Protein AF-A0A815ACE6-F1 (afdb_monomer)

Foldseek 3Di:
DDDDPPPDPPVVNVVVVVVVVCVVVCVVVVVVLVVVLVVVVCVVVVPDDPPPPPDPPDDCPVLNLLVLLLVLLQCVLVVVVVCNSVSCSVSVPPDPDRPDPVRSCVVVVPDCPDPLVVQLVVVCVVDPRDRSVNSNVVSVVVVPDPDDDDPDDDDDPDDDPDDPVVVVVVVVVVVVVVVVVVVVVVVVVVVVVVVVVVVVVVVVVVVVVVVVVVVVVVVVVVVVVVVVVVVVVVVVVVVVVVVVVVVVVVVVVVVVVVVVVVVVVVVVVVVVVVVVVVVVVVVVVVVVVVVVVVVVVVVVVVVVVVVVVVVVVVVVVVVVPDDDDDDDVVVVVVVVVVVVVVVVVVVVVVVVVVVVVVVVVVVVVVVVVVVPDPDPDPPPDDPPDDPVPPVVVCVVPPPDPPPPPPPPDDPVVVVVVVVVVVVVVVVVVVVVVVVVVVVVVVVVVVVVPDDDDDDDDDDDDDDDDDD

Mean predicted aligned error: 24.63 Å

Secondary structure (DSSP, 8-state):
----------HHHHHHHHHHHHHHTTHHHHHHHHHHHHHHHHHHHHS-SS------S----HHHHHHHHHHHHHHHHTT-HHHHHHHHHHTT--SS-PPPHHHHHHHTT--TTSHHHHHHHHHHHHSTT--HHHHHHHHHHHHS--S--------------S-HHHHHHHHHHHHHHHHHHHHHHHHHHHHHHHHHHHHHHHHHHHHHHHHHHHHHHHHHHHHHHHHHHHHHHHHHHHHHHHHHHHHHHHHHHHHHHHHHHHHHHHHHHHHHHHHHHHHHHHHHHHHHHHHHHHHHHHHHHHHHHHHHHHHHHHHHHHHTT-----SSHHHHHHHHHHHHHHHHHHHHHHHHHHHHHHHHHHHHHHHHHHS--------------S-TTSSTTTTTS-SSSTTSTT---SHHHHHHHHHHHHHHHHHHHHHHHHHHHHHHHHHHHHHHS-S----------------

Sequence (467 aa):
MTTMDQNGLNGRDLRIKLFDLMKSKGIVDNVKTHLRGRLINELRGGVDNQIRFSSSTTQPTLLIRALNALIIDYFQGQRYDYTTSVFIPEANINDYRTMSDEEILRLLNISTESSFYKKIKSNNETNGHTSLLMTMLTCISSWLPGSSQNNSAQTSNDLWAGSVAGSTLETDRLKRLEDDIRKREVTLSNTEIHVDQQVQMKLNKLRFEIEQQFTERDKNFQLMEMRNQEEARRLSEERLLAEQAKTEVASLRKHYSEADSTIHRLQSDIKILQNENEILREKTKQIVDYQAIREENAVLKSQMNNITSRSQRSHQHHHNSSSSSPREQSTNSQGIIRELKTVLDNQQVGQKVVNDELIDLKTQIALLQSSNQPEPYFNGRFPSNHGGDYLSHVIKSTSDVQLNQSRYSTSSNYNQFIEDAKLRMLELDREADRVEESYRDYQHRIMTKTPYTSNIQPTDLSQQRVP

InterPro domains:
  IPR006594 LIS1 homology motif [PF16045] (67-93)
  IPR006594 LIS1 homology motif [PS50896] (63-95)
  IPR055289 Centriole and centriolar satellite OFD1 [PTHR39063] (12-157)

Radius of gyration: 64.93 Å; Cα contacts (8 Å, |Δi|>4): 63; chains: 1; bounding box: 149×92×182 Å

Organism: NCBI:txid392033

pLDDT: mean 71.51, std 20.57, range [28.72, 98.06]

Structure (mmCIF, N/CA/C/O backbone):
data_AF-A0A815ACE6-F1
#
_entry.id   AF-A0A815ACE6-F1
#
loop_
_atom_site.group_PDB
_atom_site.id
_atom_site.type_symbol
_atom_site.label_atom_id
_atom_site.label_alt_id
_atom_site.label_comp_id
_atom_site.label_asym_id
_atom_site.label_entity_id
_atom_site.label_seq_id
_atom_site.pdbx_PDB_ins_code
_atom_site.Cartn_x
_atom_site.Cartn_y
_atom_site.Cartn_z
_atom_site.occupancy
_atom_site.B_iso_or_equiv
_atom_site.auth_seq_id
_atom_site.auth_comp_id
_atom_site.auth_asym_id
_atom_site.auth_atom_id
_atom_site.pdbx_PDB_model_num
ATOM 1 N N . MET A 1 1 ? -8.402 -60.994 21.628 1.00 39.66 1 MET A N 1
ATOM 2 C CA . MET A 1 1 ? -7.127 -60.943 20.875 1.00 39.66 1 MET A CA 1
ATOM 3 C C . MET A 1 1 ? -7.447 -61.505 19.497 1.00 39.66 1 MET A C 1
ATOM 5 O O . MET A 1 1 ? -7.935 -62.619 19.458 1.00 39.66 1 MET A O 1
ATOM 9 N N . THR A 1 2 ? -7.380 -60.796 18.372 1.00 38.31 2 THR A N 1
ATOM 10 C CA . THR A 1 2 ? -6.586 -59.611 18.019 1.00 38.31 2 THR A CA 1
ATOM 11 C C . THR A 1 2 ? -7.295 -58.859 16.875 1.00 38.31 2 THR A C 1
ATOM 13 O O . THR A 1 2 ? -8.174 -59.397 16.212 1.00 38.31 2 THR A O 1
ATOM 16 N N . THR A 1 3 ? -6.946 -57.587 16.764 1.00 39.44 3 THR A N 1
ATOM 17 C CA . THR A 1 3 ? -7.527 -56.420 16.086 1.00 39.44 3 THR A CA 1
ATOM 18 C C . THR A 1 3 ? -7.915 -56.527 14.606 1.00 39.44 3 THR A C 1
ATOM 20 O O . THR A 1 3 ? -7.217 -57.129 13.799 1.00 39.44 3 THR A O 1
ATOM 23 N N . MET A 1 4 ? -9.003 -55.821 14.277 1.00 38.03 4 MET A N 1
ATOM 24 C CA . MET A 1 4 ? -9.466 -55.432 12.943 1.00 38.03 4 MET A CA 1
ATOM 25 C C . MET A 1 4 ? -8.408 -54.621 12.174 1.00 38.03 4 MET A C 1
ATOM 27 O O . MET A 1 4 ? -7.995 -53.562 12.645 1.00 38.03 4 MET A O 1
ATOM 31 N N . ASP A 1 5 ? -8.056 -55.057 10.964 1.00 41.62 5 ASP A N 1
ATOM 32 C CA . ASP A 1 5 ? -7.344 -54.238 9.976 1.00 41.62 5 ASP A CA 1
ATOM 33 C C . ASP A 1 5 ? -8.336 -53.309 9.257 1.00 41.62 5 ASP A C 1
ATOM 35 O O . ASP A 1 5 ? -8.928 -53.646 8.231 1.00 41.62 5 ASP A O 1
ATOM 39 N N . GLN A 1 6 ? -8.522 -52.109 9.808 1.00 47.03 6 GLN A N 1
ATOM 40 C CA . GLN A 1 6 ? -9.062 -50.954 9.090 1.00 47.03 6 GLN A CA 1
ATOM 41 C C . GLN A 1 6 ? -7.900 -50.101 8.560 1.00 47.03 6 GLN A C 1
ATOM 43 O O . GLN A 1 6 ? -7.587 -49.047 9.108 1.00 47.03 6 GLN A O 1
ATOM 48 N N . ASN A 1 7 ? -7.272 -50.524 7.462 1.00 45.75 7 ASN A N 1
ATOM 49 C CA . ASN A 1 7 ? -6.374 -49.651 6.701 1.00 45.75 7 ASN A CA 1
ATOM 50 C C . ASN A 1 7 ? -7.185 -48.833 5.690 1.00 45.75 7 ASN A C 1
ATOM 52 O O . ASN A 1 7 ? -7.280 -49.162 4.507 1.00 45.75 7 ASN A O 1
ATOM 56 N N . GLY A 1 8 ? -7.784 -47.744 6.174 1.00 44.78 8 GLY A N 1
ATOM 57 C CA . GLY A 1 8 ? -8.274 -46.673 5.314 1.00 44.78 8 GLY A CA 1
ATOM 58 C C . GLY A 1 8 ? -7.098 -46.060 4.554 1.00 44.78 8 GLY A C 1
ATOM 59 O O . GLY A 1 8 ? -6.208 -45.473 5.165 1.00 44.78 8 GLY A O 1
ATOM 60 N N . LEU A 1 9 ? -7.082 -46.223 3.227 1.00 57.16 9 LEU A N 1
ATOM 61 C CA . LEU A 1 9 ? -6.121 -45.589 2.321 1.00 57.16 9 LEU A CA 1
ATOM 62 C C . LEU A 1 9 ? -6.023 -44.096 2.649 1.00 57.16 9 LEU A C 1
ATOM 64 O O . LEU A 1 9 ? -6.970 -43.334 2.449 1.00 57.16 9 LEU A O 1
ATOM 68 N N . ASN A 1 10 ? -4.876 -43.698 3.190 1.00 68.44 10 ASN A N 1
ATOM 69 C CA . ASN A 1 10 ? -4.646 -42.351 3.675 1.00 68.44 10 ASN A CA 1
ATOM 70 C C . ASN A 1 10 ? -4.784 -41.372 2.499 1.00 68.44 10 ASN A C 1
ATOM 72 O O . ASN A 1 10 ? -4.298 -41.637 1.399 1.00 68.44 10 ASN A O 1
ATOM 76 N N . GLY A 1 11 ? -5.412 -40.211 2.700 1.00 73.94 11 GLY A N 1
ATOM 77 C CA . GLY A 1 11 ? -5.681 -39.243 1.623 1.00 73.94 11 GLY A CA 1
ATOM 78 C C . GLY A 1 11 ? -4.425 -38.706 0.914 1.00 73.94 11 GLY A C 1
ATOM 79 O O . GLY A 1 11 ? -4.531 -37.990 -0.081 1.00 73.94 11 GLY A O 1
ATOM 80 N N . ARG A 1 12 ? -3.225 -39.021 1.416 1.00 75.69 12 ARG A N 1
ATOM 81 C CA . ARG A 1 12 ? -1.943 -38.803 0.731 1.00 75.69 12 ARG A CA 1
ATOM 82 C C . ARG A 1 12 ? -1.689 -39.837 -0.367 1.00 75.69 12 ARG A C 1
ATOM 84 O O . ARG A 1 12 ? -1.309 -39.447 -1.464 1.00 75.69 12 ARG A O 1
ATOM 91 N N . ASP A 1 13 ? -1.993 -41.106 -0.127 1.00 79.44 13 ASP A N 1
ATOM 92 C CA . ASP A 1 13 ? -1.775 -42.188 -1.095 1.00 79.44 13 ASP A CA 1
ATOM 93 C C . ASP A 1 13 ? -2.724 -42.066 -2.286 1.00 79.44 13 ASP A C 1
ATOM 95 O O . ASP A 1 13 ? -2.347 -42.324 -3.428 1.00 79.44 13 ASP A O 1
ATOM 99 N N . LEU A 1 14 ? -3.950 -41.594 -2.039 1.00 78.69 14 LEU A N 1
ATOM 100 C CA . LEU A 1 14 ? -4.911 -41.297 -3.099 1.00 78.69 14 LEU A CA 1
ATOM 101 C C . LEU A 1 14 ? -4.466 -40.090 -3.937 1.00 78.69 14 LEU A C 1
ATOM 103 O O . LEU A 1 14 ? -4.598 -40.118 -5.156 1.00 78.69 14 LEU A O 1
ATOM 107 N N . ARG A 1 15 ? -3.870 -39.066 -3.309 1.00 81.75 15 ARG A N 1
ATOM 108 C CA . ARG A 1 15 ? -3.288 -37.911 -4.012 1.00 81.75 15 ARG A CA 1
ATOM 109 C C . ARG A 1 15 ? -2.080 -38.293 -4.860 1.00 81.75 15 ARG A C 1
ATOM 111 O O . ARG A 1 15 ? -1.990 -37.832 -5.992 1.00 81.75 15 ARG A O 1
ATOM 118 N N . ILE A 1 16 ? -1.197 -39.148 -4.347 1.00 84.44 16 ILE A N 1
ATOM 119 C CA . ILE A 1 16 ? -0.041 -39.658 -5.097 1.00 84.44 16 ILE A CA 1
ATOM 120 C C . ILE A 1 16 ? -0.527 -40.482 -6.294 1.00 84.44 16 ILE A C 1
ATOM 122 O O . ILE A 1 16 ? -0.156 -40.186 -7.425 1.00 84.44 16 ILE A O 1
ATOM 126 N N . LYS A 1 17 ? -1.464 -41.417 -6.084 1.00 83.19 17 LYS A N 1
ATOM 127 C CA . LYS A 1 17 ? -2.055 -42.198 -7.181 1.00 83.19 17 LYS A CA 1
ATOM 128 C C . LYS A 1 17 ? -2.773 -41.323 -8.205 1.00 83.19 17 LYS A C 1
ATOM 130 O O . LYS A 1 17 ? -2.625 -41.561 -9.395 1.00 83.19 17 LYS A O 1
ATOM 135 N N . LEU A 1 18 ? -3.526 -40.310 -7.775 1.00 82.56 18 LEU A N 1
ATOM 136 C CA . LEU A 1 18 ? -4.202 -39.374 -8.677 1.00 82.56 18 LEU A CA 1
ATOM 137 C C . LEU A 1 18 ? -3.195 -38.550 -9.484 1.00 82.56 18 LEU A C 1
ATOM 139 O O . LEU A 1 18 ? -3.384 -38.371 -10.683 1.00 82.56 18 LEU A O 1
ATOM 143 N N . PHE A 1 19 ? -2.115 -38.092 -8.852 1.00 82.88 19 PHE A N 1
ATOM 144 C CA . PHE A 1 19 ? -1.039 -37.376 -9.526 1.00 82.88 19 PHE A CA 1
ATOM 145 C C . PHE A 1 19 ? -0.341 -38.258 -10.566 1.00 82.88 19 PHE A C 1
ATOM 147 O O . PHE A 1 19 ? -0.172 -37.826 -11.704 1.00 82.88 19 PHE A O 1
ATOM 154 N N . ASP A 1 20 ? -0.028 -39.511 -10.234 1.00 82.50 20 ASP A N 1
ATOM 155 C CA . ASP A 1 20 ? 0.565 -40.466 -11.175 1.00 82.50 20 ASP A CA 1
ATOM 156 C C . ASP A 1 20 ? -0.392 -40.803 -12.331 1.00 82.50 20 ASP A C 1
ATOM 158 O O . ASP A 1 20 ? 0.029 -40.962 -13.481 1.00 82.50 20 ASP A O 1
ATOM 162 N N . LEU A 1 21 ? -1.702 -40.831 -12.071 1.00 85.00 21 LEU A N 1
ATOM 163 C CA . LEU A 1 21 ? -2.737 -41.044 -13.086 1.00 85.00 21 LEU A CA 1
ATOM 164 C C . LEU A 1 21 ? -2.920 -39.815 -13.992 1.00 85.00 21 LEU A C 1
ATOM 166 O O . LEU A 1 21 ? -3.094 -39.946 -15.201 1.00 85.00 21 LEU A O 1
ATOM 170 N N . MET A 1 22 ? -2.823 -38.606 -13.437 1.00 80.44 22 MET A N 1
ATOM 171 C CA . MET A 1 22 ? -2.830 -37.358 -14.207 1.00 80.44 22 MET A CA 1
ATOM 172 C C . MET A 1 22 ? -1.542 -37.169 -15.014 1.00 80.44 22 MET A C 1
ATOM 174 O O . MET A 1 22 ? -1.583 -36.631 -16.122 1.00 80.44 22 MET A O 1
ATOM 178 N N . LYS A 1 23 ? -0.405 -37.625 -14.483 1.00 82.62 23 LYS A N 1
ATOM 179 C CA . LYS A 1 23 ? 0.895 -37.603 -15.156 1.00 82.62 23 LYS A CA 1
ATOM 180 C C . LYS A 1 23 ? 0.947 -38.617 -16.297 1.00 82.62 23 LYS A C 1
ATOM 182 O O . LYS A 1 23 ? 1.294 -38.246 -17.409 1.00 82.62 23 LYS A O 1
ATOM 187 N N . SER A 1 24 ? 0.522 -39.860 -16.065 1.00 81.94 24 SER A N 1
ATOM 188 C CA . SER A 1 24 ? 0.448 -40.892 -17.116 1.00 81.94 24 SER A CA 1
ATOM 189 C C . SER A 1 24 ? -0.549 -40.551 -18.228 1.00 81.94 24 SER A C 1
ATOM 191 O O . SER A 1 24 ? -0.316 -40.908 -19.378 1.00 81.94 24 SER A O 1
ATOM 193 N N . LYS A 1 25 ? -1.620 -39.802 -17.927 1.00 80.69 25 LYS A N 1
ATOM 194 C CA . LYS A 1 25 ? -2.547 -39.259 -18.938 1.00 80.69 25 LYS A CA 1
ATOM 195 C C . LYS A 1 25 ? -2.047 -37.987 -19.644 1.00 80.69 25 LYS A C 1
ATOM 197 O O . LYS A 1 25 ? -2.798 -37.409 -20.425 1.00 80.69 25 LYS A O 1
ATOM 202 N N . GLY A 1 26 ? -0.829 -37.513 -19.362 1.00 79.44 26 GLY A N 1
ATOM 203 C CA . GLY A 1 26 ? -0.234 -36.329 -20.001 1.00 79.44 26 GLY A CA 1
ATOM 204 C C . GLY A 1 26 ? -0.882 -34.991 -19.620 1.00 79.44 26 GLY A C 1
ATOM 205 O O . GLY A 1 26 ? -0.517 -33.945 -20.152 1.00 79.44 26 GLY A O 1
ATOM 206 N N . ILE A 1 27 ? -1.826 -34.985 -18.672 1.00 83.75 27 ILE A N 1
ATOM 207 C CA . ILE A 1 27 ? -2.538 -33.773 -18.234 1.00 83.75 27 ILE A CA 1
ATOM 208 C C . ILE A 1 27 ? -1.563 -32.823 -17.536 1.00 83.75 27 ILE A C 1
ATOM 210 O O . ILE A 1 27 ? -1.604 -31.615 -17.760 1.00 83.75 27 ILE A O 1
ATOM 214 N N . VAL A 1 28 ? -0.651 -33.369 -16.726 1.00 84.12 28 VAL A N 1
ATOM 215 C CA . VAL A 1 28 ? 0.383 -32.586 -16.034 1.00 84.12 28 VAL A CA 1
ATOM 216 C C . VAL A 1 28 ? 1.326 -31.915 -17.030 1.00 84.12 28 VAL A C 1
ATOM 218 O O . VAL A 1 28 ? 1.666 -30.750 -16.842 1.00 84.12 28 VAL A O 1
ATOM 221 N N . ASP A 1 29 ? 1.702 -32.596 -18.111 1.00 78.69 29 ASP A N 1
ATOM 222 C CA . ASP A 1 29 ? 2.591 -32.029 -19.127 1.00 78.69 29 ASP A CA 1
ATOM 223 C C . ASP A 1 29 ? 1.887 -30.966 -19.978 1.00 78.69 29 ASP A C 1
ATOM 225 O O . ASP A 1 29 ? 2.481 -29.927 -20.272 1.00 78.69 29 ASP A O 1
ATOM 229 N N . ASN A 1 30 ? 0.596 -31.143 -20.275 1.00 78.06 30 ASN A N 1
ATOM 230 C CA . ASN A 1 30 ? -0.225 -30.121 -20.927 1.00 78.06 30 ASN A CA 1
ATOM 231 C C . ASN A 1 30 ? -0.373 -28.870 -20.053 1.00 78.06 30 ASN A C 1
ATOM 233 O O . ASN A 1 30 ? -0.144 -27.758 -20.526 1.00 78.06 30 ASN A O 1
ATOM 237 N N . VAL A 1 31 ? -0.679 -29.035 -18.761 1.00 79.06 31 VAL A N 1
ATOM 238 C CA . VAL A 1 31 ? -0.756 -27.922 -17.799 1.00 79.06 31 VAL A CA 1
ATOM 239 C C . VAL A 1 31 ? 0.601 -27.242 -17.649 1.00 79.06 31 VAL A C 1
ATOM 241 O O . VAL A 1 31 ? 0.679 -26.019 -17.664 1.00 79.06 31 VAL A O 1
ATOM 244 N N . LYS A 1 32 ? 1.690 -28.009 -17.572 1.00 78.50 32 LYS A N 1
ATOM 245 C CA . LYS A 1 32 ? 3.052 -27.475 -17.491 1.00 78.50 32 LYS A CA 1
ATOM 246 C C . LYS A 1 32 ? 3.428 -26.691 -18.744 1.00 78.50 32 LYS A C 1
ATOM 248 O O . LYS A 1 32 ? 4.037 -25.634 -18.629 1.00 78.50 32 LYS A O 1
ATOM 253 N N . THR A 1 33 ? 3.055 -27.175 -19.923 1.00 80.75 33 THR A N 1
ATOM 254 C CA . THR A 1 33 ? 3.291 -26.489 -21.200 1.00 80.75 33 THR A CA 1
ATOM 255 C C . THR A 1 33 ? 2.470 -25.206 -21.285 1.00 80.75 33 THR A C 1
ATOM 257 O O . THR A 1 33 ? 3.002 -24.163 -21.650 1.00 80.75 33 THR A O 1
ATOM 260 N N . HIS A 1 34 ? 1.213 -25.244 -20.843 1.00 78.25 34 HIS A N 1
ATOM 261 C CA . HIS A 1 34 ? 0.332 -24.080 -20.814 1.00 78.25 34 HIS A CA 1
ATOM 262 C C . HIS A 1 34 ? 0.806 -23.017 -19.810 1.00 78.25 34 HIS A C 1
ATOM 264 O O . HIS A 1 34 ? 0.848 -21.835 -20.136 1.00 78.25 34 HIS A O 1
ATOM 270 N N . LEU A 1 35 ? 1.234 -23.431 -18.612 1.00 79.00 35 LEU A N 1
ATOM 271 C CA . LEU A 1 35 ? 1.827 -22.546 -17.606 1.00 79.00 35 LEU A CA 1
ATOM 272 C C . LEU A 1 35 ? 3.168 -21.982 -18.070 1.00 79.00 35 LEU A C 1
ATOM 274 O O . LEU A 1 35 ? 3.423 -20.808 -17.849 1.00 79.00 35 LEU A O 1
ATOM 278 N N . ARG A 1 36 ? 4.002 -22.775 -18.750 1.00 78.94 36 ARG A N 1
ATOM 279 C CA . ARG A 1 36 ? 5.240 -22.284 -19.372 1.00 78.94 36 ARG A CA 1
ATOM 280 C C . ARG A 1 36 ? 4.946 -21.249 -20.449 1.00 78.94 36 ARG A C 1
ATOM 282 O O . ARG A 1 36 ? 5.556 -20.192 -20.422 1.00 78.94 36 ARG A O 1
ATOM 289 N N . GLY A 1 37 ? 3.994 -21.508 -21.345 1.00 74.06 37 GLY A N 1
ATOM 290 C CA . GLY A 1 37 ? 3.579 -20.544 -22.367 1.00 74.06 37 GLY A CA 1
ATOM 291 C C . GLY A 1 37 ? 3.027 -19.256 -21.754 1.00 74.06 37 GLY A C 1
ATOM 292 O O . GLY A 1 37 ? 3.387 -18.161 -22.173 1.00 74.06 37 GLY A O 1
ATOM 293 N N . ARG A 1 38 ? 2.218 -19.375 -20.697 1.00 78.25 38 ARG A N 1
ATOM 294 C CA . ARG A 1 38 ? 1.664 -18.226 -19.974 1.00 78.25 38 ARG A CA 1
ATOM 295 C C . ARG A 1 38 ? 2.733 -17.444 -19.213 1.00 78.25 38 ARG A C 1
ATOM 297 O O . ARG A 1 38 ? 2.727 -16.226 -19.288 1.00 78.25 38 ARG A O 1
ATOM 304 N N . LEU A 1 39 ? 3.679 -18.128 -18.573 1.00 76.56 39 LEU A N 1
ATOM 305 C CA . LEU A 1 39 ? 4.820 -17.518 -17.893 1.00 76.56 39 LEU A CA 1
ATOM 306 C C . LEU A 1 39 ? 5.760 -16.835 -18.888 1.00 76.56 39 LEU A C 1
ATOM 308 O O . LEU A 1 39 ? 6.227 -15.745 -18.616 1.00 76.56 39 LEU A O 1
ATOM 312 N N . ILE A 1 40 ? 6.020 -17.430 -20.053 1.00 72.69 40 ILE A N 1
ATOM 313 C CA . ILE A 1 40 ? 6.815 -16.792 -21.110 1.00 72.69 40 ILE A CA 1
ATOM 314 C C . ILE A 1 40 ? 6.097 -15.543 -21.625 1.00 72.69 40 ILE A C 1
ATOM 316 O O . ILE A 1 40 ? 6.740 -14.515 -21.797 1.00 72.69 40 ILE A O 1
ATOM 320 N N . ASN A 1 41 ? 4.777 -15.589 -21.814 1.00 66.00 41 ASN A N 1
ATOM 321 C CA . ASN A 1 41 ? 3.991 -14.420 -22.210 1.00 66.00 41 ASN A CA 1
ATOM 322 C C . ASN A 1 41 ? 3.941 -13.346 -21.116 1.00 66.00 41 ASN A C 1
ATOM 324 O O . ASN A 1 41 ? 4.020 -12.164 -21.429 1.00 66.00 41 ASN A O 1
ATOM 328 N N . GLU A 1 42 ? 3.857 -13.734 -19.845 1.00 73.38 42 GLU A N 1
ATOM 329 C CA . GLU A 1 42 ? 3.929 -12.814 -18.706 1.00 73.38 42 GLU A CA 1
ATOM 330 C C . GLU A 1 42 ? 5.341 -12.282 -18.470 1.00 73.38 42 GLU A C 1
ATOM 332 O O . GLU A 1 42 ? 5.479 -11.151 -18.043 1.00 73.38 42 GLU A O 1
ATOM 337 N N . LEU A 1 43 ? 6.401 -13.024 -18.781 1.00 62.00 43 LEU A N 1
ATOM 338 C CA . LEU A 1 43 ? 7.776 -12.523 -18.712 1.00 62.00 43 LEU A CA 1
ATOM 339 C C . LEU A 1 43 ? 8.086 -11.605 -19.900 1.00 62.00 43 LEU A C 1
ATOM 341 O O . LEU A 1 43 ? 8.724 -10.573 -19.721 1.00 62.00 43 LEU A O 1
ATOM 345 N N . ARG A 1 44 ? 7.577 -11.929 -21.096 1.00 56.09 44 ARG A N 1
ATOM 346 C CA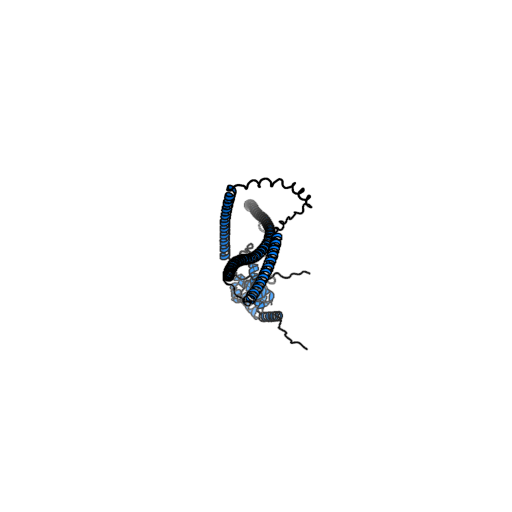 . ARG A 1 44 ? 7.657 -11.072 -22.291 1.00 56.09 44 ARG A CA 1
ATOM 347 C C . ARG A 1 44 ? 6.767 -9.829 -22.191 1.00 56.09 44 ARG A C 1
ATOM 349 O O . ARG A 1 44 ? 7.097 -8.816 -22.787 1.00 56.09 44 ARG A O 1
ATOM 356 N N . GLY A 1 45 ? 5.652 -9.900 -21.461 1.00 50.28 45 GLY A N 1
ATOM 357 C CA . GLY A 1 45 ? 4.727 -8.783 -21.229 1.00 50.28 45 GLY A CA 1
ATOM 358 C C . GLY A 1 45 ? 4.899 -8.066 -19.883 1.00 50.28 45 GLY A C 1
ATOM 359 O O . GLY A 1 45 ? 4.330 -6.997 -19.687 1.00 50.28 45 GLY A O 1
ATOM 360 N N . GLY A 1 46 ? 5.659 -8.641 -18.950 1.00 44.59 46 GLY A N 1
ATOM 361 C CA . GLY A 1 46 ? 5.837 -8.162 -17.571 1.00 44.59 46 GLY A CA 1
ATOM 362 C C . GLY A 1 46 ? 7.185 -7.499 -17.314 1.00 44.59 46 GLY A C 1
ATOM 363 O O . GLY A 1 46 ? 7.382 -6.904 -16.258 1.00 44.59 46 GLY A O 1
ATOM 364 N N . VAL A 1 47 ? 8.084 -7.529 -18.298 1.00 48.69 47 VAL A N 1
ATOM 365 C CA . VAL A 1 47 ? 9.264 -6.665 -18.358 1.00 48.69 47 VAL A CA 1
ATOM 366 C C . VAL A 1 47 ? 9.239 -5.916 -19.684 1.00 48.69 47 VAL A C 1
ATOM 368 O O . VAL A 1 47 ? 10.129 -6.102 -20.498 1.00 48.69 47 VAL A O 1
ATOM 371 N N . ASP A 1 48 ? 8.211 -5.095 -19.938 1.00 38.44 48 ASP A N 1
ATOM 372 C CA . ASP A 1 48 ? 8.410 -3.958 -20.840 1.00 38.44 48 ASP A CA 1
ATOM 373 C C . ASP A 1 48 ? 7.308 -2.896 -20.844 1.00 38.44 48 ASP A C 1
ATOM 375 O O . ASP A 1 48 ? 6.211 -3.071 -21.371 1.00 38.44 48 ASP A O 1
ATOM 379 N N . ASN A 1 49 ? 7.671 -1.706 -20.366 1.00 42.88 49 ASN A N 1
ATOM 380 C CA . ASN A 1 49 ? 7.202 -0.478 -21.001 1.00 42.88 49 ASN A CA 1
ATOM 381 C C . ASN A 1 49 ? 8.334 0.556 -21.147 1.00 42.88 49 ASN A C 1
ATOM 383 O O . ASN A 1 49 ? 8.063 1.754 -21.193 1.00 42.88 49 ASN A O 1
ATOM 387 N N . GLN A 1 50 ? 9.600 0.116 -21.233 1.00 42.75 50 GLN A N 1
ATOM 388 C CA . GLN A 1 50 ? 10.728 1.023 -21.512 1.00 42.75 50 GLN A CA 1
ATOM 389 C C . GLN A 1 50 ? 11.747 0.523 -22.543 1.00 42.75 50 GLN A C 1
ATOM 391 O O . GLN A 1 50 ? 12.563 1.317 -22.998 1.00 42.75 50 GLN A O 1
ATOM 396 N N . ILE A 1 51 ? 11.641 -0.702 -23.044 1.00 39.81 51 ILE A N 1
ATOM 397 C CA . ILE A 1 51 ? 12.360 -1.170 -24.228 1.00 39.81 51 ILE A CA 1
ATOM 398 C C . ILE A 1 51 ? 11.323 -1.559 -25.277 1.00 39.81 51 ILE A C 1
ATOM 400 O O . ILE A 1 51 ? 11.161 -2.695 -25.706 1.00 39.81 51 ILE A O 1
ATOM 404 N N . ARG A 1 52 ? 10.632 -0.532 -25.777 1.00 30.91 52 ARG A N 1
ATOM 405 C CA . ARG A 1 52 ? 10.042 -0.606 -27.111 1.00 30.91 52 ARG A CA 1
ATOM 406 C C . ARG A 1 52 ? 11.181 -0.781 -28.120 1.00 30.91 52 ARG A C 1
ATOM 408 O O . ARG A 1 52 ? 11.609 0.185 -28.743 1.00 30.91 52 ARG A O 1
ATOM 415 N N . PHE A 1 53 ? 11.625 -2.017 -28.341 1.00 32.38 53 PHE A N 1
ATOM 416 C CA . PHE A 1 53 ? 11.983 -2.404 -29.694 1.00 32.38 53 PHE A CA 1
ATOM 417 C C . PHE A 1 53 ? 10.694 -2.280 -30.488 1.00 32.38 53 PHE A C 1
ATOM 419 O O . PHE A 1 53 ? 9.749 -3.049 -30.322 1.00 32.38 53 PHE A O 1
ATOM 426 N N . SER A 1 54 ? 10.635 -1.233 -31.298 1.00 37.06 54 SER A N 1
ATOM 427 C CA . SER A 1 54 ? 9.649 -1.063 -32.346 1.00 37.06 54 SER A CA 1
ATOM 428 C C . SER A 1 54 ? 9.654 -2.306 -33.238 1.00 37.06 54 SER A C 1
ATOM 430 O O . SER A 1 54 ? 10.372 -2.367 -34.232 1.00 37.06 54 SER A O 1
ATOM 432 N N . SER A 1 55 ? 8.861 -3.310 -32.894 1.00 33.06 55 SER A N 1
ATOM 433 C CA . SER A 1 55 ? 8.324 -4.225 -33.882 1.00 33.06 55 SER A CA 1
ATOM 434 C C . SER A 1 55 ? 6.873 -3.822 -34.046 1.00 33.06 55 SER A C 1
ATOM 436 O O . SER A 1 55 ? 6.013 -4.011 -33.190 1.00 33.06 55 SER A O 1
ATOM 438 N N . SER A 1 56 ? 6.652 -3.104 -35.135 1.00 33.47 56 SER A N 1
ATOM 439 C CA . SER A 1 56 ? 5.347 -2.904 -35.725 1.00 33.47 56 SER A CA 1
ATOM 440 C C . SER A 1 56 ? 4.515 -4.185 -35.641 1.00 33.47 56 SER A C 1
ATOM 442 O O . SER A 1 56 ? 5.028 -5.290 -35.815 1.00 33.47 56 SER A O 1
ATOM 444 N N . THR A 1 57 ? 3.210 -4.019 -35.439 1.00 41.81 57 THR A N 1
ATOM 445 C CA . THR A 1 57 ? 2.156 -5.005 -35.707 1.00 41.81 57 THR A CA 1
ATOM 446 C C . THR A 1 57 ? 2.138 -5.370 -37.195 1.00 41.81 57 THR A C 1
ATOM 448 O O . THR A 1 57 ? 1.192 -5.105 -37.928 1.00 41.81 57 THR A O 1
ATOM 451 N N . THR A 1 58 ? 3.224 -5.958 -37.665 1.00 40.38 58 THR A N 1
ATOM 452 C CA . THR A 1 58 ? 3.361 -6.516 -38.995 1.00 40.38 58 THR A CA 1
ATOM 453 C C . THR A 1 58 ? 3.527 -7.991 -38.740 1.00 40.38 58 THR A C 1
ATOM 455 O O . THR A 1 58 ? 4.389 -8.385 -37.956 1.00 40.38 58 THR A O 1
ATOM 458 N N . GLN A 1 59 ? 2.679 -8.802 -39.367 1.00 44.00 59 GLN A N 1
ATOM 459 C CA . GLN A 1 59 ? 2.946 -10.225 -39.561 1.00 44.00 59 GLN A CA 1
ATOM 460 C C . GLN A 1 59 ? 4.461 -10.426 -39.720 1.00 44.00 59 GLN A C 1
ATOM 462 O O . GLN A 1 59 ? 5.054 -9.627 -40.461 1.00 44.00 59 GLN A O 1
ATOM 467 N N . PRO A 1 60 ? 5.099 -11.408 -39.045 1.00 53.19 60 PRO A N 1
ATOM 468 C CA . PRO A 1 60 ? 6.504 -11.689 -39.308 1.00 53.19 60 PRO A CA 1
ATOM 469 C C . PRO A 1 60 ? 6.641 -11.738 -40.822 1.00 53.19 60 PRO A C 1
ATOM 471 O O . PRO A 1 60 ? 5.842 -12.420 -41.477 1.00 53.19 60 PRO A O 1
ATOM 474 N N . THR A 1 61 ? 7.537 -10.912 -41.379 1.00 66.44 61 THR A N 1
ATOM 475 C CA . THR A 1 61 ? 7.697 -10.830 -42.832 1.00 66.44 61 THR A CA 1
ATOM 476 C C . THR A 1 61 ? 7.760 -12.264 -43.344 1.00 66.44 61 THR A C 1
ATOM 478 O O . THR A 1 61 ? 8.341 -13.125 -42.682 1.00 66.44 61 THR A O 1
ATOM 481 N N . LEU A 1 62 ? 7.087 -12.572 -44.455 1.00 71.44 62 LEU A N 1
ATOM 482 C CA . LEU A 1 62 ? 6.982 -13.955 -44.949 1.00 71.44 62 LEU A CA 1
ATOM 483 C C . LEU A 1 62 ? 8.361 -14.653 -44.978 1.00 71.44 62 LEU A C 1
ATOM 485 O O . LEU A 1 62 ? 8.465 -15.842 -44.697 1.00 71.44 62 LEU A O 1
ATOM 489 N N . LEU A 1 63 ? 9.421 -13.865 -45.184 1.00 74.94 63 LEU A N 1
ATOM 490 C CA . LEU A 1 63 ? 10.826 -14.234 -45.057 1.00 74.94 63 LEU A CA 1
ATOM 491 C C . LEU A 1 63 ? 11.264 -14.663 -43.643 1.00 74.94 63 LEU A C 1
ATOM 493 O O . LEU A 1 63 ? 11.895 -15.704 -43.519 1.00 74.94 63 LEU A O 1
ATOM 497 N N . ILE A 1 64 ? 10.927 -13.929 -42.576 1.00 77.88 64 ILE A N 1
ATOM 498 C CA . ILE A 1 64 ? 11.195 -14.345 -41.183 1.00 77.88 64 ILE A CA 1
ATOM 499 C C . ILE A 1 64 ? 10.471 -15.658 -40.870 1.00 77.88 64 ILE A C 1
ATOM 501 O O . ILE A 1 64 ? 11.043 -16.550 -40.248 1.00 77.88 64 ILE A O 1
ATOM 505 N N . ARG A 1 65 ? 9.229 -15.820 -41.341 1.00 76.19 65 ARG A N 1
ATOM 506 C CA . ARG A 1 65 ? 8.489 -17.077 -41.162 1.00 76.19 65 ARG A CA 1
ATOM 507 C C . ARG A 1 65 ? 9.144 -18.233 -41.932 1.00 76.19 65 ARG A C 1
ATOM 509 O O . ARG A 1 65 ? 9.195 -19.343 -41.411 1.00 76.19 65 ARG A O 1
ATOM 516 N N . ALA A 1 66 ? 9.659 -17.976 -43.135 1.00 77.19 66 ALA A N 1
ATOM 517 C CA . ALA A 1 66 ? 10.375 -18.964 -43.944 1.00 77.19 66 ALA A CA 1
ATOM 518 C C . ALA A 1 66 ? 11.718 -19.348 -43.308 1.00 77.19 66 ALA A C 1
ATOM 520 O O . ALA A 1 66 ? 12.057 -20.525 -43.245 1.00 77.19 66 ALA A O 1
ATOM 521 N N . LEU A 1 67 ? 12.441 -18.371 -42.761 1.00 82.19 67 LEU A N 1
ATOM 522 C CA . LEU A 1 67 ? 13.695 -18.580 -42.043 1.00 82.19 67 LEU A CA 1
ATOM 523 C C . LEU A 1 67 ? 13.482 -19.399 -40.767 1.00 82.19 67 LEU A C 1
ATOM 525 O O . LEU A 1 67 ? 14.204 -20.361 -40.529 1.00 82.19 67 LEU A O 1
ATOM 529 N N . ASN A 1 68 ? 12.456 -19.082 -39.978 1.00 83.56 68 ASN A N 1
ATOM 530 C CA . ASN A 1 68 ? 12.144 -19.865 -38.785 1.00 83.56 68 ASN A CA 1
ATOM 531 C C . ASN A 1 68 ? 11.716 -21.299 -39.140 1.00 83.56 68 ASN A C 1
ATOM 533 O O . ASN A 1 68 ? 12.096 -22.228 -38.435 1.00 83.56 68 ASN A O 1
ATOM 537 N N . ALA A 1 69 ? 10.989 -21.504 -40.246 1.00 81.94 69 ALA A N 1
ATOM 538 C CA . ALA A 1 69 ? 10.651 -22.842 -40.738 1.00 81.94 69 ALA A CA 1
ATOM 539 C C . ALA A 1 69 ? 11.898 -23.635 -41.168 1.00 81.94 69 ALA A C 1
ATOM 541 O O . ALA A 1 69 ? 12.029 -24.802 -40.810 1.00 81.94 69 ALA A O 1
ATOM 542 N N . LEU A 1 70 ? 12.842 -22.983 -41.853 1.00 83.19 70 LEU A N 1
ATOM 543 C CA . LEU A 1 70 ? 14.119 -23.568 -42.266 1.00 83.19 70 LEU A CA 1
ATOM 544 C C . LEU A 1 70 ? 14.982 -23.991 -41.062 1.00 83.19 70 LEU A C 1
ATOM 546 O O . LEU A 1 70 ? 15.609 -25.048 -41.074 1.00 83.19 70 LEU A O 1
ATOM 550 N N . ILE A 1 71 ? 14.997 -23.175 -40.005 1.00 84.19 71 ILE A N 1
ATOM 551 C CA . ILE A 1 71 ? 15.707 -23.475 -38.753 1.00 84.19 71 ILE A CA 1
ATOM 552 C C . ILE A 1 71 ? 15.045 -24.643 -38.012 1.00 84.19 71 ILE A C 1
ATOM 554 O O . ILE A 1 71 ? 15.748 -25.505 -37.488 1.00 84.19 71 ILE A O 1
ATOM 558 N N . ILE A 1 72 ? 13.711 -24.702 -37.989 1.00 80.88 72 ILE A N 1
ATOM 559 C CA . ILE A 1 72 ? 12.973 -25.814 -37.374 1.00 80.88 72 ILE A CA 1
ATOM 560 C C . ILE A 1 72 ? 13.253 -27.125 -38.117 1.00 80.88 72 ILE A C 1
ATOM 562 O O . ILE A 1 72 ? 13.553 -28.122 -37.463 1.00 80.88 72 ILE A O 1
ATOM 566 N N . ASP A 1 73 ? 13.227 -27.121 -39.453 1.00 81.31 73 ASP A N 1
ATOM 567 C CA . ASP A 1 73 ? 13.586 -28.287 -40.274 1.00 81.31 73 ASP A CA 1
ATOM 568 C C . ASP A 1 73 ? 15.030 -28.746 -40.004 1.00 81.31 73 ASP A C 1
ATOM 570 O O . ASP A 1 73 ? 15.306 -29.930 -39.803 1.00 81.31 73 ASP A O 1
ATOM 574 N N . TYR A 1 74 ? 15.962 -27.798 -39.865 1.00 85.19 74 TYR A N 1
ATOM 575 C CA . TYR A 1 74 ? 17.335 -28.100 -39.465 1.00 85.19 74 TYR A CA 1
ATOM 576 C C . TYR A 1 74 ? 17.429 -28.729 -38.066 1.00 85.19 74 TYR A C 1
ATOM 578 O O . TYR A 1 74 ? 18.098 -29.752 -37.905 1.00 85.19 74 TYR A O 1
ATOM 586 N N . PHE A 1 75 ? 16.751 -28.172 -37.060 1.00 85.25 75 PHE A N 1
ATOM 587 C CA . PHE A 1 75 ? 16.764 -28.720 -35.700 1.00 85.25 75 PHE A CA 1
ATOM 588 C C . PHE A 1 75 ? 16.131 -30.111 -35.621 1.00 85.25 75 PHE A C 1
ATOM 590 O O . PHE A 1 75 ? 16.639 -30.968 -34.894 1.00 85.25 75 PHE A O 1
ATOM 597 N N . GLN A 1 76 ? 15.077 -30.364 -36.398 1.00 80.12 76 GLN A N 1
ATOM 598 C CA . GLN A 1 76 ? 14.448 -31.680 -36.500 1.00 80.12 76 GLN A CA 1
ATOM 599 C C . GLN A 1 76 ? 15.357 -32.689 -37.217 1.00 80.12 76 GLN A C 1
ATOM 601 O O . GLN A 1 76 ? 15.526 -33.809 -36.729 1.00 80.12 76 GLN A O 1
ATOM 606 N N . GLY A 1 77 ? 16.010 -32.285 -38.312 1.00 76.88 77 GLY A N 1
ATOM 607 C CA . GLY A 1 77 ? 16.980 -33.110 -39.039 1.00 76.88 77 GLY A CA 1
ATOM 608 C C . GLY A 1 77 ? 18.211 -33.482 -38.204 1.00 76.88 77 GLY A C 1
ATOM 609 O O . GLY A 1 77 ? 18.694 -34.609 -38.290 1.00 76.88 77 GLY A O 1
ATOM 610 N N . GLN A 1 78 ? 18.682 -32.576 -37.338 1.00 81.19 78 GLN A N 1
ATOM 611 C CA . GLN A 1 78 ? 19.812 -32.809 -36.424 1.00 81.19 78 GLN A CA 1
ATOM 612 C C . GLN A 1 78 ? 19.412 -33.397 -35.053 1.00 81.19 78 GLN A C 1
ATOM 614 O O . GLN A 1 78 ? 20.278 -33.585 -34.201 1.00 81.19 78 GLN A O 1
ATOM 619 N N . ARG A 1 79 ? 18.125 -33.716 -34.826 1.00 81.31 79 ARG A N 1
ATOM 620 C CA . ARG A 1 79 ? 17.588 -34.293 -33.569 1.00 81.31 79 ARG A CA 1
ATOM 621 C C . ARG A 1 79 ? 17.801 -33.426 -32.319 1.00 81.31 79 ARG A C 1
ATOM 623 O O . ARG A 1 79 ? 18.021 -33.931 -31.219 1.00 81.31 79 ARG A O 1
ATOM 630 N N . TYR A 1 80 ? 17.696 -32.106 -32.453 1.00 86.25 80 TYR A N 1
ATOM 631 C CA . TYR A 1 80 ? 17.708 -31.187 -31.311 1.00 86.25 80 TYR A CA 1
ATOM 632 C C . TYR A 1 80 ? 16.317 -31.055 -30.687 1.00 86.25 80 TYR A C 1
ATOM 634 O O . TYR A 1 80 ? 15.702 -29.988 -30.715 1.00 86.25 80 TYR A O 1
ATOM 642 N N . ASP A 1 81 ? 15.814 -32.142 -30.103 1.00 80.25 81 ASP A N 1
ATOM 643 C CA . ASP A 1 81 ? 14.432 -32.228 -29.609 1.00 80.25 81 ASP A CA 1
ATOM 644 C C . ASP A 1 81 ? 14.137 -31.204 -28.496 1.00 80.25 81 ASP A C 1
ATOM 646 O O . ASP A 1 81 ? 13.089 -30.555 -28.496 1.00 80.25 81 ASP A O 1
ATOM 650 N N . TYR A 1 82 ? 15.093 -30.988 -27.582 1.00 83.25 82 TYR A N 1
ATOM 651 C CA . TYR A 1 82 ? 14.966 -29.995 -26.508 1.00 83.25 82 TYR A CA 1
ATOM 652 C C . TYR A 1 82 ? 14.925 -28.561 -27.053 1.00 83.25 82 TYR A C 1
ATOM 654 O O . TYR A 1 82 ? 14.008 -27.804 -26.741 1.00 83.25 82 TYR A O 1
ATOM 662 N N . THR A 1 83 ? 15.886 -28.199 -27.906 1.00 86.00 83 THR A N 1
ATOM 663 C CA . THR A 1 83 ? 15.970 -26.861 -28.509 1.00 86.00 83 THR A CA 1
ATOM 664 C C . THR A 1 83 ? 14.747 -26.574 -29.372 1.00 86.00 83 THR A C 1
ATOM 666 O O . THR A 1 83 ? 14.202 -25.481 -29.312 1.00 86.00 83 THR A O 1
ATOM 669 N N . THR A 1 84 ? 14.250 -27.572 -30.104 1.00 80.31 84 THR A N 1
ATOM 670 C CA . THR A 1 84 ? 13.024 -27.466 -30.906 1.00 80.31 84 THR A CA 1
ATOM 671 C C . THR A 1 84 ? 11.801 -27.196 -30.025 1.00 80.31 84 THR A C 1
ATOM 673 O O . THR A 1 84 ? 10.994 -26.322 -30.336 1.00 80.31 84 THR A O 1
ATOM 676 N N . SER A 1 85 ? 11.690 -27.890 -28.888 1.00 77.81 85 SER A N 1
ATOM 677 C CA . SER A 1 85 ? 10.603 -27.713 -27.915 1.00 77.81 85 SER A CA 1
ATOM 678 C C . SER A 1 85 ? 10.577 -26.315 -27.275 1.00 77.81 85 SER A C 1
ATOM 680 O O . SER A 1 85 ? 9.502 -25.815 -26.947 1.00 77.81 85 SER A O 1
ATOM 682 N N . VAL A 1 86 ? 11.739 -25.670 -27.128 1.00 80.94 86 VAL A N 1
ATOM 683 C CA . VAL A 1 86 ? 11.876 -24.301 -26.595 1.00 80.94 86 VAL A CA 1
ATOM 684 C C . VAL A 1 86 ? 11.709 -23.242 -27.692 1.00 80.94 86 VAL A C 1
ATOM 686 O O . VAL A 1 86 ? 11.035 -22.236 -27.487 1.00 80.94 86 VAL A O 1
ATOM 689 N N . PHE A 1 87 ? 12.258 -23.482 -28.881 1.00 82.75 87 PHE A N 1
ATOM 690 C CA . PHE A 1 87 ? 12.291 -22.512 -29.975 1.00 82.75 87 PHE A CA 1
ATOM 691 C C . PHE A 1 87 ? 10.913 -22.255 -30.603 1.00 82.75 87 PHE A C 1
ATOM 693 O O . PHE A 1 87 ? 10.579 -21.112 -30.904 1.00 82.75 87 PHE A O 1
ATOM 700 N N . ILE A 1 88 ? 10.085 -23.292 -30.774 1.00 76.69 88 ILE A N 1
ATOM 701 C CA . ILE A 1 88 ? 8.734 -23.175 -31.355 1.00 76.69 88 ILE A CA 1
ATOM 702 C C . ILE A 1 88 ? 7.853 -22.159 -30.594 1.00 76.69 88 ILE A C 1
ATOM 704 O O . ILE A 1 88 ? 7.337 -21.231 -31.230 1.00 76.69 88 ILE A O 1
ATOM 708 N N . PRO A 1 89 ? 7.694 -22.263 -29.256 1.00 71.75 89 PRO A N 1
ATOM 709 C CA . PRO A 1 89 ? 6.926 -21.277 -28.500 1.00 71.75 89 PRO A CA 1
ATOM 710 C C . PRO A 1 89 ? 7.628 -19.912 -28.424 1.00 71.75 89 PRO A C 1
ATOM 712 O O . PRO A 1 89 ? 6.949 -18.888 -28.437 1.00 71.75 89 PRO A O 1
ATOM 715 N N . GLU A 1 90 ? 8.965 -19.854 -28.400 1.00 76.81 90 GLU A N 1
ATOM 716 C CA . GLU A 1 90 ? 9.705 -18.582 -28.404 1.00 76.81 90 GLU A CA 1
ATOM 717 C C . GLU A 1 90 ? 9.552 -17.782 -29.706 1.00 76.81 90 GLU A C 1
ATOM 719 O O . GLU A 1 90 ? 9.532 -16.545 -29.669 1.00 76.81 90 GLU A O 1
ATOM 724 N N . ALA A 1 91 ? 9.426 -18.479 -30.837 1.00 70.25 91 ALA A N 1
ATOM 725 C CA . ALA A 1 91 ? 9.201 -17.910 -32.161 1.00 70.25 91 ALA A CA 1
ATOM 726 C C . ALA A 1 91 ? 7.716 -17.603 -32.447 1.00 70.25 91 ALA A C 1
ATOM 728 O O . ALA A 1 91 ? 7.397 -17.111 -33.531 1.00 70.25 91 ALA A O 1
ATOM 729 N N . ASN A 1 92 ? 6.815 -17.870 -31.487 1.00 66.00 92 ASN A N 1
ATOM 730 C CA . ASN A 1 92 ? 5.362 -17.700 -31.606 1.00 66.00 92 ASN A CA 1
ATOM 731 C C . ASN A 1 92 ? 4.758 -18.476 -32.798 1.00 66.00 92 ASN A C 1
ATOM 733 O O . ASN A 1 92 ? 3.846 -18.006 -33.483 1.00 66.00 92 ASN A O 1
ATOM 737 N N . ILE A 1 93 ? 5.308 -19.661 -33.085 1.00 67.12 93 ILE A N 1
ATOM 738 C CA . ILE A 1 93 ? 4.853 -20.537 -34.167 1.00 67.12 93 ILE A CA 1
ATOM 739 C C . ILE A 1 93 ? 3.900 -21.558 -33.546 1.00 67.12 93 ILE A C 1
ATOM 741 O O . ILE A 1 93 ? 4.320 -22.532 -32.935 1.00 67.12 93 ILE A O 1
ATOM 745 N N . ASN A 1 94 ? 2.598 -21.298 -33.666 1.00 61.22 94 ASN A N 1
ATOM 746 C CA . ASN A 1 94 ? 1.551 -22.068 -32.981 1.00 61.22 94 ASN A CA 1
ATOM 747 C C . ASN A 1 94 ? 1.265 -23.448 -33.587 1.00 61.22 94 ASN A C 1
ATOM 749 O O . ASN A 1 94 ? 0.483 -24.199 -33.015 1.00 61.22 94 ASN A O 1
ATOM 753 N N . ASP A 1 95 ? 1.871 -23.788 -34.722 1.00 57.47 95 ASP A N 1
ATOM 754 C CA . ASP A 1 95 ? 1.591 -25.037 -35.417 1.00 57.47 95 ASP A CA 1
ATOM 755 C C . ASP A 1 95 ? 2.876 -25.657 -35.953 1.00 57.47 95 ASP A C 1
ATOM 757 O O . ASP A 1 95 ? 3.683 -24.990 -36.601 1.00 57.47 95 ASP A O 1
ATOM 761 N N . TYR A 1 96 ? 2.992 -26.974 -35.792 1.00 54.53 96 TYR A N 1
ATOM 762 C CA . TYR A 1 96 ? 3.990 -27.848 -36.423 1.00 54.53 96 TYR A CA 1
ATOM 763 C C . TYR A 1 96 ? 3.944 -27.830 -37.965 1.00 54.53 96 TYR A C 1
ATOM 765 O O . TYR A 1 96 ? 4.613 -28.623 -38.623 1.00 54.53 96 TYR A O 1
ATOM 773 N N . ARG A 1 97 ? 3.141 -26.943 -38.563 1.00 58.53 97 ARG A N 1
ATOM 774 C CA . ARG A 1 97 ? 3.007 -26.761 -40.002 1.00 58.53 97 ARG A CA 1
ATOM 775 C C . ARG A 1 97 ? 4.061 -25.772 -40.489 1.00 58.53 97 ARG A C 1
ATOM 777 O O . ARG A 1 97 ? 3.791 -24.591 -40.724 1.00 58.53 97 ARG A O 1
ATOM 784 N N . THR A 1 98 ? 5.281 -26.281 -40.599 1.00 59.38 98 THR A N 1
ATOM 785 C CA . THR A 1 98 ? 6.361 -25.668 -41.370 1.00 59.38 98 THR A CA 1
ATOM 786 C C . THR A 1 98 ? 5.859 -25.393 -42.796 1.00 59.38 98 THR A C 1
ATOM 788 O O . THR A 1 98 ? 5.100 -26.185 -43.358 1.00 59.38 98 THR A O 1
ATOM 791 N N . MET A 1 99 ? 6.200 -24.229 -43.365 1.00 61.66 99 MET A N 1
ATOM 792 C CA . MET A 1 99 ? 6.012 -23.999 -44.806 1.00 61.66 99 MET A CA 1
ATOM 793 C C . MET A 1 99 ? 6.663 -25.152 -45.572 1.00 61.66 99 MET A C 1
ATOM 795 O O . MET A 1 99 ? 7.725 -25.618 -45.164 1.00 61.66 99 MET A O 1
ATOM 799 N N . SER A 1 100 ? 6.039 -25.607 -46.658 1.00 69.69 100 SER A N 1
ATOM 800 C CA . SER A 1 100 ? 6.635 -26.655 -47.492 1.00 69.69 100 SER A CA 1
ATOM 801 C C . SER A 1 100 ? 7.960 -26.163 -48.079 1.00 69.69 100 SER A C 1
ATOM 803 O O . SER A 1 100 ? 8.072 -24.995 -48.456 1.00 69.69 100 SER A O 1
ATOM 805 N N . ASP A 1 101 ? 8.943 -27.052 -48.231 1.00 71.06 101 ASP A N 1
ATOM 806 C CA . ASP A 1 101 ? 10.208 -26.753 -48.914 1.00 71.06 101 ASP A CA 1
ATOM 807 C C . ASP A 1 101 ? 9.985 -26.085 -50.282 1.00 71.06 101 ASP A C 1
ATOM 809 O O . ASP A 1 101 ? 10.715 -25.175 -50.674 1.00 71.06 101 ASP A O 1
ATOM 813 N N . GLU A 1 102 ? 8.919 -26.470 -50.992 1.00 71.00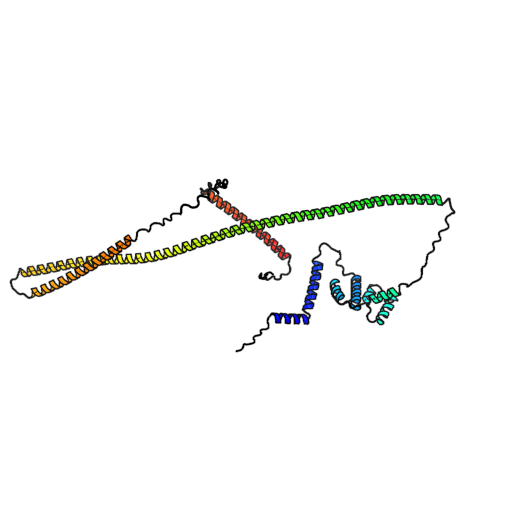 102 GLU A N 1
ATOM 814 C CA . GLU A 1 102 ? 8.536 -25.867 -52.271 1.00 71.00 102 GLU A CA 1
ATOM 815 C C . GLU A 1 102 ? 8.038 -24.422 -52.129 1.00 71.00 102 GLU A C 1
ATOM 817 O O . GLU A 1 102 ? 8.310 -23.583 -52.990 1.00 71.00 102 GLU A O 1
ATOM 822 N N . GLU A 1 103 ? 7.324 -24.111 -51.047 1.00 73.38 103 GLU A N 1
ATOM 823 C CA . GLU A 1 103 ? 6.849 -22.760 -50.732 1.00 73.38 103 GLU A CA 1
ATOM 824 C C . GLU A 1 103 ? 8.019 -21.853 -50.330 1.00 73.38 103 GLU A C 1
ATOM 826 O O . GLU A 1 103 ? 8.083 -20.707 -50.774 1.00 73.38 103 GLU A O 1
ATOM 831 N N . ILE A 1 104 ? 8.981 -22.381 -49.564 1.00 76.94 104 ILE A N 1
ATOM 832 C CA . ILE A 1 104 ? 10.198 -21.664 -49.152 1.00 76.94 104 ILE A CA 1
ATOM 833 C C . ILE A 1 104 ? 11.073 -21.346 -50.371 1.00 76.94 104 ILE A C 1
ATOM 835 O O . ILE A 1 104 ? 11.517 -20.209 -50.533 1.00 76.94 104 ILE A O 1
ATOM 839 N N . LEU A 1 105 ? 11.280 -22.309 -51.275 1.00 75.12 105 LEU A N 1
ATOM 840 C CA . LEU A 1 105 ? 12.073 -22.101 -52.494 1.00 75.12 105 LEU A CA 1
ATOM 841 C C . LEU A 1 105 ? 11.418 -21.091 -53.451 1.00 75.12 105 LEU A C 1
ATOM 843 O O . LEU A 1 105 ? 12.121 -20.267 -54.041 1.00 75.12 105 LEU A O 1
ATOM 847 N N . ARG A 1 106 ? 10.079 -21.085 -53.556 1.00 76.94 106 ARG A N 1
ATOM 848 C CA . ARG A 1 106 ? 9.338 -20.051 -54.303 1.00 76.94 106 ARG A CA 1
ATOM 849 C C . ARG A 1 106 ? 9.472 -18.673 -53.657 1.00 76.94 106 ARG A C 1
ATOM 851 O O . ARG A 1 106 ? 9.637 -17.687 -54.368 1.00 76.94 106 ARG A O 1
ATOM 858 N N . LEU A 1 107 ? 9.433 -18.600 -52.328 1.00 75.31 107 LEU A N 1
ATOM 859 C CA . LEU A 1 107 ? 9.562 -17.349 -51.576 1.00 75.31 107 LEU A CA 1
ATOM 860 C C . LEU A 1 107 ? 10.961 -16.734 -51.710 1.00 75.31 107 LEU A C 1
ATOM 862 O O . LEU A 1 107 ? 11.090 -15.516 -51.805 1.00 75.31 107 LEU A O 1
ATOM 866 N N . LEU A 1 108 ? 11.998 -17.568 -51.801 1.00 73.31 108 LEU A N 1
ATOM 867 C CA . LEU A 1 108 ? 13.373 -17.153 -52.101 1.00 73.31 108 LEU A CA 1
ATOM 868 C C . LEU A 1 108 ? 13.606 -16.832 -53.592 1.00 73.31 108 LEU A C 1
ATOM 870 O O . LEU A 1 108 ? 14.739 -16.573 -53.993 1.00 73.31 108 LEU A O 1
ATOM 874 N N . ASN A 1 109 ? 12.544 -16.828 -54.407 1.00 71.62 109 ASN A N 1
ATOM 875 C CA . ASN A 1 109 ? 12.557 -16.547 -55.843 1.00 71.62 109 ASN A CA 1
ATOM 876 C C . ASN A 1 109 ? 13.483 -17.478 -56.651 1.00 71.62 109 ASN A C 1
ATOM 878 O O . ASN A 1 109 ? 14.052 -17.091 -57.673 1.00 71.62 109 ASN A O 1
ATOM 882 N N . ILE A 1 110 ? 13.648 -18.720 -56.193 1.00 75.31 110 ILE A N 1
ATOM 883 C CA . ILE A 1 110 ? 14.408 -19.739 -56.913 1.00 75.31 110 ILE A CA 1
ATOM 884 C C . ILE A 1 110 ? 13.453 -20.391 -57.912 1.00 75.31 110 ILE A C 1
ATOM 886 O O . ILE A 1 110 ? 12.520 -21.099 -57.532 1.00 75.31 110 ILE A O 1
ATOM 890 N N . SER A 1 111 ? 13.674 -20.148 -59.205 1.00 65.00 111 SER A N 1
ATOM 891 C CA . SER A 1 111 ? 12.845 -20.746 -60.250 1.00 65.00 111 SER A CA 1
ATOM 892 C C . SER A 1 111 ? 13.038 -22.263 -60.308 1.00 65.00 111 SER A C 1
ATOM 894 O O . SER A 1 111 ? 14.149 -22.779 -60.156 1.00 65.00 111 SER A O 1
ATOM 896 N N . THR A 1 112 ? 11.958 -22.984 -60.610 1.00 67.38 112 THR A N 1
ATOM 897 C CA . THR A 1 112 ? 11.965 -24.442 -60.820 1.00 67.38 112 THR A CA 1
ATOM 898 C C . THR A 1 112 ? 12.867 -24.882 -61.980 1.00 67.38 112 THR A C 1
ATOM 900 O O . THR A 1 112 ? 13.200 -26.059 -62.111 1.00 67.38 112 THR A O 1
ATOM 903 N N . GLU A 1 113 ? 13.282 -23.941 -62.829 1.00 60.25 113 GLU A N 1
ATOM 904 C CA . GLU A 1 113 ? 14.158 -24.175 -63.976 1.00 60.25 113 GLU A CA 1
ATOM 905 C C . GLU A 1 113 ? 15.648 -24.001 -63.659 1.00 60.25 113 GLU A C 1
ATOM 907 O O . GLU A 1 113 ? 16.490 -24.487 -64.420 1.00 60.25 113 GLU A O 1
ATOM 912 N N . SER A 1 114 ? 15.983 -23.358 -62.534 1.00 74.50 114 SER A N 1
ATOM 913 C CA . SER A 1 114 ? 17.365 -23.106 -62.133 1.00 74.50 114 SER A CA 1
ATOM 914 C C . SER A 1 114 ? 18.145 -24.412 -61.954 1.00 74.50 114 SER A C 1
ATOM 916 O O . SER A 1 114 ? 17.662 -25.380 -61.356 1.00 74.50 114 SER A O 1
ATOM 918 N N . SER A 1 115 ? 19.396 -24.428 -62.423 1.00 69.75 115 SER A N 1
ATOM 919 C CA . SER A 1 115 ? 20.340 -25.526 -62.171 1.00 69.75 115 SER A CA 1
ATOM 920 C C . SER A 1 115 ? 20.536 -25.774 -60.671 1.00 69.75 115 SER A C 1
ATOM 922 O O . SER A 1 115 ? 20.758 -26.912 -60.263 1.00 69.75 115 SER A O 1
ATOM 924 N N . PHE A 1 116 ? 20.366 -24.736 -59.846 1.00 72.88 116 PHE A N 1
ATOM 925 C CA . PHE A 1 116 ? 20.368 -24.815 -58.387 1.00 72.88 116 PHE A CA 1
ATOM 926 C C . PHE A 1 116 ? 19.158 -25.590 -57.842 1.00 72.88 116 PHE A C 1
ATOM 928 O O . PHE A 1 116 ? 19.332 -26.510 -57.047 1.00 72.88 116 PHE A O 1
ATOM 935 N N . TYR A 1 117 ? 17.944 -25.300 -58.325 1.00 77.38 117 TYR A N 1
ATOM 936 C CA . TYR A 1 117 ? 16.719 -25.998 -57.907 1.00 77.38 117 TYR A CA 1
ATOM 937 C C . TYR A 1 117 ? 16.757 -27.488 -58.266 1.00 77.38 117 TYR A C 1
ATOM 939 O O . TYR A 1 117 ? 16.461 -28.346 -57.434 1.00 77.38 117 TYR A O 1
ATOM 947 N N . LYS A 1 118 ? 17.195 -27.811 -59.491 1.00 76.56 118 LYS A N 1
ATOM 948 C CA . LYS A 1 118 ? 17.345 -29.201 -59.951 1.00 76.56 118 LYS A CA 1
ATOM 949 C C . LYS A 1 118 ? 18.344 -29.979 -59.091 1.00 76.56 118 LYS A C 1
ATOM 951 O O . LYS A 1 118 ? 18.072 -31.126 -58.752 1.00 76.56 118 LYS A O 1
ATOM 956 N N . LYS A 1 119 ? 19.453 -29.340 -58.697 1.00 74.50 119 LYS A N 1
ATOM 957 C CA . LYS A 1 119 ? 20.490 -29.945 -57.848 1.00 74.50 119 LYS A CA 1
ATOM 958 C C . LYS A 1 119 ? 20.020 -30.153 -56.405 1.00 74.50 119 LYS A C 1
ATOM 960 O O . LYS A 1 119 ? 20.327 -31.187 -55.821 1.00 74.50 119 LYS A O 1
ATOM 965 N N . ILE A 1 120 ? 19.231 -29.226 -55.853 1.00 74.31 120 ILE A N 1
ATOM 966 C CA . ILE A 1 120 ? 18.600 -29.383 -54.531 1.00 74.31 120 ILE A CA 1
ATOM 967 C C . ILE A 1 120 ? 17.626 -30.565 -54.539 1.00 74.31 120 ILE A C 1
ATOM 969 O O . ILE A 1 120 ? 17.705 -31.426 -53.666 1.00 74.31 120 ILE A O 1
ATOM 973 N N . LYS A 1 121 ? 16.758 -30.654 -55.555 1.00 72.88 121 LYS A N 1
ATOM 974 C CA . LYS A 1 121 ? 15.779 -31.743 -55.664 1.00 72.88 121 LYS A CA 1
ATOM 975 C C . LYS A 1 121 ? 16.450 -33.111 -55.820 1.00 72.88 121 LYS A C 1
ATOM 977 O O . LYS A 1 121 ? 16.085 -34.039 -55.109 1.00 72.88 121 LYS A O 1
ATOM 982 N N . SER A 1 122 ? 17.474 -33.220 -56.670 1.00 72.19 122 SER A N 1
ATOM 983 C CA . SER A 1 122 ? 18.210 -34.479 -56.846 1.00 72.19 122 SER A CA 1
ATOM 984 C C . SER A 1 122 ? 18.987 -34.900 -55.595 1.00 72.19 122 SER A C 1
ATOM 986 O O . SER A 1 122 ? 19.113 -36.088 -55.329 1.00 72.19 122 SER A O 1
ATOM 988 N N . ASN A 1 123 ? 19.510 -33.945 -54.815 1.00 66.25 123 ASN A N 1
ATOM 989 C CA . ASN A 1 123 ? 20.297 -34.252 -53.617 1.00 66.25 123 ASN A CA 1
ATOM 990 C C . ASN A 1 123 ? 19.421 -34.720 -52.439 1.00 66.25 123 ASN A C 1
ATOM 992 O O . ASN A 1 123 ? 19.874 -35.527 -51.627 1.00 66.25 123 ASN A O 1
ATOM 996 N N . ASN A 1 124 ? 18.167 -34.253 -52.375 1.00 64.44 124 ASN A N 1
ATOM 997 C CA . ASN A 1 124 ? 17.175 -34.721 -51.403 1.00 64.44 124 ASN A CA 1
ATOM 998 C C . ASN A 1 124 ? 16.718 -36.170 -51.675 1.00 64.44 124 ASN A C 1
ATOM 1000 O O . ASN A 1 124 ? 16.353 -36.876 -50.740 1.00 64.44 124 ASN A O 1
ATOM 1004 N N . GLU A 1 125 ? 16.756 -36.635 -52.929 1.00 63.47 125 GLU A N 1
ATOM 1005 C CA . GLU A 1 125 ? 16.415 -38.021 -53.296 1.00 63.47 125 GLU A CA 1
ATOM 1006 C C . GLU A 1 125 ? 17.543 -39.015 -52.959 1.00 63.47 125 GLU A C 1
ATOM 1008 O O . GLU A 1 125 ? 17.275 -40.177 -52.655 1.00 63.47 125 GLU A O 1
ATOM 1013 N N . THR A 1 126 ? 18.806 -38.572 -52.981 1.00 60.75 126 THR A N 1
ATOM 1014 C CA . THR A 1 126 ? 19.978 -39.432 -52.735 1.00 60.75 126 THR A CA 1
ATOM 1015 C C . THR A 1 126 ? 20.396 -39.500 -51.269 1.00 60.75 126 THR A C 1
ATOM 1017 O O . THR A 1 126 ? 20.920 -40.522 -50.832 1.00 60.75 126 THR A O 1
ATOM 1020 N N . ASN A 1 127 ? 20.173 -38.427 -50.503 1.00 60.06 127 ASN A N 1
ATOM 1021 C CA . ASN A 1 127 ? 20.556 -38.339 -49.097 1.00 60.06 127 ASN A CA 1
ATOM 1022 C C . ASN A 1 127 ? 19.296 -38.290 -48.231 1.00 60.06 127 ASN A C 1
ATOM 1024 O O . ASN A 1 127 ? 18.740 -37.225 -47.967 1.00 60.06 127 ASN A O 1
ATOM 1028 N N . GLY A 1 128 ? 18.831 -39.460 -47.790 1.00 58.75 128 GLY A N 1
ATOM 1029 C CA . GLY A 1 128 ? 17.699 -39.556 -46.874 1.00 58.75 128 GLY A CA 1
ATOM 1030 C C . GLY A 1 128 ? 17.950 -38.740 -45.601 1.00 58.75 128 GLY A C 1
ATOM 1031 O O . GLY A 1 128 ? 18.821 -39.088 -44.808 1.00 58.75 128 GLY A O 1
ATOM 1032 N N . HIS A 1 129 ? 17.149 -37.685 -45.415 1.00 55.94 129 HIS A N 1
ATOM 1033 C CA . HIS A 1 129 ? 17.048 -36.826 -44.223 1.00 55.94 129 HIS A CA 1
ATOM 1034 C C . HIS A 1 129 ? 18.061 -35.677 -44.050 1.00 55.94 129 HIS A C 1
ATOM 1036 O O . HIS A 1 129 ? 18.264 -35.220 -42.924 1.00 55.94 129 HIS A O 1
ATOM 1042 N N . THR A 1 130 ? 18.659 -35.135 -45.115 1.00 66.69 130 THR A N 1
ATOM 1043 C CA . THR A 1 130 ? 19.329 -33.825 -44.994 1.00 66.69 130 THR A CA 1
ATOM 1044 C C . THR A 1 130 ? 18.298 -32.699 -45.020 1.00 66.69 130 THR A C 1
ATOM 1046 O O . THR A 1 130 ? 17.535 -32.594 -45.977 1.00 66.69 130 THR A O 1
ATOM 1049 N N . SER A 1 131 ? 18.282 -31.860 -43.981 1.00 78.00 131 SER A N 1
ATOM 1050 C CA . SER A 1 131 ? 17.422 -30.672 -43.919 1.00 78.00 131 SER A CA 1
ATOM 1051 C C . SER A 1 131 ? 17.683 -29.730 -45.094 1.00 78.00 131 SER A C 1
ATOM 1053 O O . SER A 1 131 ? 18.809 -29.640 -45.600 1.00 78.00 131 SER A O 1
ATOM 1055 N N . LEU A 1 132 ? 16.654 -28.990 -45.510 1.00 78.81 132 LEU A N 1
ATOM 1056 C CA . LEU A 1 132 ? 16.696 -28.111 -46.682 1.00 78.81 132 LEU A CA 1
ATOM 1057 C C . LEU A 1 132 ? 17.868 -27.118 -46.607 1.00 78.81 132 LEU A C 1
ATOM 1059 O O . LEU A 1 132 ? 18.556 -26.876 -47.601 1.00 78.81 132 LEU A O 1
ATOM 1063 N N . LEU A 1 133 ? 18.150 -26.600 -45.407 1.00 82.75 133 LEU A N 1
ATOM 1064 C CA . LEU A 1 133 ? 19.267 -25.690 -45.144 1.00 82.75 133 LEU A CA 1
ATOM 1065 C C . LEU A 1 133 ? 20.625 -26.315 -45.474 1.00 82.75 133 LEU A C 1
ATOM 1067 O O . LEU A 1 133 ? 21.459 -25.682 -46.122 1.00 82.75 133 LEU A O 1
ATOM 1071 N N . MET A 1 134 ? 20.844 -27.557 -45.040 1.00 78.38 134 MET A N 1
ATOM 1072 C CA . MET A 1 134 ? 22.094 -28.268 -45.297 1.00 78.38 134 MET A CA 1
ATOM 1073 C C . MET A 1 134 ? 22.259 -28.524 -46.790 1.00 78.38 134 MET A C 1
ATOM 1075 O O . MET A 1 134 ? 23.322 -28.245 -47.338 1.00 78.38 134 MET A O 1
ATOM 1079 N N . THR A 1 135 ? 21.190 -28.937 -47.474 1.00 78.62 135 THR A N 1
ATOM 1080 C CA . THR A 1 135 ? 21.206 -29.119 -48.929 1.00 78.62 135 THR A CA 1
ATOM 1081 C C . THR A 1 135 ? 21.543 -27.816 -49.664 1.00 78.62 135 THR A C 1
ATOM 1083 O O . THR A 1 135 ? 22.362 -27.829 -50.587 1.00 78.62 135 THR A O 1
ATOM 1086 N N . MET A 1 136 ? 20.982 -26.675 -49.243 1.00 78.12 136 MET A N 1
ATOM 1087 C CA . MET A 1 136 ? 21.296 -25.363 -49.825 1.00 78.12 136 MET A CA 1
ATOM 1088 C C . MET A 1 136 ? 22.760 -24.964 -49.605 1.00 78.12 136 MET A C 1
ATOM 1090 O O . MET A 1 136 ? 23.423 -24.541 -50.554 1.00 78.12 136 MET A O 1
ATOM 1094 N N . LEU A 1 137 ? 23.288 -25.134 -48.391 1.00 80.69 137 LEU A N 1
ATOM 1095 C CA . LEU A 1 137 ? 24.681 -24.809 -48.069 1.00 80.69 137 LEU A CA 1
ATOM 1096 C C . LEU A 1 137 ? 25.670 -25.714 -48.808 1.00 80.69 137 LEU A C 1
ATOM 1098 O O . LEU A 1 137 ? 26.664 -25.222 -49.340 1.00 80.69 137 LEU A O 1
ATOM 1102 N N . THR A 1 138 ? 25.383 -27.010 -48.926 1.00 78.88 138 THR A N 1
ATOM 1103 C CA . THR A 1 138 ? 26.191 -27.935 -49.732 1.00 78.88 138 THR A CA 1
ATOM 1104 C C . THR A 1 138 ? 26.155 -27.559 -51.216 1.00 78.88 138 THR A C 1
ATOM 1106 O O . THR A 1 138 ? 27.186 -27.591 -51.891 1.00 78.88 138 THR A O 1
ATOM 1109 N N . CYS A 1 139 ? 25.003 -27.123 -51.735 1.00 75.12 139 CYS A N 1
ATOM 1110 C CA . CYS A 1 139 ? 24.902 -26.642 -53.111 1.00 75.12 139 CYS A CA 1
ATOM 1111 C C . CYS A 1 139 ? 25.719 -25.360 -53.329 1.00 75.12 139 CYS A C 1
ATOM 1113 O O . CYS A 1 139 ? 26.487 -25.307 -54.290 1.00 75.12 139 CYS A O 1
ATOM 1115 N N . ILE A 1 140 ? 25.625 -24.376 -52.429 1.00 78.81 140 ILE A N 1
ATOM 1116 C CA . ILE A 1 140 ? 26.417 -23.134 -52.477 1.00 78.81 140 ILE A CA 1
ATOM 1117 C C . ILE A 1 140 ? 27.916 -23.441 -52.357 1.00 78.81 140 ILE A C 1
ATOM 1119 O O . ILE A 1 140 ? 28.710 -22.927 -53.138 1.00 78.81 140 ILE A O 1
ATOM 1123 N N . SER A 1 141 ? 28.308 -24.350 -51.461 1.00 73.06 141 SER A N 1
ATOM 1124 C CA . SER A 1 141 ? 29.695 -24.809 -51.324 1.00 73.06 141 SER A CA 1
ATOM 1125 C C . SER A 1 141 ? 30.225 -25.477 -52.592 1.00 73.06 141 SER A C 1
ATOM 1127 O O . SER A 1 141 ? 31.410 -25.359 -52.874 1.00 73.06 141 SER A O 1
ATOM 1129 N N . SER A 1 142 ? 29.375 -26.164 -53.360 1.00 71.75 142 SER A N 1
ATOM 1130 C CA . SER A 1 142 ? 29.772 -26.741 -54.652 1.00 71.75 142 SER A CA 1
ATOM 1131 C C . SER A 1 142 ? 29.869 -25.711 -55.786 1.00 71.75 142 SER A C 1
ATOM 1133 O O . SER A 1 142 ? 30.408 -26.025 -56.842 1.00 71.75 142 SER A O 1
ATOM 1135 N N . TRP A 1 143 ? 29.307 -24.514 -55.587 1.00 62.97 143 TRP A N 1
ATOM 1136 C CA . TRP A 1 143 ? 29.344 -23.391 -56.531 1.00 62.97 143 TRP A CA 1
ATOM 1137 C C . TRP A 1 143 ? 30.454 -22.388 -56.219 1.00 62.97 143 TRP A C 1
ATOM 1139 O O . TRP A 1 143 ? 30.924 -21.709 -57.128 1.00 62.97 143 TRP A O 1
ATOM 1149 N N . LEU A 1 144 ? 30.873 -22.284 -54.955 1.00 63.41 144 LEU A N 1
ATOM 1150 C CA . LEU A 1 144 ? 32.044 -21.509 -54.565 1.00 63.41 144 LEU A CA 1
ATOM 1151 C C . LEU A 1 144 ? 33.284 -22.121 -55.234 1.00 63.41 144 LEU A C 1
ATOM 1153 O O . LEU A 1 144 ? 33.592 -23.286 -54.970 1.00 63.41 144 LEU A O 1
ATOM 1157 N N . PRO A 1 145 ? 33.995 -21.374 -56.100 1.00 56.06 145 PRO A N 1
ATOM 1158 C CA . PRO A 1 145 ? 35.174 -21.886 -56.777 1.00 56.06 145 PRO A CA 1
ATOM 1159 C C . PRO A 1 145 ? 36.238 -22.251 -55.743 1.00 56.06 145 PRO A C 1
ATOM 1161 O O . PRO A 1 145 ? 36.884 -21.387 -55.148 1.00 56.06 145 PRO A O 1
ATOM 1164 N N . GLY A 1 146 ? 36.434 -23.547 -55.523 1.00 49.66 146 GLY A N 1
ATOM 1165 C CA . GLY A 1 146 ? 37.646 -24.046 -54.903 1.00 49.66 146 GLY A CA 1
ATOM 1166 C C . GLY A 1 146 ? 38.812 -23.779 -55.847 1.00 49.66 146 GLY A C 1
ATOM 1167 O O . GLY A 1 146 ? 39.070 -24.585 -56.728 1.00 49.66 146 GLY A O 1
ATOM 1168 N N . SER A 1 147 ? 39.518 -22.668 -55.622 1.00 53.22 147 SER A N 1
ATOM 1169 C CA . SER A 1 147 ? 40.799 -22.314 -56.245 1.00 53.22 147 SER A CA 1
ATOM 1170 C C . SER A 1 147 ? 40.774 -21.937 -57.740 1.00 53.22 147 SER A C 1
ATOM 1172 O O . SER A 1 147 ? 40.248 -22.647 -58.588 1.00 53.22 147 SER A O 1
ATOM 1174 N N . SER A 1 148 ? 41.495 -20.851 -58.047 1.00 51.84 148 SER A N 1
ATOM 1175 C CA . SER A 1 148 ? 41.980 -20.431 -59.372 1.00 51.84 148 SER A CA 1
ATOM 1176 C C . SER A 1 148 ? 41.011 -19.676 -60.297 1.00 51.84 148 SER A C 1
ATOM 1178 O O . SER A 1 148 ? 40.289 -20.267 -61.091 1.00 51.84 148 SER A O 1
ATOM 1180 N N . GLN A 1 149 ? 41.083 -18.338 -60.259 1.00 40.75 149 GLN A N 1
ATOM 1181 C CA . GLN A 1 149 ? 41.590 -17.528 -61.382 1.00 40.75 149 GLN A CA 1
ATOM 1182 C C . GLN A 1 149 ? 41.740 -16.059 -60.941 1.00 40.75 149 GLN A C 1
ATOM 1184 O O . GLN A 1 149 ? 40.782 -15.290 -60.894 1.00 40.75 149 GLN A O 1
ATOM 1189 N N . ASN A 1 150 ? 42.974 -15.670 -60.609 1.00 40.31 150 ASN A N 1
ATOM 1190 C CA . ASN A 1 150 ? 43.364 -14.272 -60.449 1.00 40.31 150 ASN A CA 1
ATOM 1191 C C . ASN A 1 150 ? 43.450 -13.628 -61.841 1.00 40.31 150 ASN A C 1
ATOM 1193 O O . ASN A 1 150 ? 44.460 -13.789 -62.520 1.00 40.31 150 ASN A O 1
ATOM 1197 N N . ASN A 1 151 ? 42.433 -12.875 -62.258 1.00 51.66 151 ASN A N 1
ATOM 1198 C CA . ASN A 1 151 ? 42.589 -11.920 -63.356 1.00 51.66 151 ASN A CA 1
ATOM 1199 C C . ASN A 1 151 ? 43.104 -10.599 -62.778 1.00 51.66 151 ASN A C 1
ATOM 1201 O O . ASN A 1 151 ? 42.338 -9.705 -62.427 1.00 51.66 151 ASN A O 1
ATOM 1205 N N . SER A 1 152 ? 44.423 -10.498 -62.641 1.00 41.91 152 SER A N 1
ATOM 1206 C CA . SER A 1 152 ? 45.109 -9.246 -62.334 1.00 41.91 152 SER A CA 1
ATOM 1207 C C . SER A 1 152 ? 44.942 -8.265 -63.498 1.00 41.91 152 SER A C 1
ATOM 1209 O O . SER A 1 152 ? 45.513 -8.468 -64.569 1.00 41.91 152 SER A O 1
ATOM 1211 N N . ALA A 1 153 ? 44.171 -7.197 -63.290 1.00 44.81 153 ALA A N 1
ATOM 1212 C CA . ALA A 1 153 ? 44.165 -6.035 -64.170 1.00 44.81 153 ALA A CA 1
ATOM 1213 C C . ALA A 1 153 ? 45.485 -5.267 -63.991 1.00 44.81 153 ALA A C 1
ATOM 1215 O O . ALA A 1 153 ? 45.821 -4.817 -62.896 1.00 44.81 153 ALA A O 1
ATOM 1216 N N . GLN A 1 154 ? 46.249 -5.164 -65.073 1.00 39.31 154 GLN A N 1
ATOM 1217 C CA . GLN A 1 154 ? 47.541 -4.495 -65.146 1.00 39.31 154 GLN A CA 1
ATOM 1218 C C . GLN A 1 154 ? 47.313 -3.033 -65.566 1.00 39.31 154 GLN A C 1
ATOM 1220 O O . GLN A 1 154 ? 46.956 -2.770 -66.711 1.00 39.31 154 GLN A O 1
ATOM 1225 N N . THR A 1 155 ? 47.508 -2.077 -64.654 1.00 42.56 155 THR A N 1
ATOM 1226 C CA . THR A 1 155 ? 47.548 -0.644 -64.995 1.00 42.56 155 THR A CA 1
ATOM 1227 C C . THR A 1 155 ? 48.994 -0.266 -65.300 1.00 42.56 155 THR A C 1
ATOM 1229 O O . THR A 1 155 ? 49.804 -0.096 -64.393 1.00 42.56 155 THR A O 1
ATOM 1232 N N . SER A 1 156 ? 49.343 -0.167 -66.581 1.00 42.56 156 SER A N 1
ATOM 1233 C CA . SER A 1 156 ? 50.618 0.401 -67.025 1.00 42.56 156 SER A CA 1
ATOM 1234 C C . SER A 1 156 ? 50.602 1.919 -66.828 1.00 42.56 156 SER A C 1
ATOM 1236 O O . SER A 1 156 ? 49.894 2.642 -67.528 1.00 42.56 156 SER A O 1
ATOM 1238 N N . ASN A 1 157 ? 51.374 2.379 -65.848 1.00 49.91 157 ASN A N 1
ATOM 1239 C CA . ASN A 1 157 ? 51.682 3.774 -65.573 1.00 49.91 157 ASN A CA 1
ATOM 1240 C C . ASN A 1 157 ? 53.016 4.102 -66.245 1.00 49.91 157 ASN A C 1
ATOM 1242 O O . ASN A 1 157 ? 54.036 3.760 -65.672 1.00 49.91 157 ASN A O 1
ATOM 1246 N N . ASP A 1 158 ? 52.996 4.676 -67.449 1.00 49.44 158 ASP A N 1
ATOM 1247 C CA . ASP A 1 158 ? 54.130 5.377 -68.075 1.00 49.44 158 ASP A CA 1
ATOM 1248 C C . ASP A 1 158 ? 53.652 5.961 -69.410 1.00 49.44 158 ASP A C 1
ATOM 1250 O O . ASP A 1 158 ? 53.508 5.195 -70.355 1.00 49.44 158 ASP A O 1
ATOM 1254 N N . LEU A 1 159 ? 53.338 7.271 -69.477 1.00 48.22 159 LEU A N 1
ATOM 1255 C CA . LEU A 1 159 ? 53.239 8.096 -70.712 1.00 48.22 159 LEU A CA 1
ATOM 1256 C C . LEU A 1 159 ? 52.684 9.523 -70.440 1.00 48.22 159 LEU A C 1
ATOM 1258 O O . LEU A 1 159 ? 51.690 9.918 -71.034 1.00 48.22 159 LEU A O 1
ATOM 1262 N N . TRP A 1 160 ? 53.295 10.340 -69.566 1.00 50.03 160 TRP A N 1
ATOM 1263 C CA . TRP A 1 160 ? 52.893 11.765 -69.415 1.00 50.03 160 TRP A CA 1
ATOM 1264 C C . TRP A 1 160 ? 54.063 12.739 -69.168 1.00 50.03 160 TRP A C 1
ATOM 1266 O O . TRP A 1 160 ? 53.946 13.688 -68.400 1.00 50.03 160 TRP A O 1
ATOM 1276 N N . ALA A 1 161 ? 55.202 12.550 -69.843 1.00 46.97 161 ALA A N 1
ATOM 1277 C CA . ALA A 1 161 ? 56.364 13.450 -69.745 1.00 46.97 161 ALA A CA 1
ATOM 1278 C C . ALA A 1 161 ? 56.616 14.275 -71.028 1.00 46.97 161 ALA A C 1
ATOM 1280 O O . ALA A 1 161 ? 57.757 14.441 -71.448 1.00 46.97 161 ALA A O 1
ATOM 1281 N N . GLY A 1 162 ? 55.562 14.785 -71.681 1.00 46.00 162 GLY A N 1
ATOM 1282 C CA . GLY A 1 162 ? 55.708 15.438 -72.989 1.00 46.00 162 GLY A CA 1
ATOM 1283 C C . GLY A 1 162 ? 54.629 16.452 -73.377 1.00 46.00 162 GLY A C 1
ATOM 1284 O O . GLY A 1 162 ? 54.124 16.372 -74.487 1.00 46.00 162 GLY A O 1
ATOM 1285 N N . SER A 1 163 ? 54.255 17.398 -72.503 1.00 49.53 163 SER A N 1
ATOM 1286 C CA . SER A 1 163 ? 53.591 18.653 -72.922 1.00 49.53 163 SER A CA 1
ATOM 1287 C C . SER A 1 163 ? 53.637 19.712 -71.809 1.00 49.53 163 SER A C 1
ATOM 1289 O O . SER A 1 163 ? 52.825 19.702 -70.888 1.00 49.53 163 SER A O 1
ATOM 1291 N N . VAL A 1 164 ? 54.609 20.629 -71.868 1.00 54.47 164 VAL A N 1
ATOM 1292 C CA . VAL A 1 164 ? 54.878 21.631 -70.808 1.00 54.47 164 VAL A CA 1
ATOM 1293 C C . VAL A 1 164 ? 53.981 22.883 -70.908 1.00 54.47 164 VAL A C 1
ATOM 1295 O O . VAL A 1 164 ? 53.915 23.672 -69.974 1.00 54.47 164 VAL A O 1
ATOM 1298 N N . ALA A 1 165 ? 53.223 23.060 -71.996 1.00 53.94 165 ALA A N 1
ATOM 1299 C CA . ALA A 1 165 ? 52.286 24.185 -72.134 1.00 53.94 165 ALA A CA 1
ATOM 1300 C C . ALA A 1 165 ? 50.850 23.856 -71.673 1.00 53.94 165 ALA A C 1
ATOM 1302 O O . ALA A 1 165 ? 50.109 24.756 -71.291 1.00 53.94 165 ALA A O 1
ATOM 1303 N N . GLY A 1 166 ? 50.456 22.575 -71.677 1.00 54.84 166 GLY A N 1
ATOM 1304 C CA . GLY A 1 166 ? 49.166 22.117 -71.140 1.00 54.84 166 GLY A CA 1
ATOM 1305 C C . GLY A 1 166 ? 49.208 21.775 -69.646 1.00 54.84 166 GLY A C 1
ATOM 1306 O O . GLY A 1 166 ? 48.177 21.813 -68.979 1.00 54.84 166 GLY A O 1
ATOM 1307 N N . SER A 1 167 ? 50.394 21.481 -69.102 1.00 59.72 167 SER A N 1
ATOM 1308 C CA . SER A 1 167 ? 50.568 21.114 -67.695 1.00 59.72 167 SER A CA 1
ATOM 1309 C C . SER A 1 167 ? 50.394 22.294 -66.739 1.00 59.72 167 SER A C 1
ATOM 1311 O O . SER A 1 167 ? 49.851 22.105 -65.660 1.00 59.72 167 SER A O 1
ATOM 1313 N N . THR A 1 168 ? 50.775 23.518 -67.115 1.00 65.62 168 THR A N 1
ATOM 1314 C CA . THR A 1 168 ? 50.657 24.693 -66.231 1.00 65.62 168 THR A CA 1
ATOM 1315 C C . THR A 1 168 ? 49.199 25.086 -65.976 1.00 65.62 168 THR A C 1
ATOM 1317 O O . THR A 1 168 ? 48.802 25.248 -64.823 1.00 65.62 168 THR A O 1
ATOM 1320 N N . LEU A 1 169 ? 48.365 25.142 -67.020 1.00 75.25 169 LEU A N 1
ATOM 1321 C CA . LEU A 1 169 ? 46.932 25.434 -66.885 1.00 75.25 169 LEU A CA 1
ATOM 1322 C C . LEU A 1 169 ? 46.192 24.343 -66.101 1.00 75.25 169 LEU A C 1
ATOM 1324 O O . LEU A 1 169 ? 45.357 24.656 -65.252 1.00 75.25 169 LEU A O 1
ATOM 1328 N N . GLU A 1 170 ? 46.514 23.072 -66.352 1.00 75.62 170 GLU A N 1
ATOM 1329 C CA . GLU A 1 170 ? 45.905 21.967 -65.611 1.00 75.62 170 GLU A CA 1
ATOM 1330 C C . GLU A 1 170 ? 46.363 21.966 -64.147 1.00 75.62 170 GLU A C 1
ATOM 1332 O O . GLU A 1 170 ? 45.542 21.788 -63.253 1.00 75.62 170 GLU A O 1
ATOM 1337 N N . THR A 1 171 ? 47.630 22.287 -63.859 1.00 77.50 171 THR A N 1
ATOM 1338 C CA . THR A 1 171 ? 48.092 22.444 -62.470 1.00 77.50 171 THR A CA 1
ATOM 1339 C C . THR A 1 171 ? 47.403 23.599 -61.743 1.00 77.50 171 THR A C 1
ATOM 1341 O O . THR A 1 171 ? 47.084 23.462 -60.565 1.00 77.50 171 THR A O 1
ATOM 1344 N N . ASP A 1 172 ? 47.108 24.712 -62.417 1.00 82.94 172 ASP A N 1
ATOM 1345 C CA . ASP A 1 172 ? 46.377 25.832 -61.812 1.00 82.94 172 ASP A CA 1
ATOM 1346 C C . ASP A 1 172 ? 44.887 25.519 -61.619 1.00 82.94 172 ASP A C 1
ATOM 1348 O O . ASP A 1 172 ? 44.279 25.950 -60.636 1.00 82.94 172 ASP A O 1
ATOM 1352 N N . ARG A 1 173 ? 44.292 24.721 -62.514 1.00 88.94 173 ARG A N 1
ATOM 1353 C CA . ARG A 1 173 ? 42.939 24.181 -62.339 1.00 88.94 173 ARG A CA 1
ATOM 1354 C C . ARG A 1 173 ? 42.871 23.227 -61.148 1.00 88.94 173 ARG A C 1
ATOM 1356 O O . ARG A 1 173 ? 41.950 23.341 -60.339 1.00 88.94 173 ARG A O 1
ATOM 1363 N N . LEU A 1 174 ? 43.847 22.332 -61.019 1.00 85.62 174 LEU A N 1
ATOM 1364 C CA . LEU A 1 174 ? 43.957 21.400 -59.899 1.00 85.62 174 LEU A CA 1
ATOM 1365 C C . LEU A 1 174 ? 44.147 22.139 -58.569 1.00 85.62 174 LEU A C 1
ATOM 1367 O O . LEU A 1 174 ? 43.452 21.814 -57.615 1.00 85.62 174 LEU A O 1
ATOM 1371 N N . LYS A 1 175 ? 44.972 23.194 -58.516 1.00 90.44 175 LYS A N 1
ATOM 1372 C CA . LYS A 1 175 ? 45.122 24.034 -57.311 1.00 90.44 175 LYS A CA 1
ATOM 1373 C C . LYS A 1 175 ? 43.824 24.725 -56.900 1.00 90.44 175 LYS A C 1
ATOM 1375 O O . LYS A 1 175 ? 43.485 24.727 -55.727 1.00 90.44 175 LYS A O 1
ATOM 1380 N N . ARG A 1 176 ? 43.063 25.281 -57.851 1.00 88.44 176 ARG A N 1
ATOM 1381 C CA . ARG A 1 176 ? 41.753 25.895 -57.552 1.00 88.44 176 ARG A CA 1
ATOM 1382 C C . ARG A 1 176 ? 40.757 24.874 -57.006 1.00 88.44 176 ARG A C 1
ATOM 1384 O O . ARG A 1 176 ? 40.019 25.184 -56.077 1.00 88.44 176 ARG A O 1
ATOM 1391 N N . LEU A 1 177 ? 40.747 23.667 -57.577 1.00 90.06 177 LEU A N 1
ATOM 1392 C CA . LEU A 1 177 ? 39.931 22.564 -57.071 1.00 90.06 177 LEU A CA 1
ATOM 1393 C C . LEU A 1 177 ? 40.373 22.143 -55.667 1.00 90.06 177 LEU A C 1
ATOM 1395 O O . LEU A 1 177 ? 39.521 21.940 -54.811 1.00 90.06 177 LEU A O 1
ATOM 1399 N N . GLU A 1 178 ? 41.677 22.062 -55.414 1.00 90.81 178 GLU A N 1
ATOM 1400 C CA . GLU A 1 178 ? 42.230 21.747 -54.097 1.00 90.81 178 GLU A CA 1
ATOM 1401 C C . GLU A 1 178 ? 41.877 22.823 -53.056 1.00 90.81 178 GLU A C 1
ATOM 1403 O O . GLU A 1 178 ? 41.427 22.491 -51.962 1.00 90.81 178 GLU A O 1
ATOM 1408 N N . ASP A 1 179 ? 41.979 24.108 -53.403 1.00 93.12 179 ASP A N 1
ATOM 1409 C CA . ASP A 1 179 ? 41.591 25.222 -52.529 1.00 93.12 179 ASP A CA 1
ATOM 1410 C C . ASP A 1 179 ? 40.087 25.218 -52.215 1.00 93.12 179 ASP A C 1
ATOM 1412 O O . ASP A 1 179 ? 39.680 25.497 -51.084 1.00 93.12 179 ASP A O 1
ATOM 1416 N N . ASP A 1 180 ? 39.241 24.891 -53.194 1.00 94.38 180 ASP A N 1
ATOM 1417 C CA . ASP A 1 180 ? 37.797 24.770 -52.985 1.00 94.38 180 ASP A CA 1
ATOM 1418 C C . ASP A 1 180 ? 37.432 23.528 -52.159 1.00 94.38 180 ASP A C 1
ATOM 1420 O O . ASP A 1 180 ? 36.514 23.596 -51.336 1.00 94.38 180 ASP A O 1
ATOM 1424 N N . ILE A 1 181 ? 38.166 22.419 -52.311 1.00 93.44 181 ILE A N 1
ATOM 1425 C CA . ILE A 1 181 ? 38.047 21.240 -51.442 1.00 93.44 181 ILE A CA 1
ATOM 1426 C C . ILE A 1 181 ? 38.440 21.609 -50.010 1.00 93.44 181 ILE A C 1
ATOM 1428 O O . ILE A 1 181 ? 37.640 21.392 -49.106 1.00 93.44 181 ILE A O 1
ATOM 1432 N N . ARG A 1 182 ? 39.582 22.274 -49.794 1.00 95.31 182 ARG A N 1
ATOM 1433 C CA . ARG A 1 182 ? 40.023 22.706 -48.455 1.00 95.31 182 ARG A CA 1
ATOM 1434 C C . ARG A 1 182 ? 39.009 23.625 -47.776 1.00 95.31 182 ARG A C 1
ATOM 1436 O O . ARG A 1 182 ? 38.709 23.457 -46.598 1.00 95.31 182 ARG A O 1
ATOM 1443 N N . LYS A 1 183 ? 38.422 24.585 -48.501 1.00 94.88 183 LYS A N 1
ATOM 1444 C CA . LYS A 1 183 ? 37.355 25.445 -47.949 1.00 94.88 183 LYS A CA 1
ATOM 1445 C C . LYS A 1 183 ? 36.121 24.637 -47.544 1.00 94.88 183 LYS A C 1
ATOM 1447 O O . LYS A 1 183 ? 35.510 24.933 -46.513 1.00 94.88 183 LYS A O 1
ATOM 1452 N N . ARG A 1 184 ? 35.746 23.631 -48.341 1.00 94.19 184 ARG A N 1
ATOM 1453 C CA . ARG A 1 184 ? 34.641 22.714 -48.022 1.00 94.19 184 ARG A CA 1
ATOM 1454 C C . ARG A 1 184 ? 34.961 21.843 -46.816 1.00 94.19 184 ARG A C 1
ATOM 1456 O O . ARG A 1 184 ? 34.112 21.701 -45.953 1.00 94.19 184 ARG A O 1
ATOM 1463 N N . GLU A 1 185 ? 36.177 21.325 -46.708 1.00 93.94 185 GLU A N 1
ATOM 1464 C CA . GLU A 1 185 ? 36.620 20.543 -45.551 1.00 93.94 185 GLU A CA 1
ATOM 1465 C C . GLU A 1 185 ? 36.569 21.368 -44.265 1.00 93.94 185 GLU A C 1
ATOM 1467 O O . GLU A 1 185 ? 36.024 20.914 -43.264 1.00 93.94 185 GLU A O 1
ATOM 1472 N N . VAL A 1 186 ? 37.040 22.617 -44.301 1.00 95.38 186 VAL A N 1
ATOM 1473 C CA . VAL A 1 186 ? 36.974 23.520 -43.142 1.00 95.38 186 VAL A CA 1
ATOM 1474 C C . VAL A 1 186 ? 35.526 23.838 -42.763 1.00 95.38 186 VAL A C 1
ATOM 1476 O O . VAL A 1 186 ? 35.177 23.830 -41.584 1.00 95.38 186 VAL A O 1
ATOM 1479 N N . THR A 1 187 ? 34.656 24.104 -43.741 1.00 94.62 187 THR A N 1
ATOM 1480 C CA . THR A 1 187 ? 33.232 24.357 -43.456 1.00 94.62 187 THR A CA 1
ATOM 1481 C C . THR A 1 187 ? 32.524 23.117 -42.919 1.00 94.62 187 THR A C 1
ATOM 1483 O O . THR A 1 187 ? 31.783 23.240 -41.946 1.00 94.62 187 THR A O 1
ATOM 1486 N N . LEU A 1 188 ? 32.795 21.935 -43.477 1.00 94.44 188 LEU A N 1
ATOM 1487 C CA . LEU A 1 188 ? 32.266 20.665 -42.981 1.00 94.44 188 LEU A CA 1
ATOM 1488 C C . LEU A 1 188 ? 32.742 20.380 -41.555 1.00 94.44 188 LEU A C 1
ATOM 1490 O O . LEU A 1 188 ? 31.906 20.122 -40.694 1.00 94.44 188 LEU A O 1
ATOM 1494 N N . SER A 1 189 ? 34.038 20.535 -41.277 1.00 96.50 189 SER A N 1
ATOM 1495 C CA . SER A 1 189 ? 34.608 20.358 -39.937 1.00 96.50 189 SER A CA 1
ATOM 1496 C C . SER A 1 189 ? 33.967 21.306 -38.916 1.00 96.50 189 SER A C 1
ATOM 1498 O O . SER A 1 189 ? 33.570 20.881 -37.833 1.00 96.50 189 SER A O 1
ATOM 1500 N N . ASN A 1 190 ? 33.745 22.574 -39.277 1.00 96.44 190 ASN A N 1
ATOM 1501 C CA . ASN A 1 190 ? 33.041 23.520 -38.406 1.00 96.44 190 ASN A CA 1
ATOM 1502 C C . ASN A 1 190 ? 31.584 23.100 -38.141 1.00 96.44 190 ASN A C 1
ATOM 1504 O O . ASN A 1 190 ? 31.099 23.231 -37.015 1.00 96.44 190 ASN A O 1
ATOM 1508 N N . THR A 1 191 ? 30.872 22.598 -39.157 1.00 95.31 191 THR A N 1
ATOM 1509 C CA . THR A 1 191 ? 29.495 22.111 -38.973 1.00 95.31 191 THR A CA 1
ATOM 1510 C C . THR A 1 191 ? 29.429 20.827 -38.153 1.00 95.31 191 THR A C 1
ATOM 1512 O O . THR A 1 191 ? 28.516 20.688 -37.344 1.00 95.31 191 THR A O 1
ATOM 1515 N N . GLU A 1 192 ? 30.398 19.928 -38.315 1.00 96.31 192 GLU A N 1
ATOM 1516 C CA . GLU A 1 192 ? 30.523 18.684 -37.555 1.00 96.31 192 GLU A CA 1
ATOM 1517 C C . GLU A 1 192 ? 30.732 18.985 -36.068 1.00 96.31 192 GLU A C 1
ATOM 1519 O O . GLU A 1 192 ? 29.936 18.551 -35.239 1.00 96.31 192 GLU A O 1
ATOM 1524 N N . ILE A 1 193 ? 31.690 19.861 -35.741 1.00 96.94 193 ILE A N 1
ATOM 1525 C CA . ILE A 1 193 ? 31.935 20.319 -34.365 1.00 96.94 193 ILE A CA 1
ATOM 1526 C C . ILE A 1 193 ? 30.671 20.936 -33.752 1.00 96.94 193 ILE A C 1
ATOM 1528 O O . ILE A 1 193 ? 30.348 20.686 -32.592 1.00 96.94 193 ILE A O 1
ATOM 1532 N N . HIS A 1 194 ? 29.935 21.747 -34.513 1.00 97.19 194 HIS A N 1
ATOM 1533 C CA . HIS A 1 194 ? 28.702 22.358 -34.025 1.00 97.19 194 HIS A CA 1
ATOM 1534 C C . HIS A 1 194 ? 27.593 21.322 -33.771 1.00 97.19 194 HIS A C 1
ATOM 1536 O O . HIS A 1 194 ? 26.895 21.408 -32.759 1.00 97.19 194 HIS A O 1
ATOM 1542 N N . VAL A 1 195 ? 27.427 20.330 -34.653 1.00 97.25 195 VAL A N 1
ATOM 1543 C CA . VAL A 1 195 ? 26.470 19.231 -34.443 1.00 97.25 195 VAL A CA 1
ATOM 1544 C C . VAL A 1 195 ? 26.852 18.422 -33.207 1.00 97.25 195 VAL A C 1
ATOM 1546 O O . VAL A 1 195 ? 25.985 18.165 -32.369 1.00 97.25 195 VAL A O 1
ATOM 1549 N N . ASP A 1 196 ? 28.132 18.110 -33.032 1.00 97.06 196 ASP A N 1
ATOM 1550 C CA . ASP A 1 196 ? 28.629 17.403 -31.854 1.00 97.06 196 ASP A CA 1
ATOM 1551 C C . ASP A 1 196 ? 28.355 18.186 -30.571 1.00 97.06 196 ASP A C 1
ATOM 1553 O O . ASP A 1 196 ? 27.818 17.635 -29.608 1.00 97.06 196 ASP A O 1
ATOM 1557 N N . GLN A 1 197 ? 28.621 19.495 -30.561 1.00 97.00 197 GLN A N 1
ATOM 1558 C CA . GLN A 1 197 ? 28.279 20.363 -29.433 1.00 97.00 197 GLN A CA 1
ATOM 1559 C C . GLN A 1 197 ? 26.777 20.329 -29.125 1.00 97.00 197 GLN A C 1
ATOM 1561 O O . GLN A 1 197 ? 26.391 20.198 -27.961 1.00 97.00 197 GLN A O 1
ATOM 1566 N N . GLN A 1 198 ? 25.909 20.383 -30.140 1.00 97.19 198 GLN A N 1
ATOM 1567 C CA . GLN A 1 198 ? 24.461 20.292 -29.934 1.00 97.19 198 GLN A CA 1
ATOM 1568 C C . GLN A 1 198 ? 24.024 18.935 -29.375 1.00 97.19 198 GLN A C 1
ATOM 1570 O O . GLN A 1 198 ? 23.149 18.882 -28.505 1.00 97.19 198 GLN A O 1
ATOM 1575 N N . VAL A 1 199 ? 24.609 17.839 -29.861 1.00 96.38 199 VAL A N 1
ATOM 1576 C CA . VAL A 1 199 ? 24.336 16.490 -29.352 1.00 96.38 199 VAL A CA 1
ATOM 1577 C C . VAL A 1 199 ? 24.768 16.387 -27.892 1.00 96.38 199 VAL A C 1
ATOM 1579 O O . VAL A 1 199 ? 23.980 15.933 -27.064 1.00 96.38 199 VAL A O 1
ATOM 1582 N N . GLN A 1 200 ? 25.953 16.893 -27.548 1.00 97.56 200 GLN A N 1
ATOM 1583 C CA . GLN A 1 200 ? 26.446 16.920 -26.170 1.00 97.56 200 GLN A CA 1
ATOM 1584 C C . GLN A 1 200 ? 25.556 17.763 -25.253 1.00 97.56 200 GLN A C 1
ATOM 1586 O O . GLN A 1 200 ? 25.209 17.331 -24.155 1.00 97.56 200 GLN A O 1
ATOM 1591 N N . MET A 1 201 ? 25.100 18.934 -25.705 1.00 97.38 201 MET A N 1
ATOM 1592 C CA . MET A 1 201 ? 24.153 19.753 -24.941 1.00 97.38 201 MET A CA 1
ATOM 1593 C C . MET A 1 201 ? 22.834 19.015 -24.683 1.00 97.38 201 MET A C 1
ATOM 1595 O O . MET A 1 201 ? 22.326 19.042 -23.560 1.00 97.38 201 MET A O 1
ATOM 1599 N N . LYS A 1 202 ? 22.282 18.329 -25.693 1.00 97.50 202 LYS A N 1
ATOM 1600 C CA . LYS A 1 202 ? 21.055 17.528 -25.541 1.00 97.50 202 LYS A CA 1
ATOM 1601 C C . LYS A 1 202 ? 21.263 16.344 -24.596 1.00 97.50 202 LYS A C 1
ATOM 1603 O O . LYS A 1 202 ? 20.415 16.119 -23.737 1.00 97.50 202 LYS A O 1
ATOM 1608 N N . LEU A 1 203 ? 22.387 15.635 -24.709 1.00 98.00 203 LEU A N 1
ATOM 1609 C CA . LEU A 1 203 ? 22.754 14.537 -23.810 1.00 98.00 203 LEU A CA 1
ATOM 1610 C C . LEU A 1 203 ? 22.860 15.006 -22.359 1.00 98.00 203 LEU A C 1
ATOM 1612 O O . LEU A 1 203 ? 22.252 14.407 -21.476 1.00 98.00 203 LEU A O 1
ATOM 1616 N N . ASN A 1 204 ? 23.565 16.111 -22.115 1.00 97.06 204 ASN A N 1
ATOM 1617 C CA . ASN A 1 204 ? 23.723 16.673 -20.776 1.00 97.06 204 ASN A CA 1
ATOM 1618 C C . ASN A 1 204 ? 22.389 17.137 -20.186 1.00 97.06 204 ASN A C 1
ATOM 1620 O O . ASN A 1 204 ? 22.125 16.895 -19.010 1.00 97.06 204 ASN A O 1
ATOM 1624 N N . LYS A 1 205 ? 21.521 17.747 -21.003 1.00 97.50 205 LYS A N 1
ATOM 1625 C CA . LYS A 1 205 ? 20.175 18.139 -20.574 1.00 97.50 205 LYS A CA 1
ATOM 1626 C C . LYS A 1 205 ? 19.343 16.927 -20.151 1.00 97.50 205 LYS A C 1
ATOM 1628 O O . LYS A 1 205 ? 18.765 16.950 -19.071 1.00 97.50 205 LYS A O 1
ATOM 1633 N N . LEU A 1 206 ? 19.311 15.873 -20.970 1.00 97.31 206 LEU A N 1
ATOM 1634 C CA . LEU A 1 206 ? 18.576 14.646 -20.645 1.00 97.31 206 LEU A CA 1
ATOM 1635 C 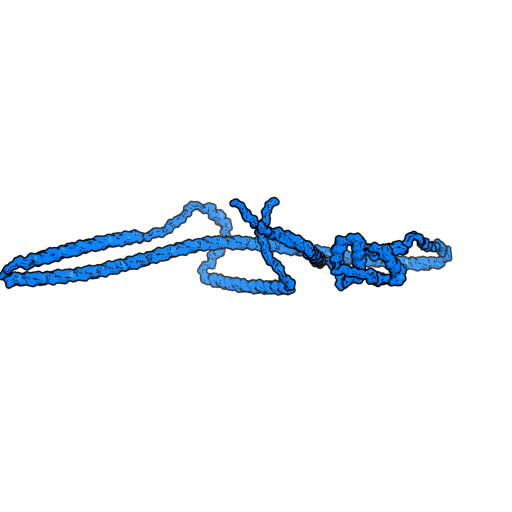C . LEU A 1 206 ? 19.144 13.963 -19.398 1.00 97.31 206 LEU A C 1
ATOM 1637 O O . LEU A 1 206 ? 18.384 13.526 -18.540 1.00 97.31 206 LEU A O 1
ATOM 1641 N N . ARG A 1 207 ? 20.474 13.919 -19.257 1.00 97.56 207 ARG A N 1
ATOM 1642 C CA . ARG A 1 207 ? 21.137 13.389 -18.059 1.00 97.56 207 ARG A CA 1
ATOM 1643 C C . ARG A 1 207 ? 20.711 14.156 -16.804 1.00 97.56 207 ARG A C 1
ATOM 1645 O O . ARG A 1 207 ? 20.371 13.527 -15.808 1.00 97.56 207 ARG A O 1
ATOM 1652 N N . PHE A 1 208 ? 20.710 15.488 -16.861 1.00 97.69 208 PHE A N 1
ATOM 1653 C CA . PHE A 1 208 ? 20.286 16.335 -15.746 1.00 97.69 208 PHE A CA 1
ATOM 1654 C C . PHE A 1 208 ? 18.804 16.144 -15.406 1.00 97.69 208 PHE A C 1
ATOM 1656 O O . PHE A 1 208 ? 18.458 16.032 -14.237 1.00 97.69 208 PHE A O 1
ATOM 1663 N N . GLU A 1 209 ? 17.932 16.056 -16.411 1.00 97.25 209 GLU A N 1
ATOM 1664 C CA . GLU A 1 209 ? 16.497 15.840 -16.206 1.00 97.25 209 GLU A CA 1
ATOM 1665 C C . GLU A 1 209 ? 16.211 14.487 -15.541 1.00 97.25 209 GLU A C 1
ATOM 1667 O O . GLU A 1 209 ? 15.428 14.413 -14.596 1.00 97.25 209 GLU A O 1
ATOM 1672 N N . ILE A 1 210 ? 16.897 13.426 -15.974 1.00 93.81 210 ILE A N 1
ATOM 1673 C CA . ILE A 1 210 ? 16.810 12.104 -15.346 1.00 93.81 210 ILE A CA 1
ATOM 1674 C C . ILE A 1 210 ? 17.290 12.167 -13.890 1.00 93.81 210 ILE A C 1
ATOM 1676 O O . ILE A 1 210 ? 16.605 11.679 -12.992 1.00 93.81 210 ILE A O 1
ATOM 1680 N N . GLU A 1 211 ? 18.445 12.787 -13.638 1.00 97.06 211 GLU A N 1
ATOM 1681 C CA . GLU A 1 211 ? 19.011 12.934 -12.293 1.00 97.06 211 GLU A CA 1
ATOM 1682 C C . GLU A 1 211 ? 18.071 13.728 -11.371 1.00 97.06 211 GLU A C 1
ATOM 1684 O O . GLU A 1 211 ? 17.779 13.292 -10.257 1.00 97.06 211 GLU A O 1
ATOM 1689 N N . GLN A 1 212 ? 17.491 14.824 -11.864 1.00 96.56 212 GLN A N 1
ATOM 1690 C CA . GLN A 1 212 ? 16.490 15.598 -11.139 1.00 96.56 212 GLN A CA 1
ATOM 1691 C C . GLN A 1 212 ? 15.259 14.747 -10.800 1.00 96.56 212 GLN A C 1
ATOM 1693 O O . GLN A 1 212 ? 14.854 14.707 -9.637 1.00 96.56 212 GLN A O 1
ATOM 1698 N N . GLN A 1 213 ? 14.708 14.007 -11.767 1.00 92.38 213 GLN A N 1
ATOM 1699 C CA . GLN A 1 213 ? 13.562 13.126 -11.526 1.00 92.38 213 GLN A CA 1
ATOM 1700 C C . GLN A 1 213 ? 13.864 12.069 -10.459 1.00 92.38 213 GLN A C 1
ATOM 1702 O O . GLN A 1 213 ? 13.014 11.804 -9.610 1.00 92.38 213 GLN A O 1
ATOM 1707 N N . PHE A 1 214 ? 15.066 11.485 -10.446 1.00 95.00 214 PHE A N 1
ATOM 1708 C CA . PHE A 1 214 ? 15.461 10.560 -9.382 1.00 95.00 214 PHE A CA 1
ATOM 1709 C C . PHE A 1 214 ? 15.519 11.247 -8.019 1.00 95.00 214 PHE A C 1
ATOM 1711 O O . PHE A 1 214 ? 14.945 10.727 -7.066 1.00 95.00 214 PHE A O 1
ATOM 1718 N N . THR A 1 215 ? 16.131 12.431 -7.925 1.00 95.25 215 THR A N 1
ATOM 1719 C CA . THR A 1 215 ? 16.199 13.162 -6.648 1.00 95.25 215 THR A CA 1
ATOM 1720 C C . THR A 1 215 ? 14.822 13.573 -6.127 1.00 95.25 215 THR A C 1
ATOM 1722 O O . THR A 1 215 ? 14.578 13.527 -4.924 1.00 95.25 215 THR A O 1
ATOM 1725 N N . GLU A 1 216 ? 13.894 13.951 -7.008 1.00 95.69 216 GLU A N 1
ATOM 1726 C CA . GLU A 1 216 ? 12.521 14.290 -6.630 1.00 95.69 216 GLU A CA 1
ATOM 1727 C C . GLU A 1 216 ? 11.739 13.053 -6.187 1.00 95.69 216 GLU A C 1
ATOM 1729 O O . GLU A 1 216 ? 11.043 13.095 -5.172 1.00 95.69 216 GLU A O 1
ATOM 1734 N N . ARG A 1 217 ? 11.878 11.931 -6.904 1.00 94.75 217 ARG A N 1
ATOM 1735 C CA . ARG A 1 217 ? 11.266 10.655 -6.506 1.00 94.75 217 ARG A CA 1
ATOM 1736 C C . ARG A 1 217 ? 11.792 10.178 -5.158 1.00 94.75 217 ARG A C 1
ATOM 1738 O O . ARG A 1 217 ? 10.989 9.720 -4.354 1.00 94.75 217 ARG A O 1
ATOM 1745 N N . ASP A 1 218 ? 13.087 10.325 -4.903 1.00 94.88 218 ASP A N 1
ATOM 1746 C CA . ASP A 1 218 ? 13.711 9.932 -3.640 1.00 94.88 218 ASP A CA 1
ATOM 1747 C C . ASP A 1 218 ? 13.235 10.814 -2.473 1.00 94.88 218 ASP A C 1
ATOM 1749 O O . ASP A 1 218 ? 12.780 10.304 -1.452 1.00 94.88 218 ASP A O 1
ATOM 1753 N N . LYS A 1 219 ? 13.183 12.142 -2.658 1.00 96.19 219 LYS A N 1
ATOM 1754 C CA . LYS A 1 219 ? 12.590 13.066 -1.671 1.00 96.19 219 LYS A CA 1
ATOM 1755 C C . LYS A 1 219 ? 11.122 12.749 -1.386 1.00 96.19 219 LYS A C 1
ATOM 1757 O O . LYS A 1 219 ? 10.710 12.737 -0.230 1.00 96.19 219 LYS A O 1
ATOM 1762 N N . ASN A 1 220 ? 10.330 12.483 -2.423 1.00 95.06 220 ASN A N 1
ATOM 1763 C CA . ASN A 1 220 ? 8.920 12.123 -2.267 1.00 95.06 220 ASN A CA 1
ATOM 1764 C C . ASN A 1 220 ? 8.753 10.784 -1.543 1.00 95.06 220 ASN A C 1
ATOM 1766 O O . ASN A 1 220 ? 7.857 10.651 -0.712 1.00 95.06 220 ASN A O 1
ATOM 1770 N N . PHE A 1 221 ? 9.616 9.810 -1.834 1.00 94.62 221 PHE A N 1
ATOM 1771 C CA . PHE A 1 221 ? 9.633 8.529 -1.140 1.00 94.62 221 PHE A CA 1
ATOM 1772 C C . PHE A 1 221 ? 9.952 8.711 0.349 1.00 94.62 221 PHE A C 1
ATOM 1774 O O . PHE A 1 221 ? 9.188 8.238 1.184 1.00 94.62 221 PHE A O 1
ATOM 1781 N N . GLN A 1 222 ? 10.989 9.483 0.686 1.00 96.06 222 GLN A N 1
ATOM 1782 C CA . GLN A 1 222 ? 11.353 9.786 2.076 1.00 96.06 222 GLN A CA 1
ATOM 1783 C C . GLN A 1 222 ? 10.240 10.538 2.821 1.00 96.06 222 GLN A C 1
ATOM 1785 O O . GLN A 1 222 ? 9.922 10.209 3.962 1.00 96.06 222 GLN A O 1
ATOM 1790 N N . LEU A 1 223 ? 9.596 11.522 2.183 1.00 96.38 223 LEU A N 1
ATOM 1791 C CA . LEU A 1 223 ? 8.453 12.232 2.770 1.00 96.38 223 LEU A CA 1
ATOM 1792 C C . LEU A 1 223 ? 7.268 11.295 3.026 1.00 96.38 223 LEU A C 1
ATOM 1794 O O . LEU A 1 223 ? 6.633 11.379 4.077 1.00 96.38 223 LEU A O 1
ATOM 1798 N N . MET A 1 224 ? 6.977 10.401 2.080 1.00 91.19 224 MET A N 1
ATOM 1799 C CA . MET A 1 224 ? 5.917 9.405 2.224 1.00 91.19 224 MET A CA 1
ATOM 1800 C C . MET A 1 224 ? 6.231 8.416 3.348 1.00 91.19 224 MET A C 1
ATOM 1802 O O . MET A 1 224 ? 5.350 8.089 4.139 1.00 91.19 224 MET A O 1
ATOM 1806 N N . GLU A 1 225 ? 7.482 7.974 3.451 1.00 95.38 225 GLU A N 1
ATOM 1807 C CA . GLU A 1 225 ? 7.940 7.087 4.515 1.00 95.38 225 GLU A CA 1
ATOM 1808 C C . GLU A 1 225 ? 7.825 7.755 5.891 1.00 95.38 225 GLU A C 1
ATOM 1810 O O . GLU A 1 225 ? 7.218 7.173 6.788 1.00 95.38 225 GLU A O 1
ATOM 1815 N N . MET A 1 226 ? 8.299 8.998 6.046 1.00 93.50 226 MET A N 1
ATOM 1816 C CA . MET A 1 226 ? 8.149 9.756 7.295 1.00 93.50 226 MET A CA 1
ATOM 1817 C C . MET A 1 226 ? 6.679 9.958 7.673 1.00 93.50 226 MET A C 1
ATOM 1819 O O . MET A 1 226 ? 6.309 9.788 8.833 1.00 93.50 226 MET A O 1
ATOM 1823 N N . ARG A 1 227 ? 5.819 10.281 6.700 1.00 95.56 227 ARG A N 1
ATOM 1824 C CA . ARG A 1 227 ? 4.378 10.423 6.938 1.00 95.56 227 ARG A CA 1
ATOM 1825 C C . ARG A 1 227 ? 3.755 9.109 7.404 1.00 95.56 227 ARG A C 1
ATOM 1827 O O . ARG A 1 227 ? 2.980 9.114 8.353 1.00 95.56 227 ARG A O 1
ATOM 1834 N N . ASN A 1 228 ? 4.101 7.996 6.764 1.00 93.50 228 ASN A N 1
ATOM 1835 C CA . ASN A 1 228 ? 3.587 6.679 7.126 1.00 93.50 228 ASN A CA 1
ATOM 1836 C C . ASN A 1 228 ? 4.074 6.241 8.520 1.00 93.50 228 ASN A C 1
ATOM 1838 O O . ASN A 1 228 ? 3.303 5.700 9.306 1.00 93.50 228 ASN A O 1
ATOM 1842 N N . GLN A 1 229 ? 5.336 6.521 8.861 1.00 96.69 229 GLN A N 1
ATOM 1843 C CA . GLN A 1 229 ? 5.879 6.273 10.201 1.00 96.69 229 GLN A CA 1
ATOM 1844 C C . GLN A 1 229 ? 5.151 7.100 11.271 1.00 96.69 229 GLN A C 1
ATOM 1846 O O . GLN A 1 229 ? 4.805 6.571 12.327 1.00 96.69 229 GLN A O 1
ATOM 1851 N N . GLU A 1 230 ? 4.869 8.372 10.993 1.00 94.50 230 GLU A N 1
ATOM 1852 C CA . GLU A 1 230 ? 4.127 9.244 11.905 1.00 94.50 230 GLU A CA 1
ATOM 1853 C C . GLU A 1 230 ? 2.661 8.811 12.057 1.00 94.50 230 GLU A C 1
ATOM 1855 O O . GLU A 1 230 ? 2.145 8.757 13.173 1.00 94.50 230 GLU A O 1
ATOM 1860 N N . GLU A 1 231 ? 1.991 8.430 10.967 1.00 92.44 231 GLU A N 1
ATOM 1861 C CA . GLU A 1 231 ? 0.637 7.862 11.015 1.00 92.44 231 GLU A CA 1
ATOM 1862 C C . GLU A 1 231 ? 0.611 6.550 11.824 1.00 92.44 231 GLU A C 1
ATOM 1864 O O . GLU A 1 231 ? -0.274 6.362 12.662 1.00 92.44 231 GLU A O 1
ATOM 1869 N N . ALA A 1 232 ? 1.617 5.683 11.668 1.00 94.56 232 ALA A N 1
ATOM 1870 C CA . ALA A 1 232 ? 1.757 4.467 12.468 1.00 94.56 232 ALA A CA 1
ATOM 1871 C C . ALA A 1 232 ? 1.997 4.767 13.961 1.00 94.56 232 ALA A C 1
ATOM 1873 O O . ALA A 1 232 ? 1.408 4.103 14.821 1.00 94.56 232 ALA A O 1
ATOM 1874 N N . ARG A 1 233 ? 2.810 5.784 14.283 1.00 96.44 233 ARG A N 1
ATOM 1875 C CA . ARG A 1 233 ? 3.040 6.241 15.664 1.00 96.44 233 ARG A CA 1
ATOM 1876 C C . ARG A 1 233 ? 1.749 6.762 16.290 1.00 96.44 233 ARG A C 1
ATOM 1878 O O . ARG A 1 233 ? 1.379 6.315 17.374 1.00 96.44 233 ARG A O 1
ATOM 1885 N N . ARG A 1 234 ? 1.022 7.632 15.582 1.00 96.19 234 ARG A N 1
ATOM 1886 C CA . ARG A 1 234 ? -0.273 8.164 16.031 1.00 96.19 234 ARG A CA 1
ATOM 1887 C C . ARG A 1 234 ? -1.293 7.055 16.274 1.00 96.19 234 ARG A C 1
ATOM 1889 O O . ARG A 1 234 ? -1.944 7.054 17.313 1.00 96.19 234 ARG A O 1
ATOM 1896 N N . LEU A 1 235 ? -1.388 6.081 15.367 1.00 95.75 235 LEU A N 1
ATOM 1897 C CA . LEU A 1 235 ? -2.288 4.939 15.530 1.00 95.75 235 LEU A CA 1
ATOM 1898 C C . LEU A 1 235 ? -1.906 4.074 16.744 1.00 95.75 235 LEU A C 1
ATOM 1900 O O . LEU A 1 235 ? -2.781 3.561 17.437 1.00 95.75 235 LEU A O 1
ATOM 1904 N N . SER A 1 236 ? -0.610 3.905 17.020 1.00 94.50 236 SER A N 1
ATOM 1905 C CA . SER A 1 236 ? -0.138 3.190 18.212 1.00 94.50 236 SER A CA 1
ATOM 1906 C C . SER A 1 236 ? -0.504 3.922 19.506 1.00 94.50 236 SER A C 1
ATOM 1908 O O . SER A 1 236 ? -0.916 3.284 20.474 1.00 94.50 236 SER A O 1
ATOM 1910 N N . GLU A 1 237 ? -0.365 5.246 19.532 1.00 95.81 237 GLU A N 1
ATOM 1911 C CA . GLU A 1 237 ? -0.738 6.078 20.682 1.00 95.81 237 GLU A CA 1
ATOM 1912 C C . GLU A 1 237 ? -2.251 6.059 20.920 1.00 95.81 237 GLU A C 1
ATOM 1914 O O . GLU A 1 237 ? -2.697 5.834 22.045 1.00 95.81 237 GLU A O 1
ATOM 1919 N N . GLU A 1 238 ? -3.049 6.193 19.860 1.00 93.00 238 GLU A N 1
ATOM 1920 C CA . GLU A 1 238 ? -4.508 6.091 19.931 1.00 93.00 238 GLU A CA 1
ATOM 1921 C C . GLU A 1 238 ? -4.957 4.710 20.431 1.00 93.00 238 GLU A C 1
ATOM 1923 O O . GLU A 1 238 ? -5.841 4.614 21.282 1.00 93.00 238 GLU A O 1
ATOM 1928 N N . ARG A 1 239 ? -4.302 3.631 19.983 1.00 94.00 239 ARG A N 1
ATOM 1929 C CA . ARG A 1 239 ? -4.559 2.272 20.488 1.00 94.00 239 ARG A CA 1
ATOM 1930 C C . ARG A 1 239 ? -4.254 2.130 21.974 1.00 94.00 239 ARG A C 1
ATOM 1932 O O . ARG A 1 239 ? -5.011 1.461 22.673 1.00 94.00 239 ARG A O 1
ATOM 1939 N N . LEU A 1 240 ? -3.173 2.740 22.463 1.00 96.44 240 LEU A N 1
ATOM 1940 C CA . LEU A 1 240 ? -2.837 2.705 23.886 1.00 96.44 240 LEU A CA 1
ATOM 1941 C C . LEU A 1 240 ? -3.906 3.421 24.720 1.00 96.44 240 LEU A C 1
ATOM 1943 O O . LEU A 1 240 ? -4.359 2.875 25.725 1.00 96.44 240 LEU A O 1
ATOM 1947 N N . LEU A 1 241 ? -4.343 4.605 24.282 1.00 96.75 241 LEU A N 1
ATOM 1948 C CA . LEU A 1 241 ? -5.410 5.358 24.944 1.00 96.75 241 LEU A CA 1
ATOM 1949 C C . LEU A 1 241 ? -6.745 4.602 24.912 1.00 96.75 241 LEU A C 1
ATOM 1951 O O . LEU A 1 241 ? -7.447 4.547 25.921 1.00 96.75 241 LEU A O 1
ATOM 1955 N N . ALA A 1 242 ? -7.077 3.969 23.786 1.00 94.81 242 ALA A N 1
ATOM 1956 C CA . ALA A 1 242 ? -8.272 3.142 23.662 1.00 94.81 242 ALA A CA 1
ATOM 1957 C C . ALA A 1 242 ? -8.236 1.933 24.612 1.00 94.81 242 ALA A C 1
ATOM 1959 O O . ALA A 1 242 ? -9.249 1.610 25.234 1.00 94.81 242 ALA A O 1
ATOM 1960 N N . GLU A 1 243 ? -7.079 1.284 24.771 1.00 95.38 243 GLU A N 1
ATOM 1961 C CA . GLU A 1 243 ? -6.939 0.166 25.707 1.00 95.38 243 GLU A CA 1
ATOM 1962 C C . GLU A 1 243 ? -7.040 0.641 27.163 1.00 95.38 243 GLU A C 1
ATOM 1964 O O . GLU A 1 243 ? -7.742 0.018 27.957 1.00 95.38 243 GLU A O 1
ATOM 1969 N N . GLN A 1 244 ? -6.444 1.788 27.509 1.00 96.50 244 GLN A N 1
ATOM 1970 C CA . GLN A 1 244 ? -6.621 2.404 28.829 1.00 96.50 244 GLN A CA 1
ATOM 1971 C C . GLN A 1 244 ? -8.101 2.694 29.121 1.00 96.50 244 GLN A C 1
ATOM 1973 O O . GLN A 1 244 ? -8.627 2.217 30.130 1.00 96.50 244 GLN A O 1
ATOM 1978 N N . ALA A 1 245 ? -8.808 3.366 28.209 1.00 96.12 245 ALA A N 1
ATOM 1979 C CA . ALA A 1 245 ? -10.236 3.648 28.355 1.00 96.12 245 ALA A CA 1
ATOM 1980 C C . ALA A 1 245 ? -11.072 2.362 28.489 1.00 96.12 245 ALA A C 1
ATOM 1982 O O . ALA A 1 245 ? -12.001 2.284 29.293 1.00 96.12 245 ALA A O 1
ATOM 1983 N N . LYS A 1 246 ? -10.721 1.306 27.750 1.00 96.31 246 LYS A N 1
ATOM 1984 C CA . LYS A 1 246 ? -11.382 0.000 27.850 1.00 96.31 246 LYS A CA 1
ATOM 1985 C C . LYS A 1 246 ? -11.169 -0.651 29.217 1.00 96.31 246 LYS A C 1
ATOM 1987 O O . LYS A 1 246 ? -12.116 -1.224 29.760 1.00 96.31 246 LYS A O 1
ATOM 1992 N N . THR A 1 247 ? -9.966 -0.557 29.788 1.00 96.25 247 THR A N 1
ATOM 1993 C CA . THR A 1 247 ? -9.699 -1.071 31.143 1.00 96.25 247 THR A CA 1
ATOM 1994 C C . THR A 1 247 ? -10.464 -0.299 32.218 1.00 96.25 247 THR A C 1
ATOM 1996 O O . THR A 1 247 ? -10.998 -0.916 33.139 1.00 96.25 247 THR A O 1
ATOM 1999 N N . GLU A 1 248 ? -10.607 1.019 32.070 1.00 96.75 248 GLU A N 1
ATOM 2000 C CA . GLU A 1 248 ? -11.405 1.855 32.973 1.00 96.75 248 GLU A CA 1
ATOM 2001 C C . GLU A 1 248 ? -12.903 1.533 32.871 1.00 96.75 248 GLU A C 1
ATOM 2003 O O . GLU A 1 248 ? -13.579 1.325 33.875 1.00 96.75 248 GLU A O 1
ATOM 2008 N N . VAL A 1 249 ? -13.436 1.381 31.656 1.00 96.50 249 VAL A N 1
ATOM 2009 C CA . VAL A 1 249 ? -14.827 0.946 31.464 1.00 96.50 249 VAL A CA 1
ATOM 2010 C C . VAL A 1 249 ? -15.057 -0.444 32.063 1.00 96.50 249 VAL A C 1
ATOM 2012 O O . VAL A 1 249 ? -16.118 -0.698 32.634 1.00 96.50 249 VAL A O 1
ATOM 2015 N N . ALA A 1 250 ? -14.085 -1.354 31.966 1.00 96.69 250 ALA A N 1
ATOM 2016 C CA . ALA A 1 250 ? -14.185 -2.677 32.576 1.00 96.69 250 ALA A CA 1
ATOM 2017 C C . ALA A 1 250 ? -14.220 -2.610 34.114 1.00 96.69 250 ALA A C 1
ATOM 2019 O O . ALA A 1 250 ? -15.027 -3.314 34.729 1.00 96.69 250 ALA A O 1
ATOM 2020 N N . SER A 1 251 ? -13.404 -1.754 34.740 1.00 96.94 251 SER A N 1
ATOM 2021 C CA . SER A 1 251 ? -13.421 -1.573 36.198 1.00 96.94 251 SER A CA 1
ATOM 2022 C C . SER A 1 251 ? -14.722 -0.917 36.674 1.00 96.94 251 SER A C 1
ATOM 2024 O O . SER A 1 251 ? -15.344 -1.410 37.617 1.00 96.94 251 SER A O 1
ATOM 2026 N N . LEU A 1 252 ? -15.211 0.110 35.972 1.00 96.56 252 LEU A N 1
ATOM 2027 C CA . LEU A 1 252 ? -16.494 0.754 36.269 1.00 96.56 252 LEU A CA 1
ATOM 2028 C C . LEU A 1 252 ? -17.676 -0.206 36.101 1.00 96.56 252 LEU A C 1
ATOM 2030 O O . LEU A 1 252 ? -18.566 -0.233 36.947 1.00 96.56 252 LEU A O 1
ATOM 2034 N N . ARG A 1 253 ? -17.675 -1.050 35.061 1.00 96.94 253 ARG A N 1
ATOM 2035 C CA . ARG A 1 253 ? -18.695 -2.100 34.882 1.00 96.94 253 ARG A CA 1
ATOM 2036 C C . ARG A 1 253 ? -18.705 -3.095 36.037 1.00 96.94 253 ARG A C 1
ATOM 2038 O O . ARG A 1 253 ? -19.782 -3.513 36.455 1.00 96.94 253 ARG A O 1
ATOM 2045 N N . LYS A 1 254 ? -17.534 -3.463 36.565 1.00 96.50 254 LYS A N 1
ATOM 2046 C CA . LYS A 1 254 ? -17.436 -4.336 37.740 1.00 96.50 254 LYS A CA 1
ATOM 2047 C C . LYS A 1 254 ? -18.061 -3.670 38.968 1.00 96.50 254 LYS A C 1
ATOM 2049 O O . LYS A 1 254 ? -18.908 -4.282 39.609 1.00 96.50 254 LYS A O 1
ATOM 2054 N N . HIS A 1 255 ? -17.713 -2.414 39.241 1.00 96.56 255 HIS A N 1
ATOM 2055 C CA . HIS A 1 255 ? -18.299 -1.664 40.355 1.00 96.56 255 HIS A CA 1
ATOM 2056 C C . HIS A 1 255 ? -19.810 -1.466 40.213 1.00 96.56 255 HIS A C 1
ATOM 2058 O O . HIS A 1 255 ? -20.537 -1.591 41.194 1.00 96.56 255 HIS A O 1
ATOM 2064 N N . TYR A 1 256 ? -20.299 -1.218 38.997 1.00 94.81 256 TYR A N 1
ATOM 2065 C CA . TYR A 1 256 ? -21.733 -1.134 38.732 1.00 94.81 256 TYR A CA 1
ATOM 2066 C C . TYR A 1 256 ? -22.438 -2.469 39.011 1.00 94.81 256 TYR A C 1
ATOM 2068 O O . TYR A 1 256 ? -23.443 -2.496 39.711 1.00 94.81 256 TYR A O 1
ATOM 2076 N N . SER A 1 257 ? -21.864 -3.592 38.566 1.00 96.94 257 SER A N 1
ATOM 2077 C CA . SER A 1 257 ? -22.402 -4.926 38.860 1.00 96.94 257 SER A CA 1
ATOM 2078 C C . SER A 1 257 ? -22.405 -5.251 40.359 1.00 96.94 257 SER A C 1
ATOM 2080 O O . SER A 1 257 ? -23.326 -5.912 40.840 1.00 96.94 257 SER A O 1
ATOM 2082 N N . GLU A 1 258 ? -21.381 -4.822 41.101 1.00 96.69 258 GLU A N 1
ATOM 2083 C CA . GLU A 1 258 ? -21.329 -4.964 42.560 1.00 96.69 258 GLU A CA 1
ATOM 2084 C C . GLU A 1 258 ? -22.444 -4.137 43.217 1.00 96.69 258 GLU A C 1
ATOM 2086 O O . GLU A 1 258 ? -23.212 -4.677 44.017 1.00 96.69 258 GLU A O 1
ATOM 2091 N N . ALA A 1 259 ? -22.602 -2.869 42.826 1.00 95.56 259 ALA A N 1
ATOM 2092 C CA . ALA A 1 259 ? -23.674 -2.000 43.307 1.00 95.56 259 ALA A CA 1
ATOM 2093 C C . ALA A 1 259 ? -25.069 -2.584 43.013 1.00 95.56 259 ALA A C 1
ATOM 2095 O O . ALA A 1 259 ? -25.893 -2.677 43.925 1.00 95.56 259 ALA A O 1
ATOM 2096 N N . ASP A 1 260 ? -25.315 -3.077 41.798 1.00 95.56 260 ASP A N 1
ATOM 2097 C CA . ASP A 1 260 ? -26.572 -3.738 41.428 1.00 95.56 260 ASP A CA 1
ATOM 2098 C C . ASP A 1 260 ? -26.852 -4.972 42.293 1.00 95.56 260 ASP A C 1
ATOM 2100 O O . ASP A 1 260 ? -27.976 -5.165 42.762 1.00 95.56 260 ASP A O 1
ATOM 2104 N N . SER A 1 261 ? -25.831 -5.787 42.584 1.00 96.19 261 SER A N 1
ATOM 2105 C CA . SER A 1 261 ? -25.991 -6.946 43.472 1.00 96.19 261 SER A CA 1
ATOM 2106 C C . SER A 1 261 ? -26.402 -6.530 44.890 1.00 96.19 261 SER A C 1
ATOM 2108 O O . SER A 1 261 ? -27.270 -7.161 45.501 1.00 96.19 261 SER A O 1
ATOM 2110 N N . THR A 1 262 ? -25.847 -5.423 45.399 1.00 96.88 262 THR A N 1
ATOM 2111 C CA . THR A 1 262 ? -26.229 -4.876 46.708 1.00 96.88 262 THR A CA 1
ATOM 2112 C C . THR A 1 262 ? -27.632 -4.290 46.702 1.00 96.88 262 THR A C 1
ATOM 2114 O O . THR A 1 262 ? -28.385 -4.528 47.643 1.00 96.88 262 THR A O 1
ATOM 2117 N N . ILE A 1 263 ? -28.027 -3.606 45.625 1.00 96.88 263 ILE A N 1
ATOM 2118 C CA . ILE A 1 263 ? -29.389 -3.095 45.452 1.00 96.88 263 ILE A CA 1
ATOM 2119 C C . ILE A 1 263 ? -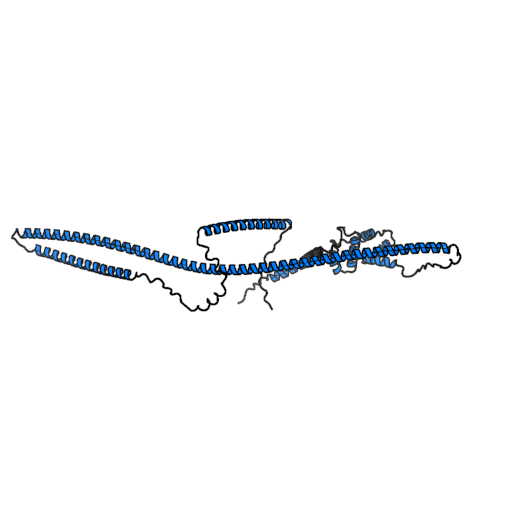30.378 -4.259 45.447 1.00 96.88 263 ILE A C 1
ATOM 2121 O O . ILE A 1 263 ? -31.373 -4.209 46.165 1.00 96.88 263 ILE A O 1
ATOM 2125 N N . HIS A 1 264 ? -30.098 -5.333 44.706 1.00 97.50 264 HIS A N 1
ATOM 2126 C CA . HIS A 1 264 ? -30.956 -6.516 44.689 1.00 97.50 264 HIS A CA 1
ATOM 2127 C C . HIS A 1 264 ? -31.069 -7.185 46.061 1.00 97.50 264 HIS A C 1
ATOM 2129 O O . HIS A 1 264 ? -32.168 -7.581 46.457 1.00 97.50 264 HIS A O 1
ATOM 2135 N N . ARG A 1 265 ? -29.968 -7.267 46.817 1.00 97.00 265 ARG A N 1
ATOM 2136 C CA . ARG A 1 265 ? -29.992 -7.766 48.197 1.00 97.00 265 ARG A CA 1
ATOM 2137 C C . ARG A 1 265 ? -30.870 -6.891 49.093 1.00 97.00 265 ARG A C 1
ATOM 2139 O O . ARG A 1 265 ? -31.787 -7.409 49.720 1.00 97.00 265 ARG A O 1
ATOM 2146 N N . LEU A 1 266 ? -30.661 -5.575 49.084 1.00 96.12 266 LEU A N 1
ATOM 2147 C CA . LEU A 1 266 ? -31.459 -4.635 49.877 1.00 96.12 266 LEU A CA 1
ATOM 2148 C C . LEU A 1 266 ? -32.939 -4.651 49.478 1.00 96.12 266 LEU A C 1
ATOM 2150 O O . LEU A 1 266 ? -33.810 -4.581 50.336 1.00 96.12 266 LEU A O 1
ATOM 2154 N N . GLN A 1 267 ? -33.251 -4.795 48.189 1.00 98.06 267 GLN A N 1
ATOM 2155 C CA . GLN A 1 267 ? -34.628 -4.965 47.719 1.00 98.06 267 GLN A CA 1
ATOM 2156 C C . GLN A 1 267 ? -35.267 -6.249 48.260 1.00 98.06 267 GLN A C 1
ATOM 2158 O O . GLN A 1 267 ? -36.451 -6.240 48.598 1.00 98.06 267 GLN A O 1
ATOM 2163 N N . SER A 1 268 ? -34.511 -7.347 48.339 1.00 96.81 268 SER A N 1
ATOM 2164 C CA . SER A 1 268 ? -34.976 -8.586 48.969 1.00 96.81 268 SER A CA 1
ATOM 2165 C C . SER A 1 268 ? -35.238 -8.380 50.463 1.00 96.81 268 SER A C 1
ATOM 2167 O O . SER A 1 268 ? -36.308 -8.745 50.946 1.00 96.81 268 SER A O 1
ATOM 2169 N N . ASP A 1 269 ? -34.314 -7.735 51.174 1.00 96.12 269 ASP A N 1
ATOM 2170 C CA . ASP A 1 269 ? -34.441 -7.461 52.609 1.00 96.12 269 ASP A CA 1
ATOM 2171 C C . ASP A 1 269 ? -35.644 -6.545 52.902 1.00 96.12 269 ASP A C 1
ATOM 2173 O O . ASP A 1 269 ? -36.436 -6.822 53.802 1.00 96.12 269 ASP A O 1
ATOM 2177 N N . ILE A 1 270 ? -35.866 -5.510 52.081 1.00 95.50 270 ILE A N 1
ATOM 2178 C CA . ILE A 1 270 ? -37.048 -4.637 52.169 1.00 95.50 270 ILE A CA 1
ATOM 2179 C C . ILE A 1 270 ? -38.341 -5.442 52.000 1.00 95.50 270 ILE A C 1
ATOM 2181 O O . ILE A 1 270 ? -39.282 -5.227 52.760 1.00 95.50 270 ILE A O 1
ATOM 2185 N N . LYS A 1 271 ? -38.407 -6.380 51.045 1.00 96.94 271 LYS A N 1
ATOM 2186 C CA . LYS A 1 271 ? -39.597 -7.232 50.861 1.00 96.94 271 LYS A CA 1
ATOM 2187 C C . LYS A 1 271 ? -39.868 -8.105 52.086 1.00 96.94 271 LYS A C 1
ATOM 2189 O O . LYS A 1 271 ? -41.023 -8.251 52.482 1.00 96.94 271 LYS A O 1
ATOM 2194 N N . ILE A 1 272 ? -38.820 -8.662 52.696 1.00 96.19 272 ILE A N 1
ATOM 2195 C CA . ILE A 1 272 ? -38.942 -9.459 53.924 1.00 96.19 272 ILE A CA 1
ATOM 2196 C C . ILE A 1 272 ? -39.486 -8.586 55.062 1.00 96.19 272 ILE A C 1
ATOM 2198 O O . ILE A 1 272 ? -40.485 -8.947 55.683 1.00 96.19 272 ILE A O 1
ATOM 2202 N N . LEU A 1 273 ? -38.899 -7.406 55.277 1.00 95.88 273 LEU A N 1
ATOM 2203 C CA . LEU A 1 273 ? -39.337 -6.463 56.310 1.00 95.88 273 LEU A CA 1
ATOM 2204 C C . LEU A 1 273 ? -40.758 -5.935 56.074 1.00 95.88 273 LEU A C 1
ATOM 2206 O O . LEU A 1 273 ? -41.480 -5.661 57.031 1.00 95.88 273 LEU A O 1
ATOM 2210 N N . GLN A 1 274 ? -41.185 -5.780 54.820 1.00 95.38 274 GLN A N 1
ATOM 2211 C CA . GLN A 1 274 ? -42.562 -5.410 54.484 1.00 95.38 274 GLN A CA 1
ATOM 2212 C C . GLN A 1 274 ? -43.553 -6.496 54.912 1.00 95.38 274 GLN A C 1
ATOM 2214 O O . GLN A 1 274 ? -44.543 -6.176 55.567 1.00 95.38 274 GLN A O 1
ATOM 2219 N N . ASN A 1 275 ? -43.258 -7.764 54.609 1.00 96.50 275 ASN A N 1
ATOM 2220 C CA . ASN A 1 275 ? -44.084 -8.897 55.025 1.00 96.50 275 ASN A CA 1
ATOM 2221 C C . ASN A 1 275 ? -44.132 -9.034 56.558 1.00 96.50 275 ASN A C 1
ATOM 2223 O O . ASN A 1 275 ? -45.193 -9.242 57.140 1.00 96.50 275 ASN A O 1
ATOM 2227 N N . GLU A 1 276 ? -42.997 -8.853 57.238 1.00 94.88 276 GLU A N 1
ATOM 2228 C CA . GLU A 1 276 ? -42.955 -8.864 58.703 1.00 94.88 276 GLU A CA 1
ATOM 2229 C C . GLU A 1 276 ? -43.792 -7.728 59.311 1.00 94.88 276 GLU A C 1
ATOM 2231 O O . GLU A 1 276 ? -44.589 -7.960 60.222 1.00 94.88 276 GLU A O 1
ATOM 2236 N N . ASN A 1 277 ? -43.685 -6.510 58.771 1.00 92.00 277 ASN A N 1
ATOM 2237 C CA . ASN A 1 277 ? -44.519 -5.385 59.194 1.00 92.00 277 ASN A CA 1
ATOM 2238 C C . ASN A 1 277 ? -46.014 -5.646 58.971 1.00 92.00 277 ASN A C 1
ATOM 2240 O O . ASN A 1 277 ? -46.830 -5.223 59.789 1.00 92.00 277 ASN A O 1
ATOM 2244 N N . GLU A 1 278 ? -46.393 -6.324 57.889 1.00 95.38 278 GLU A N 1
ATOM 2245 C CA . GLU A 1 278 ? -47.783 -6.705 57.626 1.00 95.38 278 GLU A CA 1
ATOM 2246 C C . GLU A 1 278 ? -48.301 -7.700 58.672 1.00 95.38 278 GLU A C 1
ATOM 2248 O O . GLU A 1 278 ? -49.358 -7.476 59.266 1.00 95.38 278 GLU A O 1
ATOM 2253 N N . ILE A 1 279 ? -47.509 -8.726 59.000 1.00 94.81 279 ILE A N 1
ATOM 2254 C CA . ILE A 1 279 ? -47.828 -9.680 60.073 1.00 94.81 279 ILE A CA 1
ATOM 2255 C C . ILE A 1 279 ? -47.969 -8.958 61.420 1.00 94.81 279 ILE A C 1
ATOM 2257 O O . ILE A 1 279 ? -48.907 -9.225 62.173 1.00 94.81 279 ILE A O 1
ATOM 2261 N N . LEU A 1 280 ? -47.057 -8.035 61.743 1.00 93.62 280 LEU A N 1
ATOM 2262 C CA . LEU A 1 280 ? -47.117 -7.258 62.985 1.00 93.62 280 LEU A CA 1
ATOM 2263 C C . LEU A 1 280 ? -48.351 -6.349 63.043 1.00 93.62 280 LEU A C 1
ATOM 2265 O O . LEU A 1 280 ? -48.977 -6.232 64.100 1.00 93.62 280 LEU A O 1
ATOM 2269 N N . ARG A 1 281 ? -48.745 -5.732 61.924 1.00 93.56 281 ARG A N 1
ATOM 2270 C CA . ARG A 1 281 ? -49.989 -4.951 61.835 1.00 93.56 281 ARG A CA 1
ATOM 2271 C C . ARG A 1 281 ? -51.218 -5.820 62.079 1.00 93.56 281 ARG A C 1
ATOM 2273 O O . ARG A 1 281 ? -52.079 -5.415 62.858 1.00 93.56 281 ARG A O 1
ATOM 2280 N N . GLU A 1 282 ? -51.278 -7.015 61.494 1.00 93.31 282 GLU A N 1
ATOM 2281 C CA . GLU A 1 282 ? -52.397 -7.939 61.709 1.00 93.31 282 GLU A CA 1
ATOM 2282 C C . GLU A 1 282 ? -52.456 -8.425 63.165 1.00 93.31 282 GLU A C 1
ATOM 2284 O O . GLU A 1 282 ? -53.520 -8.410 63.782 1.00 93.31 282 GLU A O 1
ATOM 2289 N N . LYS A 1 283 ? -51.309 -8.750 63.778 1.00 93.38 283 LYS A N 1
ATOM 2290 C CA . LYS A 1 283 ? -51.240 -9.070 65.216 1.00 93.38 283 LYS A CA 1
ATOM 2291 C C . LYS A 1 283 ? -51.726 -7.912 66.090 1.00 93.38 283 LYS A C 1
ATOM 2293 O O . LYS A 1 283 ? -52.462 -8.127 67.048 1.00 93.38 283 LYS A O 1
ATOM 2298 N N . THR A 1 284 ? -51.341 -6.680 65.758 1.00 88.94 284 THR A N 1
ATOM 2299 C CA . THR A 1 284 ? -51.770 -5.482 66.500 1.00 88.94 284 THR A CA 1
ATOM 2300 C C . THR A 1 284 ? -53.282 -5.293 66.406 1.00 88.94 284 THR A C 1
ATOM 2302 O O . THR A 1 284 ? -53.929 -5.002 67.410 1.00 88.94 284 THR A O 1
ATOM 2305 N N . LYS A 1 285 ? -53.859 -5.525 65.224 1.00 93.81 285 LYS A N 1
ATOM 2306 C CA . LYS A 1 285 ? -55.308 -5.499 65.009 1.00 93.81 285 LYS A CA 1
ATOM 2307 C C . LYS A 1 285 ? -56.029 -6.553 65.859 1.00 93.81 285 LYS A C 1
ATOM 2309 O O . LYS A 1 285 ? -56.967 -6.205 66.567 1.00 93.81 285 LYS A O 1
ATOM 2314 N N . GLN A 1 286 ? -55.534 -7.793 65.890 1.00 92.00 286 GLN A N 1
ATOM 2315 C CA . GLN A 1 286 ? -56.105 -8.858 66.729 1.00 92.00 286 GLN A CA 1
ATOM 2316 C C . GLN A 1 286 ? -56.078 -8.524 68.229 1.00 92.00 286 GLN A C 1
ATOM 2318 O O . GLN A 1 286 ? -57.025 -8.843 68.946 1.00 92.00 286 GLN A O 1
ATOM 2323 N N . ILE A 1 287 ? -55.022 -7.862 68.718 1.00 89.94 287 ILE A N 1
ATOM 2324 C CA . ILE A 1 287 ? -54.940 -7.421 70.122 1.00 89.94 287 ILE A CA 1
ATOM 2325 C C . ILE A 1 287 ? -56.023 -6.381 70.433 1.00 89.94 287 ILE A C 1
ATOM 2327 O O . ILE A 1 287 ? -56.657 -6.459 71.486 1.00 89.94 287 ILE A O 1
ATOM 2331 N N . VAL A 1 288 ? -56.254 -5.426 69.527 1.00 90.75 288 VAL A N 1
ATOM 2332 C CA . VAL A 1 288 ? -57.316 -4.418 69.681 1.00 90.75 288 VAL A CA 1
ATOM 2333 C C . VAL A 1 288 ? -58.693 -5.086 69.707 1.00 90.75 288 VAL A C 1
ATOM 2335 O O . VAL A 1 288 ? -59.486 -4.802 70.606 1.00 90.75 288 VAL A O 1
ATOM 2338 N N . ASP A 1 289 ? -58.951 -6.026 68.795 1.00 91.56 289 ASP A N 1
ATOM 2339 C CA . ASP A 1 289 ? -60.213 -6.775 68.746 1.00 91.56 289 ASP A CA 1
ATOM 2340 C C . ASP A 1 289 ? -60.434 -7.600 70.030 1.00 91.56 289 ASP A C 1
ATOM 2342 O O . ASP A 1 289 ? -61.522 -7.589 70.612 1.00 91.56 289 ASP A O 1
ATOM 2346 N N . TYR A 1 290 ? -59.391 -8.265 70.542 1.00 89.19 290 TYR A N 1
ATOM 2347 C CA . TYR A 1 290 ? -59.455 -8.994 71.814 1.00 89.19 290 TYR A CA 1
ATOM 2348 C C . TYR A 1 290 ? -59.748 -8.069 73.001 1.00 89.19 290 TYR A C 1
ATOM 2350 O O . TYR A 1 290 ? -60.522 -8.418 73.899 1.00 89.19 290 TYR A O 1
ATOM 2358 N N . GLN A 1 291 ? -59.150 -6.876 73.018 1.00 85.69 291 GLN A N 1
ATOM 2359 C CA . GLN A 1 291 ? -59.394 -5.895 74.067 1.00 85.69 291 GLN A CA 1
ATOM 2360 C C . GLN A 1 291 ? -60.851 -5.408 74.059 1.00 85.69 291 GLN A C 1
ATOM 2362 O O . GLN A 1 291 ? -61.459 -5.340 75.128 1.00 85.69 291 GLN A O 1
ATOM 2367 N N . ALA A 1 292 ? -61.447 -5.196 72.881 1.00 89.38 292 ALA A N 1
ATOM 2368 C CA . ALA A 1 292 ? -62.871 -4.881 72.751 1.00 89.38 292 ALA A CA 1
ATOM 2369 C C . ALA A 1 292 ? -63.772 -6.009 73.297 1.00 89.38 292 ALA A C 1
ATOM 2371 O O . ALA A 1 292 ? -64.667 -5.752 74.104 1.00 89.38 292 ALA A O 1
ATOM 2372 N N . ILE A 1 293 ? -63.486 -7.273 72.955 1.00 87.81 293 ILE A N 1
ATOM 2373 C CA . ILE A 1 293 ? -64.216 -8.445 73.483 1.00 87.81 293 ILE A CA 1
ATOM 2374 C C . ILE A 1 293 ? -64.088 -8.536 75.011 1.00 87.81 293 ILE A C 1
ATOM 2376 O O . ILE A 1 293 ? -65.034 -8.907 75.714 1.00 87.81 293 ILE A O 1
ATOM 2380 N N . ARG A 1 294 ? -62.916 -8.213 75.566 1.00 88.12 294 ARG A N 1
ATOM 2381 C CA . ARG A 1 294 ? -62.690 -8.211 77.017 1.00 88.12 294 ARG A CA 1
ATOM 2382 C C . ARG A 1 294 ? -63.536 -7.149 77.718 1.00 88.12 294 ARG A C 1
ATOM 2384 O O . ARG A 1 294 ? -64.092 -7.432 78.782 1.00 88.12 294 ARG A O 1
ATOM 2391 N N . GLU A 1 295 ? -63.619 -5.949 77.154 1.00 89.31 295 GLU A N 1
ATOM 2392 C CA . GLU A 1 295 ? -64.442 -4.858 77.683 1.00 89.31 295 GLU A CA 1
ATOM 2393 C C . GLU A 1 295 ? -65.933 -5.215 77.638 1.00 89.31 295 GLU A C 1
ATOM 2395 O O . GLU A 1 295 ? -66.622 -5.077 78.652 1.00 89.31 295 GLU A O 1
ATOM 2400 N N . GLU A 1 296 ? -66.414 -5.785 76.530 1.00 88.62 296 GLU A N 1
ATOM 2401 C CA . GLU A 1 296 ? -67.790 -6.283 76.408 1.00 88.62 296 GLU A CA 1
ATOM 2402 C C . GLU A 1 296 ? -68.101 -7.352 77.467 1.00 88.62 296 GLU A C 1
ATOM 2404 O O . GLU A 1 296 ? -69.090 -7.252 78.199 1.00 88.62 296 GLU A O 1
ATOM 2409 N N . ASN A 1 297 ? -67.211 -8.333 77.636 1.00 81.06 297 ASN A N 1
ATOM 2410 C CA . ASN A 1 297 ? -67.350 -9.355 78.673 1.00 81.06 297 ASN A CA 1
ATOM 2411 C C . ASN A 1 297 ? -67.371 -8.760 80.092 1.00 81.06 297 ASN A C 1
ATOM 2413 O O . ASN A 1 297 ? -68.104 -9.248 80.955 1.00 81.06 297 ASN A O 1
ATOM 2417 N N . ALA A 1 298 ? -66.594 -7.707 80.363 1.00 88.38 298 ALA A N 1
ATOM 2418 C CA . ALA A 1 298 ? -66.614 -7.019 81.653 1.00 88.38 298 ALA A CA 1
ATOM 2419 C C . ALA A 1 298 ? -67.955 -6.306 81.900 1.00 88.38 298 ALA A C 1
ATOM 2421 O O . ALA A 1 298 ? -68.499 -6.390 83.007 1.00 88.38 298 ALA A O 1
ATOM 2422 N N . VAL A 1 299 ? -68.524 -5.668 80.871 1.00 89.88 299 VAL A N 1
ATOM 2423 C CA . VAL A 1 299 ? -69.861 -5.059 80.933 1.00 89.88 299 VAL A CA 1
ATOM 2424 C C . VAL A 1 299 ? -70.923 -6.126 81.184 1.00 89.88 299 VAL A C 1
ATOM 2426 O O . VAL A 1 299 ? -71.687 -5.988 82.143 1.00 89.88 299 VAL A O 1
ATOM 2429 N N . LEU A 1 300 ? -70.929 -7.218 80.416 1.00 87.75 300 LEU A N 1
ATOM 2430 C CA . LEU A 1 300 ? -71.856 -8.342 80.605 1.00 87.75 300 LEU A CA 1
ATOM 2431 C C . LEU A 1 300 ? -71.758 -8.921 82.021 1.00 87.75 300 LEU A C 1
ATOM 2433 O O . LEU A 1 300 ? -72.771 -9.148 82.683 1.00 87.75 300 LEU A O 1
ATOM 2437 N N . LYS A 1 301 ? -70.540 -9.085 82.544 1.00 87.62 301 LYS A N 1
ATOM 2438 C CA . LYS A 1 301 ? -70.311 -9.553 83.916 1.00 87.62 301 LYS A CA 1
ATOM 2439 C C . LYS A 1 301 ? -70.842 -8.569 84.962 1.00 87.62 301 LYS A C 1
ATOM 2441 O O . LYS A 1 301 ? -71.440 -8.991 85.952 1.00 87.62 301 LYS A O 1
ATOM 2446 N N . SER A 1 302 ? -70.677 -7.262 84.750 1.00 85.62 302 SER A N 1
ATOM 2447 C CA . SER A 1 302 ? -71.246 -6.236 85.635 1.00 85.62 302 SER A CA 1
ATOM 2448 C C . SER A 1 302 ? -72.781 -6.269 85.640 1.00 85.62 302 SER A C 1
ATOM 2450 O O . SER A 1 302 ? -73.402 -6.213 86.704 1.00 85.62 302 SER A O 1
ATOM 2452 N N . GLN A 1 303 ? -73.401 -6.448 84.470 1.00 88.00 303 GLN A N 1
ATOM 2453 C CA . GLN A 1 303 ? -74.849 -6.591 84.326 1.00 88.00 303 GLN A CA 1
ATOM 2454 C C . GLN A 1 303 ? -75.347 -7.859 85.032 1.00 88.00 303 GLN A C 1
ATOM 2456 O O . GLN A 1 303 ? -76.300 -7.793 85.810 1.00 88.00 303 GLN A O 1
ATOM 2461 N N . MET A 1 304 ? -74.655 -8.986 84.851 1.00 82.44 304 MET A N 1
ATOM 2462 C CA . MET A 1 304 ? -74.957 -10.256 85.516 1.00 82.44 304 MET A CA 1
ATOM 2463 C C . MET A 1 304 ? -74.897 -10.140 87.047 1.00 82.44 304 MET A C 1
ATOM 2465 O O . MET A 1 304 ? -75.810 -10.584 87.749 1.00 82.44 304 MET A O 1
ATOM 2469 N N . ASN A 1 305 ? -73.866 -9.482 87.585 1.00 84.00 305 ASN A N 1
ATOM 2470 C CA . ASN A 1 305 ? -73.733 -9.235 89.024 1.00 84.00 305 ASN A CA 1
ATOM 2471 C C . ASN A 1 305 ? -74.859 -8.343 89.566 1.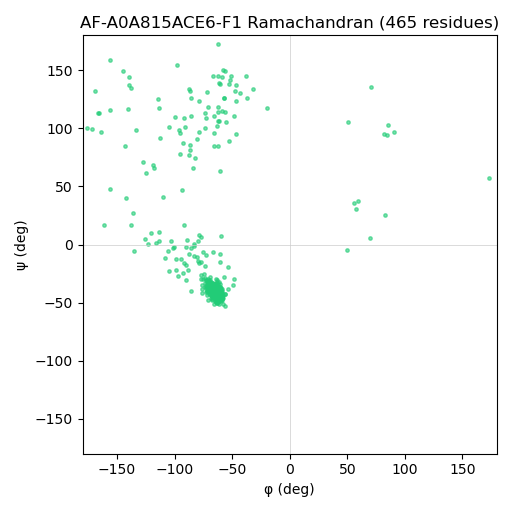00 84.00 305 ASN A C 1
ATOM 2473 O O . ASN A 1 305 ? -75.374 -8.593 90.659 1.00 84.00 305 ASN A O 1
ATOM 2477 N N . ASN A 1 306 ? -75.278 -7.327 88.807 1.00 84.44 306 ASN A N 1
ATOM 2478 C CA . ASN A 1 306 ? -76.400 -6.464 89.174 1.00 84.44 306 ASN A CA 1
ATOM 2479 C C . ASN A 1 306 ? -77.730 -7.231 89.206 1.00 84.44 306 ASN A C 1
ATOM 2481 O O . ASN A 1 306 ? -78.496 -7.078 90.159 1.00 84.44 306 ASN A O 1
ATOM 2485 N N . ILE A 1 307 ? -77.995 -8.092 88.217 1.00 84.31 307 ILE A N 1
ATOM 2486 C CA . ILE A 1 307 ? -79.187 -8.957 88.195 1.00 84.31 307 ILE A CA 1
ATOM 2487 C C . ILE A 1 307 ? -79.158 -9.934 89.372 1.00 84.31 307 ILE A C 1
ATOM 2489 O O . ILE A 1 307 ? -80.149 -10.060 90.087 1.00 84.31 307 ILE A O 1
ATOM 2493 N N . THR A 1 308 ? -78.009 -10.558 89.633 1.00 81.88 308 THR A N 1
ATOM 2494 C CA . THR A 1 308 ? -77.817 -11.463 90.775 1.00 81.88 308 THR A CA 1
ATOM 2495 C C . THR A 1 308 ? -78.080 -10.744 92.098 1.00 81.88 308 THR A C 1
ATOM 2497 O O . THR A 1 308 ? -78.840 -11.233 92.931 1.00 81.88 308 THR A O 1
ATOM 2500 N N . SER A 1 309 ? -77.533 -9.537 92.269 1.00 78.88 309 SER A N 1
ATOM 2501 C CA . SER A 1 309 ? -77.753 -8.703 93.457 1.00 78.88 309 SER A CA 1
ATOM 2502 C C . SER A 1 309 ? -79.222 -8.293 93.604 1.00 78.88 309 SER A C 1
ATOM 2504 O O . SER A 1 309 ? -79.762 -8.287 94.709 1.00 78.88 309 SER A O 1
ATOM 2506 N N . ARG A 1 310 ? -79.905 -7.981 92.494 1.00 78.06 310 ARG A N 1
ATOM 2507 C CA . ARG A 1 310 ? -81.342 -7.670 92.481 1.00 78.06 310 ARG A CA 1
ATOM 2508 C C . ARG A 1 310 ? -82.186 -8.893 92.847 1.00 78.06 310 ARG A C 1
ATOM 2510 O O . ARG A 1 310 ? -83.117 -8.756 93.636 1.00 78.06 310 ARG A O 1
ATOM 2517 N N . SER A 1 311 ? -81.829 -10.076 92.348 1.00 72.00 311 SER A N 1
ATOM 2518 C CA . SER A 1 311 ? -82.464 -11.348 92.715 1.00 72.00 311 SER A CA 1
ATOM 2519 C C . SER A 1 311 ? -82.264 -11.666 94.198 1.00 72.00 311 SER A C 1
ATOM 2521 O O . SER A 1 311 ? -83.222 -11.986 94.894 1.00 72.00 311 SER A O 1
ATOM 2523 N N . GLN A 1 312 ? -81.045 -11.500 94.723 1.00 73.50 312 GLN A N 1
ATOM 2524 C CA . GLN A 1 312 ? -80.742 -11.692 96.145 1.00 73.50 312 GLN A CA 1
ATOM 2525 C C . GLN A 1 312 ? -81.509 -10.718 97.043 1.00 73.50 312 GLN A C 1
ATOM 2527 O O . GLN A 1 312 ? -82.050 -11.137 98.062 1.00 73.50 312 GLN A O 1
ATOM 2532 N N . ARG A 1 313 ? -81.619 -9.438 96.661 1.00 71.69 313 ARG A N 1
ATOM 2533 C CA . ARG A 1 313 ? -82.449 -8.460 97.384 1.00 71.69 313 ARG A CA 1
ATOM 2534 C C . ARG A 1 313 ? -83.928 -8.829 97.341 1.00 71.69 313 ARG A C 1
ATOM 2536 O O . ARG A 1 313 ? -84.597 -8.723 98.360 1.00 71.69 313 ARG A O 1
ATOM 2543 N N . SER A 1 314 ? -84.436 -9.308 96.205 1.00 62.88 314 SER A N 1
ATOM 2544 C CA . SER A 1 314 ? -85.807 -9.829 96.112 1.00 62.88 314 SER A CA 1
ATOM 2545 C C . SER A 1 314 ? -86.020 -11.030 97.041 1.00 62.88 314 SER A C 1
ATOM 2547 O O . SER A 1 314 ? -87.023 -11.086 97.748 1.00 62.88 314 SER A O 1
ATOM 2549 N N . HIS A 1 315 ? -85.056 -11.954 97.114 1.00 59.81 315 HIS A N 1
ATOM 2550 C CA . HIS A 1 315 ? -85.092 -13.076 98.056 1.00 59.81 315 HIS A CA 1
ATOM 2551 C C . HIS A 1 315 ? -84.995 -12.628 99.523 1.00 59.81 315 HIS A C 1
ATOM 2553 O O . HIS A 1 315 ? -85.722 -13.155 100.357 1.00 59.81 315 HIS A O 1
ATOM 2559 N N . GLN A 1 316 ? -84.173 -11.627 99.855 1.00 58.97 316 GLN A N 1
ATOM 2560 C CA . GLN A 1 316 ? -84.116 -11.042 101.204 1.00 58.97 316 GLN A CA 1
ATOM 2561 C C . GLN A 1 316 ? -85.416 -10.314 101.576 1.00 58.97 316 GLN A C 1
ATOM 2563 O O . GLN A 1 316 ? -85.880 -10.430 102.709 1.00 58.97 316 GLN A O 1
ATOM 2568 N N . HIS A 1 317 ? -86.054 -9.623 100.626 1.00 55.16 317 HIS A N 1
ATOM 2569 C CA . HIS A 1 317 ? -87.374 -9.021 100.830 1.00 55.16 317 HIS A CA 1
ATOM 2570 C C . HIS A 1 317 ? -88.471 -10.075 101.034 1.00 55.16 317 HIS A C 1
ATOM 2572 O O . HIS A 1 317 ? -89.352 -9.867 101.869 1.00 55.16 317 HIS A O 1
ATOM 2578 N N . HIS A 1 318 ? -88.398 -11.223 100.353 1.00 53.00 318 HIS A N 1
ATOM 2579 C CA . HIS A 1 318 ? -89.265 -12.373 100.640 1.00 53.00 318 HIS A CA 1
ATOM 2580 C C . HIS A 1 318 ? -88.948 -13.030 101.994 1.00 53.00 318 HIS A C 1
ATOM 2582 O O . HIS A 1 318 ? -89.860 -13.500 102.667 1.00 53.00 318 HIS A O 1
ATOM 2588 N N . HIS A 1 319 ? -87.696 -12.996 102.460 1.00 48.84 319 HIS A N 1
ATOM 2589 C CA . HIS A 1 319 ? -87.331 -13.531 103.776 1.00 48.84 319 HIS A CA 1
ATOM 2590 C C . HIS A 1 319 ? -87.797 -12.658 104.955 1.00 48.84 319 HIS A C 1
ATOM 2592 O O . HIS A 1 319 ? -88.107 -13.193 106.016 1.00 48.84 319 HIS A O 1
ATOM 2598 N N . ASN A 1 320 ? -87.915 -11.338 104.772 1.00 48.84 320 ASN A N 1
ATOM 2599 C CA . ASN A 1 320 ? -88.405 -10.416 105.807 1.00 48.84 320 ASN A CA 1
ATOM 2600 C C . ASN A 1 320 ? -89.939 -10.329 105.906 1.00 48.84 320 ASN A C 1
ATOM 2602 O O . ASN A 1 320 ? -90.447 -9.606 106.761 1.00 48.84 320 ASN A O 1
ATOM 2606 N N . SER A 1 321 ? -90.685 -11.042 105.057 1.00 43.12 321 SER A N 1
ATOM 2607 C CA . SER A 1 321 ? -92.155 -10.998 105.034 1.00 43.12 321 SER A CA 1
ATOM 2608 C C . SER A 1 321 ? -92.841 -12.346 105.282 1.00 43.12 321 SER A C 1
ATOM 2610 O O . SER A 1 321 ? -94.060 -12.432 105.163 1.00 43.12 321 SER A O 1
ATOM 2612 N N . SER A 1 322 ? -92.126 -13.398 105.696 1.00 36.19 322 SER A N 1
ATOM 2613 C CA . SER A 1 322 ? -92.763 -14.660 106.107 1.00 36.19 322 SER A CA 1
ATOM 2614 C C . SER A 1 322 ? -91.890 -15.482 107.058 1.00 36.19 322 SER A C 1
ATOM 2616 O O . SER A 1 322 ? -90.832 -15.989 106.691 1.00 36.19 322 SER A O 1
ATOM 2618 N N . SER A 1 323 ? -92.371 -15.663 108.289 1.00 39.03 323 SER A N 1
ATOM 2619 C CA . SER A 1 323 ? -91.885 -16.670 109.230 1.00 39.03 323 SER A CA 1
ATOM 2620 C C . SER A 1 323 ? -92.469 -18.043 108.882 1.00 39.03 323 SER A C 1
ATOM 2622 O O . SER A 1 323 ? -93.589 -18.360 109.278 1.00 39.03 323 SER A O 1
ATOM 2624 N N . SER A 1 324 ? -91.720 -18.869 108.146 1.00 37.88 324 SER A N 1
ATOM 2625 C CA . SER A 1 324 ? -91.790 -20.345 108.206 1.00 37.88 324 SER A CA 1
ATOM 2626 C C . SER A 1 324 ? -90.627 -21.007 107.439 1.00 37.88 324 SER A C 1
ATOM 2628 O O . SER A 1 324 ? -90.293 -20.629 106.325 1.00 37.88 324 SER A O 1
ATOM 2630 N N . SER A 1 325 ? -89.987 -21.981 108.094 1.00 40.31 325 SER A N 1
ATOM 2631 C CA . SER A 1 325 ? -88.898 -22.881 107.634 1.00 40.31 325 SER A CA 1
ATOM 2632 C C . SER A 1 325 ? -89.335 -23.795 106.452 1.00 40.31 325 SER A C 1
ATOM 2634 O O . SER A 1 325 ? -90.546 -23.861 106.243 1.00 40.31 325 SER A O 1
ATOM 2636 N N . PRO A 1 326 ? -88.472 -24.603 105.762 1.00 54.94 326 PRO A N 1
ATOM 2637 C CA . PRO A 1 326 ? -87.083 -24.958 106.108 1.00 54.94 326 PRO A CA 1
ATOM 2638 C C . PRO A 1 326 ? -86.042 -25.141 104.961 1.00 54.94 326 PRO A C 1
ATOM 2640 O O . PRO A 1 326 ? -86.310 -25.636 103.875 1.00 54.94 326 PRO A O 1
ATOM 2643 N N . ARG A 1 327 ? -84.780 -24.830 105.294 1.00 47.22 327 ARG A N 1
ATOM 2644 C CA . ARG A 1 327 ? -83.544 -25.653 105.184 1.00 47.22 327 ARG A CA 1
ATOM 2645 C C . ARG A 1 327 ? -83.118 -26.410 103.897 1.00 47.22 327 ARG A C 1
ATOM 2647 O O . ARG A 1 327 ? -81.987 -26.882 103.902 1.00 47.22 327 ARG A O 1
ATOM 2654 N N . GLU A 1 328 ? -83.874 -26.459 102.798 1.00 48.59 328 GLU A N 1
ATOM 2655 C CA . GLU A 1 328 ? -83.446 -27.148 101.550 1.00 48.59 328 GLU A CA 1
ATOM 2656 C C . GLU A 1 328 ? -83.009 -26.209 100.410 1.00 48.59 328 GLU A C 1
ATOM 2658 O O . GLU A 1 328 ? -82.186 -26.575 99.577 1.00 48.59 328 GLU A O 1
ATOM 2663 N N . GLN A 1 329 ? -83.445 -24.946 100.404 1.00 47.75 329 GLN A N 1
ATOM 2664 C CA . GLN A 1 329 ? -83.003 -23.965 99.393 1.00 47.75 329 GLN A CA 1
ATOM 2665 C C . GLN A 1 329 ? -81.611 -23.369 99.686 1.00 47.75 329 GLN A C 1
ATOM 2667 O O . GLN A 1 329 ? -80.973 -22.786 98.807 1.00 47.75 329 GLN A O 1
ATOM 2672 N N . SER A 1 330 ? -81.104 -23.549 100.911 1.00 50.16 330 SER A N 1
ATOM 2673 C CA . SER A 1 330 ? -79.792 -23.042 101.339 1.00 50.16 330 SER A CA 1
ATOM 2674 C C . SER A 1 330 ? -78.628 -23.879 100.793 1.00 50.16 330 SER A C 1
ATOM 2676 O O . SER A 1 330 ? -77.596 -23.334 100.417 1.00 50.16 330 SER A O 1
ATOM 2678 N N . THR A 1 331 ? -78.790 -25.198 100.657 1.00 54.47 331 THR A N 1
ATOM 2679 C CA . THR A 1 331 ? -77.724 -26.068 100.128 1.00 54.47 331 THR A CA 1
ATOM 2680 C C . THR A 1 331 ? -77.554 -25.904 98.618 1.00 54.47 331 THR A C 1
ATOM 2682 O O . THR A 1 331 ? -76.423 -25.872 98.138 1.00 54.47 331 THR A O 1
ATOM 2685 N N . ASN A 1 332 ? -78.650 -25.702 97.875 1.00 54.41 332 ASN A N 1
ATOM 2686 C CA . ASN A 1 332 ? -78.599 -25.498 96.425 1.00 54.41 332 ASN A CA 1
ATOM 2687 C C . ASN A 1 332 ? -78.050 -24.106 96.054 1.00 54.41 332 ASN A C 1
ATOM 2689 O O . ASN A 1 332 ? -77.191 -23.976 95.186 1.00 54.41 332 ASN A O 1
ATOM 2693 N N . SER A 1 333 ? -78.450 -23.058 96.784 1.00 56.53 333 SER A N 1
ATOM 2694 C CA . SER A 1 333 ? -77.871 -21.718 96.605 1.00 56.53 333 SER A CA 1
ATOM 2695 C C . SER A 1 333 ? -76.396 -21.655 97.024 1.00 56.53 333 SER A C 1
ATOM 2697 O O . SER A 1 333 ? -75.608 -20.994 96.352 1.00 56.53 333 SER A O 1
ATOM 2699 N N . GLN A 1 334 ? -75.967 -22.397 98.052 1.00 57.69 334 GLN A N 1
ATOM 2700 C CA . GLN A 1 334 ? -74.544 -22.511 98.404 1.00 57.69 334 GLN A CA 1
ATOM 2701 C C . GLN A 1 334 ? -73.722 -23.345 97.405 1.00 57.69 334 GLN A C 1
ATOM 2703 O O . GLN A 1 334 ? -72.549 -23.033 97.193 1.00 57.69 334 GLN A O 1
ATOM 2708 N N . GLY A 1 335 ? -74.316 -24.361 96.770 1.00 64.44 335 GLY A N 1
ATOM 2709 C CA . GLY A 1 335 ? -73.697 -25.123 95.679 1.00 64.44 335 GLY A CA 1
ATOM 2710 C C . GLY A 1 335 ? -73.430 -24.248 94.455 1.00 64.44 335 GLY A C 1
ATOM 2711 O O . GLY A 1 335 ? -72.290 -24.158 94.006 1.00 64.44 335 GLY A O 1
ATOM 2712 N N . ILE A 1 336 ? -74.445 -23.495 94.018 1.00 65.62 336 ILE A N 1
ATOM 2713 C CA . ILE A 1 336 ? -74.337 -22.544 92.901 1.00 65.62 336 ILE A CA 1
ATOM 2714 C C . ILE A 1 336 ? -73.333 -21.427 93.225 1.00 65.62 336 ILE A C 1
ATOM 2716 O O . ILE A 1 336 ? -72.547 -21.035 92.369 1.00 65.62 336 ILE A O 1
ATOM 2720 N N . ILE A 1 337 ? -73.282 -20.940 94.472 1.00 63.97 337 ILE A N 1
ATOM 2721 C CA . ILE A 1 337 ? -72.284 -19.940 94.890 1.00 63.97 337 ILE A CA 1
ATOM 2722 C C . ILE A 1 337 ? -70.858 -20.517 94.877 1.00 63.97 337 ILE A C 1
ATOM 2724 O O . ILE A 1 337 ? -69.934 -19.803 94.485 1.00 63.97 337 ILE A O 1
ATOM 2728 N N . ARG A 1 338 ? -70.641 -21.783 95.269 1.00 68.38 338 ARG A N 1
ATOM 2729 C CA . ARG A 1 338 ? -69.316 -22.426 95.156 1.00 68.38 338 ARG A CA 1
ATOM 2730 C C . ARG A 1 338 ? -68.909 -22.633 93.705 1.00 68.38 338 ARG A C 1
ATOM 2732 O O . ARG A 1 338 ? -67.770 -22.335 93.369 1.00 68.38 338 ARG A O 1
ATOM 2739 N N . GLU A 1 339 ? -69.824 -23.082 92.857 1.00 69.19 339 GLU A N 1
ATOM 2740 C CA . GLU A 1 339 ? -69.549 -23.316 91.440 1.00 69.19 339 GLU A CA 1
ATOM 2741 C C . GLU A 1 339 ? -69.257 -21.995 90.710 1.00 69.19 339 GLU A C 1
ATOM 2743 O O . GLU A 1 339 ? -68.226 -21.862 90.050 1.00 69.19 339 GLU A O 1
ATOM 2748 N N . LEU A 1 340 ? -70.051 -20.948 90.967 1.00 63.62 340 LEU A N 1
ATOM 2749 C CA . LEU A 1 340 ? -69.770 -19.590 90.490 1.00 63.62 340 LEU A CA 1
ATOM 2750 C C . LEU A 1 340 ? -68.442 -19.046 91.025 1.00 63.62 340 LEU A C 1
ATOM 2752 O O . LEU A 1 340 ? -67.754 -18.330 90.301 1.00 63.62 340 LEU A O 1
ATOM 2756 N N . LYS A 1 341 ? -68.041 -19.399 92.253 1.00 68.25 341 LYS A N 1
ATOM 2757 C CA . LYS A 1 341 ? -66.735 -19.013 92.801 1.00 68.25 341 LYS A CA 1
ATOM 2758 C C . LYS A 1 341 ? -65.582 -19.750 92.117 1.00 68.25 341 LYS A C 1
ATOM 2760 O O . LYS A 1 341 ? -64.605 -19.104 91.763 1.00 68.25 341 LYS A O 1
ATOM 2765 N N . THR A 1 342 ? -65.728 -21.041 91.812 1.00 69.06 342 THR A N 1
ATOM 2766 C CA . THR A 1 342 ? -64.727 -21.784 91.026 1.00 69.06 342 THR A CA 1
ATOM 2767 C C . THR A 1 342 ? -64.615 -21.279 89.588 1.00 69.06 342 THR A C 1
ATOM 2769 O O . THR A 1 342 ? -63.511 -21.162 89.067 1.00 69.06 342 THR A O 1
ATOM 2772 N N . VAL A 1 343 ? -65.728 -20.891 88.954 1.00 67.81 343 VAL A N 1
ATOM 2773 C CA . VAL A 1 343 ? -65.716 -20.274 87.618 1.00 67.81 343 VAL A CA 1
ATOM 2774 C C . VAL A 1 343 ? -65.065 -18.890 87.664 1.00 67.81 343 VAL A C 1
ATOM 2776 O O . VAL A 1 343 ? -64.294 -18.554 86.769 1.00 67.81 343 VAL A O 1
ATOM 2779 N N . LEU A 1 344 ? -65.308 -18.101 88.717 1.00 62.28 344 LEU A N 1
ATOM 2780 C CA . LEU A 1 344 ? -64.665 -16.799 88.905 1.00 62.28 344 LEU A CA 1
ATOM 2781 C C . LEU A 1 344 ? -63.150 -16.933 89.108 1.00 62.28 344 LEU A C 1
ATOM 2783 O O . LEU A 1 344 ? -62.397 -16.184 88.486 1.00 62.28 344 LEU A O 1
ATOM 2787 N N . ASP A 1 345 ? -62.717 -17.890 89.930 1.00 60.88 345 ASP A N 1
ATOM 2788 C CA . ASP A 1 345 ? -61.304 -18.154 90.206 1.00 60.88 345 ASP A CA 1
ATOM 2789 C C . ASP A 1 345 ? -60.596 -18.692 88.948 1.00 60.88 345 ASP A C 1
ATOM 2791 O O . ASP A 1 345 ? -59.535 -18.189 88.580 1.00 60.88 345 ASP A O 1
ATOM 2795 N N . ASN A 1 346 ? -61.225 -19.599 88.190 1.00 64.62 346 ASN A N 1
ATOM 2796 C CA . ASN A 1 346 ? -60.703 -20.077 86.901 1.00 64.62 346 ASN A CA 1
ATOM 2797 C C . ASN A 1 346 ? -60.606 -18.951 85.854 1.00 64.62 346 ASN A C 1
ATOM 2799 O O . ASN A 1 346 ? -59.643 -18.887 85.090 1.00 64.62 346 ASN A O 1
ATOM 2803 N N . GLN A 1 347 ? -61.561 -18.016 85.839 1.00 63.28 347 GLN A N 1
ATOM 2804 C CA . GLN A 1 347 ? -61.538 -16.858 84.940 1.00 63.28 347 GLN A CA 1
ATOM 2805 C C . GLN A 1 347 ? -60.470 -15.826 85.350 1.00 63.28 347 GLN A C 1
ATOM 2807 O O . GLN A 1 347 ? -59.894 -15.162 84.487 1.00 63.28 347 GLN A O 1
ATOM 2812 N N . GLN A 1 348 ? -60.163 -15.703 86.647 1.00 60.41 348 GLN A N 1
ATOM 2813 C CA . GLN A 1 348 ? -59.042 -14.894 87.137 1.00 60.41 348 GLN A CA 1
ATOM 2814 C C . GLN A 1 348 ? -57.684 -15.530 86.823 1.00 60.41 348 GLN A C 1
ATOM 2816 O O . GLN A 1 348 ? -56.749 -14.808 86.479 1.00 60.41 348 GLN A O 1
ATOM 2821 N N . VAL A 1 349 ? -57.572 -16.861 86.880 1.00 60.66 349 VAL A N 1
ATOM 2822 C CA . VAL A 1 349 ? -56.369 -17.584 86.437 1.00 60.66 349 VAL A CA 1
ATOM 2823 C C . VAL A 1 349 ? -56.156 -17.390 84.934 1.00 60.66 349 VAL A C 1
ATOM 2825 O O . VAL A 1 349 ? -55.057 -17.019 84.534 1.00 60.66 349 VAL A O 1
ATOM 2828 N N . GLY A 1 350 ? -57.205 -17.504 84.111 1.00 59.53 350 GLY A N 1
ATOM 2829 C CA . GLY A 1 350 ? -57.130 -17.190 82.678 1.00 59.53 350 GLY A CA 1
ATOM 2830 C C . GLY A 1 350 ? -56.728 -15.735 82.393 1.00 59.53 350 GLY A C 1
ATOM 2831 O O . GLY A 1 350 ? -55.913 -15.481 81.513 1.00 59.53 350 GLY A O 1
ATOM 2832 N N . GLN A 1 351 ? -57.217 -14.770 83.182 1.00 56.50 351 GLN A N 1
ATOM 2833 C CA . GLN A 1 351 ? -56.777 -13.371 83.077 1.00 56.50 351 GLN A CA 1
ATOM 2834 C C . GLN A 1 351 ? -55.329 -13.149 83.517 1.00 56.50 351 GLN A C 1
ATOM 2836 O O . GLN A 1 351 ? -54.677 -12.267 82.964 1.00 56.50 351 GLN A O 1
ATOM 2841 N N . LYS A 1 352 ? -54.816 -13.911 84.489 1.00 60.66 352 LYS A N 1
ATOM 2842 C CA . LYS A 1 352 ? -53.394 -13.869 84.850 1.00 60.66 352 LYS A CA 1
ATOM 2843 C C . LYS A 1 352 ? -52.523 -14.418 83.728 1.00 60.66 352 LYS A C 1
ATOM 2845 O O . LYS A 1 352 ? -51.618 -13.710 83.324 1.00 60.66 352 LYS A O 1
ATOM 2850 N N . VAL A 1 353 ? -52.862 -15.575 83.157 1.00 67.62 353 VAL A N 1
ATOM 2851 C CA . VAL A 1 353 ? -52.105 -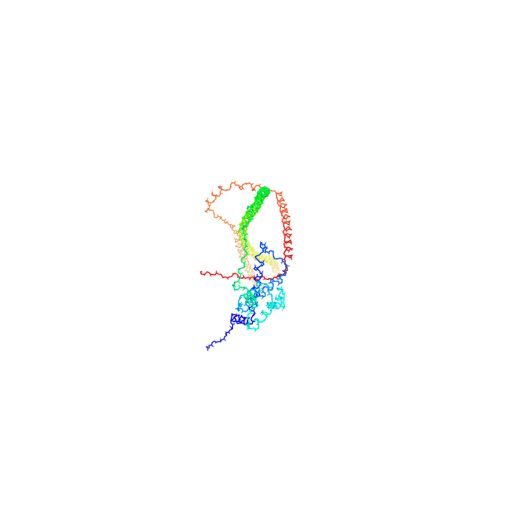16.166 82.037 1.00 67.62 353 VAL A CA 1
ATOM 2852 C C . VAL A 1 353 ? -52.054 -15.212 80.841 1.00 67.62 353 VAL A C 1
ATOM 2854 O O . VAL A 1 353 ? -50.978 -14.940 80.327 1.00 67.62 353 VAL A O 1
ATOM 2857 N N . VAL A 1 354 ? -53.185 -14.604 80.468 1.00 66.00 354 VAL A N 1
ATOM 2858 C CA . VAL A 1 354 ? -53.220 -13.624 79.368 1.00 66.00 354 VAL A CA 1
ATOM 2859 C C . VAL A 1 354 ? -52.453 -12.341 79.709 1.00 66.00 354 VAL A C 1
ATOM 2861 O O . VAL A 1 354 ? -51.823 -11.754 78.835 1.00 66.00 354 VAL A O 1
ATOM 2864 N N . ASN A 1 355 ? -52.490 -11.872 80.960 1.00 64.00 355 ASN A N 1
ATOM 2865 C CA . ASN A 1 355 ? -51.699 -10.706 81.358 1.00 64.00 355 ASN A CA 1
ATOM 2866 C C . ASN A 1 355 ? -50.196 -11.024 81.405 1.00 64.00 355 ASN A C 1
ATOM 2868 O O . ASN A 1 355 ? -49.407 -10.154 81.053 1.00 64.00 355 ASN A O 1
ATOM 2872 N N . ASP A 1 356 ? -49.806 -12.236 81.795 1.00 68.75 356 ASP A N 1
ATOM 2873 C CA . ASP A 1 356 ? -48.413 -12.686 81.816 1.00 68.75 356 ASP A CA 1
ATOM 2874 C C . ASP A 1 356 ? -47.881 -12.862 80.380 1.00 68.75 356 ASP A C 1
ATOM 2876 O O . ASP A 1 356 ? -46.792 -12.382 80.073 1.00 68.75 356 ASP A O 1
ATOM 2880 N N . GLU A 1 357 ? -48.686 -13.404 79.458 1.00 72.38 357 GLU A N 1
ATOM 2881 C CA . GLU A 1 357 ? -48.386 -13.429 78.015 1.00 72.38 357 GLU A CA 1
ATOM 2882 C C . GLU A 1 357 ? -48.322 -12.017 77.410 1.00 72.38 357 GLU A C 1
ATOM 2884 O O . GLU A 1 357 ? -47.470 -11.731 76.571 1.00 72.38 357 GLU A O 1
ATOM 2889 N N . LEU A 1 358 ? -49.176 -11.089 77.859 1.00 66.31 358 LEU A N 1
ATOM 2890 C CA . LEU A 1 358 ? -49.127 -9.684 77.441 1.00 66.31 358 LEU A CA 1
ATOM 2891 C C . LEU A 1 358 ? -47.867 -8.978 77.966 1.00 66.31 358 LEU A C 1
ATOM 2893 O O . LEU A 1 358 ? -47.329 -8.101 77.289 1.00 66.31 358 LEU A O 1
ATOM 2897 N N . ILE A 1 359 ? -47.397 -9.333 79.164 1.00 73.12 359 ILE A N 1
ATOM 2898 C CA . ILE A 1 359 ? -46.135 -8.838 79.723 1.00 73.12 359 ILE A CA 1
ATOM 2899 C C . ILE A 1 359 ? -44.958 -9.411 78.929 1.00 73.12 359 ILE A C 1
ATOM 2901 O O . ILE A 1 359 ? -44.068 -8.646 78.563 1.00 73.12 359 ILE A O 1
ATOM 2905 N N . ASP A 1 360 ? -44.971 -10.699 78.589 1.00 75.00 360 ASP A N 1
ATOM 2906 C CA . ASP A 1 360 ? -43.920 -11.328 77.781 1.00 75.00 360 ASP A CA 1
ATOM 2907 C C . ASP A 1 360 ? -43.862 -10.737 76.362 1.00 75.00 360 ASP A C 1
ATOM 2909 O O . ASP A 1 360 ? -42.799 -10.324 75.897 1.00 75.00 360 ASP A O 1
ATOM 2913 N N . LEU A 1 361 ? -45.017 -10.528 75.720 1.00 72.56 361 LEU A N 1
ATOM 2914 C CA . LEU A 1 361 ? -45.115 -9.843 74.427 1.00 72.56 361 LEU A CA 1
ATOM 2915 C C . LEU A 1 361 ? -44.648 -8.385 74.498 1.00 72.56 361 LEU A C 1
ATOM 2917 O O . LEU A 1 361 ? -43.926 -7.928 73.613 1.00 72.56 361 LEU A O 1
ATOM 2921 N N . LYS A 1 362 ? -44.999 -7.642 75.556 1.00 69.00 362 LYS A N 1
ATOM 2922 C CA . LYS A 1 362 ? -44.474 -6.282 75.770 1.00 69.00 362 LYS A CA 1
ATOM 2923 C C . LYS A 1 362 ? -42.962 -6.283 75.985 1.00 69.00 362 LYS A C 1
ATOM 2925 O O . LYS A 1 362 ? -42.292 -5.361 75.527 1.00 69.00 362 LYS A O 1
ATOM 2930 N N . THR A 1 363 ? -42.426 -7.315 76.629 1.00 73.06 363 THR A N 1
ATOM 2931 C CA . THR A 1 363 ? -40.986 -7.476 76.862 1.00 73.06 363 THR A CA 1
ATOM 2932 C C . THR A 1 363 ? -40.254 -7.835 75.565 1.00 73.06 363 THR A C 1
ATOM 2934 O O . THR A 1 363 ? -39.214 -7.248 75.278 1.00 73.06 363 THR A O 1
ATOM 2937 N N . GLN A 1 364 ? -40.826 -8.694 74.714 1.00 70.88 364 GLN A N 1
ATOM 2938 C CA . GLN A 1 364 ? -40.304 -8.985 73.372 1.00 70.88 364 GLN A CA 1
ATOM 2939 C C . GLN A 1 364 ? -40.352 -7.765 72.448 1.00 70.88 364 GLN A C 1
ATOM 2941 O O . GLN A 1 364 ? -39.383 -7.494 71.744 1.00 70.88 364 GLN A O 1
ATOM 2946 N N . ILE A 1 365 ? -41.433 -6.981 72.483 1.00 64.62 365 ILE A N 1
ATOM 2947 C CA . ILE A 1 365 ? -41.531 -5.728 71.720 1.00 64.62 365 ILE A CA 1
ATOM 2948 C C . ILE A 1 365 ? -40.490 -4.713 72.214 1.00 64.62 365 ILE A C 1
ATOM 2950 O O . ILE A 1 365 ? -39.833 -4.077 71.393 1.00 64.62 365 ILE A O 1
ATOM 2954 N N . ALA A 1 366 ? -40.276 -4.595 73.529 1.00 61.62 366 ALA A N 1
ATOM 2955 C CA . ALA A 1 366 ? -39.238 -3.730 74.092 1.00 61.62 366 ALA A CA 1
ATOM 2956 C C . ALA A 1 366 ? -37.817 -4.191 73.708 1.00 61.62 366 ALA A C 1
ATOM 2958 O O . ALA A 1 366 ? -36.967 -3.358 73.394 1.00 61.62 366 ALA A O 1
ATOM 2959 N N . LEU A 1 367 ? -37.568 -5.505 73.653 1.00 60.62 367 LEU A N 1
ATOM 2960 C CA . LEU A 1 367 ? -36.304 -6.079 73.177 1.00 60.62 367 LEU A CA 1
ATOM 2961 C C . LEU A 1 367 ? -36.071 -5.791 71.684 1.00 60.62 367 LEU A C 1
ATOM 2963 O O . LEU A 1 367 ? -34.986 -5.342 71.317 1.00 60.62 367 LEU A O 1
ATOM 2967 N N . LEU A 1 368 ? -37.093 -5.939 70.837 1.00 57.34 368 LEU A N 1
ATOM 2968 C CA . LEU A 1 368 ? -37.018 -5.609 69.406 1.00 57.34 368 LEU A CA 1
ATOM 2969 C C . LEU A 1 368 ? -36.830 -4.101 69.158 1.00 57.34 368 LEU A C 1
ATOM 2971 O O . LEU A 1 368 ? -36.071 -3.706 68.276 1.00 57.34 368 LEU A O 1
ATOM 2975 N N . GLN A 1 369 ? -37.447 -3.244 69.974 1.00 52.12 369 GLN A N 1
ATOM 2976 C CA . GLN A 1 369 ? -37.244 -1.791 69.925 1.00 52.12 369 GLN A CA 1
ATOM 2977 C C . GLN A 1 369 ? -35.851 -1.375 70.426 1.00 52.12 369 GLN A C 1
ATOM 2979 O O . GLN A 1 369 ? -35.286 -0.415 69.908 1.00 52.12 369 GLN A O 1
ATOM 2984 N N . SER A 1 370 ? -35.258 -2.113 71.372 1.00 53.69 370 SER A N 1
ATOM 2985 C CA . SER A 1 370 ? -33.869 -1.901 71.812 1.00 53.69 370 SER A CA 1
ATOM 2986 C C . SER A 1 370 ? -32.822 -2.403 70.805 1.00 53.69 370 SER A C 1
ATOM 2988 O O . SER A 1 370 ? -31.720 -1.862 70.755 1.00 53.69 370 SER A O 1
ATOM 2990 N N . SER A 1 371 ? -33.183 -3.378 69.959 1.00 44.62 371 SER A N 1
ATOM 2991 C CA . SER A 1 371 ? -32.341 -3.892 68.868 1.00 44.62 371 SER A CA 1
ATOM 2992 C C . SER A 1 371 ? -32.365 -3.012 67.608 1.00 44.62 371 SER A C 1
ATOM 2994 O O . SER A 1 371 ? -31.533 -3.204 66.729 1.00 44.62 371 SER A O 1
ATOM 2996 N N . ASN A 1 372 ? -33.275 -2.033 67.529 1.00 41.03 372 ASN A N 1
ATOM 2997 C CA . ASN A 1 372 ? -33.331 -1.003 66.485 1.00 41.03 372 ASN A CA 1
ATOM 2998 C C . ASN A 1 372 ? -32.580 0.274 66.907 1.00 41.03 372 ASN A C 1
ATOM 3000 O O . ASN A 1 372 ? -33.072 1.393 66.750 1.00 41.03 372 ASN A O 1
ATOM 3004 N N . GLN A 1 373 ? -31.367 0.123 67.442 1.00 36.06 373 GLN A N 1
ATOM 3005 C CA . GLN A 1 373 ? -30.393 1.206 67.328 1.00 36.06 373 GLN A CA 1
ATOM 3006 C C . GLN A 1 373 ? -29.932 1.250 65.866 1.00 36.06 373 GLN A C 1
ATOM 3008 O O . GLN A 1 373 ? -29.602 0.196 65.320 1.00 36.06 373 GLN A O 1
ATOM 3013 N N . PRO A 1 374 ? -29.909 2.420 65.203 1.00 39.66 374 PRO A N 1
ATOM 3014 C CA . PRO A 1 374 ? -29.236 2.525 63.921 1.00 39.66 374 PRO A CA 1
ATOM 3015 C C . PRO A 1 374 ? -27.774 2.134 64.146 1.00 39.66 374 PRO A C 1
ATOM 3017 O O . PRO A 1 374 ? -27.061 2.802 64.897 1.00 39.66 374 PRO A O 1
ATOM 3020 N N . GLU A 1 375 ? -27.352 1.027 63.531 1.00 34.44 375 GLU A N 1
ATOM 3021 C CA . GLU A 1 375 ? -25.938 0.682 63.381 1.00 34.44 375 GLU A CA 1
ATOM 3022 C C . GLU A 1 375 ? -25.176 1.957 62.983 1.00 34.44 375 GLU A C 1
ATOM 3024 O O . GLU A 1 375 ? -25.631 2.691 62.091 1.00 34.44 375 GLU A O 1
ATOM 3029 N N . PRO A 1 376 ? -24.067 2.287 63.665 1.00 37.22 376 PRO A N 1
ATOM 3030 C CA . PRO A 1 376 ? -23.315 3.485 63.362 1.00 37.22 376 PRO A CA 1
ATOM 3031 C C . PRO A 1 376 ? -22.910 3.435 61.893 1.00 37.22 376 PRO A C 1
ATOM 3033 O O . PRO A 1 376 ? -22.306 2.467 61.430 1.00 37.22 376 PRO A O 1
ATOM 3036 N N . TYR A 1 377 ? -23.250 4.501 61.167 1.00 34.59 377 TYR A N 1
ATOM 3037 C CA . TYR A 1 377 ? -22.710 4.786 59.846 1.00 34.59 377 TYR A CA 1
ATOM 3038 C C . TYR A 1 377 ? -21.240 4.384 59.802 1.00 34.59 377 TYR A C 1
ATOM 3040 O O . TYR A 1 377 ? -20.452 4.798 60.654 1.00 34.59 377 TYR A O 1
ATOM 3048 N N . PHE A 1 378 ? -20.914 3.558 58.811 1.00 31.56 378 PHE A N 1
ATOM 3049 C CA . PHE A 1 378 ? -19.584 3.070 58.501 1.00 31.56 378 PHE A CA 1
ATOM 3050 C C . PHE A 1 378 ? -18.591 4.240 58.515 1.00 31.56 378 PHE A C 1
ATOM 3052 O O . PHE A 1 378 ? -18.437 4.972 57.538 1.00 31.56 378 PHE A O 1
ATOM 3059 N N . ASN A 1 379 ? -17.925 4.441 59.652 1.00 35.44 379 ASN A N 1
ATOM 3060 C CA . ASN A 1 379 ? -16.865 5.420 59.802 1.00 35.44 379 ASN A CA 1
ATOM 3061 C C . ASN A 1 379 ? -15.595 4.758 59.264 1.00 35.44 379 ASN A C 1
ATOM 3063 O O . ASN A 1 379 ? -14.734 4.283 60.007 1.00 35.44 379 ASN A O 1
ATOM 3067 N N . GLY A 1 380 ? -15.528 4.659 57.936 1.00 28.72 380 GLY A N 1
ATOM 3068 C CA . GLY A 1 380 ? -14.320 4.308 57.211 1.00 28.72 380 GLY A CA 1
ATOM 3069 C C . GLY A 1 380 ? -13.303 5.425 57.396 1.00 28.72 380 GLY A C 1
ATOM 3070 O O . GLY A 1 380 ? -13.200 6.337 56.581 1.00 28.72 380 GLY A O 1
ATOM 3071 N N . ARG A 1 381 ? -12.557 5.359 58.499 1.00 30.95 381 ARG A N 1
ATOM 3072 C CA . ARG A 1 381 ? -11.319 6.104 58.696 1.00 30.95 381 ARG A CA 1
ATOM 3073 C C . ARG A 1 381 ? -10.404 5.761 57.519 1.00 30.95 381 ARG A C 1
ATOM 3075 O O . ARG A 1 381 ? -9.860 4.662 57.460 1.00 30.95 381 ARG A O 1
ATOM 3082 N N . PHE A 1 382 ? -10.255 6.695 56.582 1.00 33.50 382 PHE A N 1
ATOM 3083 C CA . PHE A 1 382 ? -9.168 6.669 55.609 1.00 33.50 382 PHE A CA 1
ATOM 3084 C C . PHE A 1 382 ? -7.853 6.411 56.361 1.00 33.50 382 PHE A C 1
ATOM 3086 O O . PHE A 1 382 ? -7.607 7.074 57.379 1.00 33.50 382 PHE A O 1
ATOM 3093 N N . PRO A 1 383 ? -6.995 5.479 55.911 1.00 35.47 383 PRO A N 1
ATOM 3094 C CA . PRO A 1 383 ? -5.649 5.374 56.442 1.00 35.47 383 PRO A CA 1
ATOM 3095 C C . PRO A 1 383 ? -4.918 6.671 56.098 1.00 35.47 383 PRO A C 1
ATOM 3097 O O . PRO A 1 383 ? -4.506 6.893 54.960 1.00 35.47 383 PRO A O 1
ATOM 3100 N N . SER A 1 384 ? -4.790 7.561 57.081 1.00 38.34 384 SER A N 1
ATOM 3101 C CA . SER A 1 384 ? -3.849 8.660 56.973 1.00 38.34 384 SER A CA 1
ATOM 3102 C C . SER A 1 384 ? -2.452 8.086 57.156 1.00 38.34 384 SER A C 1
ATOM 3104 O O .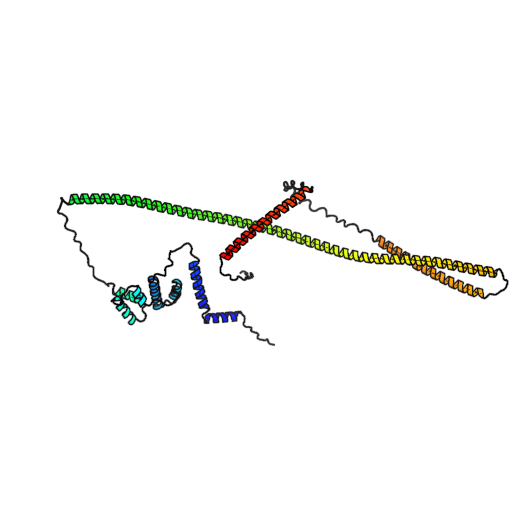 SER A 1 384 ? -2.066 7.673 58.249 1.00 38.34 384 SER A O 1
ATOM 3106 N N . ASN A 1 385 ? -1.728 8.158 56.044 1.00 36.47 385 ASN A N 1
ATOM 3107 C CA . ASN A 1 385 ? -0.295 8.349 55.941 1.00 36.47 385 ASN A CA 1
ATOM 3108 C C . ASN A 1 385 ? 0.568 7.085 55.917 1.00 36.47 385 ASN A C 1
ATOM 3110 O O . ASN A 1 385 ? 0.980 6.606 56.962 1.00 36.47 385 ASN A O 1
ATOM 3114 N N . HIS A 1 386 ? 0.934 6.653 54.705 1.00 40.84 386 HIS A N 1
ATOM 3115 C CA . HIS A 1 386 ? 2.325 6.595 54.227 1.00 40.84 386 HIS A CA 1
ATOM 3116 C C . HIS A 1 386 ? 2.320 6.964 52.734 1.00 40.84 386 HIS A C 1
ATOM 3118 O O . HIS A 1 386 ? 2.216 6.111 51.860 1.00 40.84 386 HIS A O 1
ATOM 3124 N N . GLY A 1 387 ? 2.354 8.265 52.447 1.00 35.59 387 GLY A N 1
ATOM 3125 C CA . GLY A 1 387 ? 2.441 8.782 51.075 1.00 35.59 387 GLY A CA 1
ATOM 3126 C C . GLY A 1 387 ? 2.907 10.235 50.992 1.00 35.59 387 GLY A C 1
ATOM 3127 O O . GLY A 1 387 ? 2.721 10.878 49.963 1.00 35.59 387 GLY A O 1
ATOM 3128 N N . GLY A 1 388 ? 3.495 10.757 52.075 1.00 38.22 388 GLY A N 1
ATOM 3129 C CA . GLY A 1 388 ? 3.937 12.148 52.196 1.00 38.22 388 GLY A CA 1
ATOM 3130 C C . GLY A 1 388 ? 5.098 12.562 51.285 1.00 38.22 388 GLY A C 1
ATOM 3131 O O . GLY A 1 388 ? 5.368 13.753 51.206 1.00 38.22 388 GLY A O 1
ATOM 3132 N N . ASP A 1 389 ? 5.730 11.642 50.549 1.00 46.16 389 ASP A N 1
ATOM 3133 C CA . ASP A 1 389 ? 6.974 11.945 49.819 1.00 46.16 389 ASP A CA 1
ATOM 3134 C C . ASP A 1 389 ? 6.876 11.906 48.283 1.00 46.16 389 ASP A C 1
ATOM 3136 O O . ASP A 1 389 ? 7.865 12.172 47.607 1.00 46.16 389 ASP A O 1
ATOM 3140 N N . TYR A 1 390 ? 5.696 11.667 47.695 1.00 41.72 390 TYR A N 1
ATOM 3141 C CA . TYR A 1 390 ? 5.550 11.656 46.223 1.00 41.72 390 TYR A CA 1
ATOM 3142 C C . TYR A 1 390 ? 4.791 12.857 45.637 1.00 41.72 390 TYR A C 1
ATOM 3144 O O . TYR A 1 390 ? 4.874 13.103 44.435 1.00 41.72 390 TYR A O 1
ATOM 3152 N N . LEU A 1 391 ? 4.123 13.670 46.463 1.00 38.25 391 LEU A N 1
ATOM 3153 C CA . LEU A 1 391 ? 3.474 14.915 46.015 1.00 38.25 391 LEU A CA 1
ATOM 3154 C C . LEU A 1 391 ? 4.391 16.147 46.083 1.00 38.25 391 LEU A C 1
ATOM 3156 O O . LEU A 1 391 ? 4.149 17.128 45.384 1.00 38.25 391 LEU A O 1
ATOM 3160 N N . SER A 1 392 ? 5.490 16.092 46.837 1.00 40.66 392 SER A N 1
ATOM 3161 C CA . SER A 1 392 ? 6.516 17.147 46.849 1.00 40.66 392 SER A CA 1
ATOM 3162 C C . SER A 1 392 ? 7.388 17.148 45.583 1.00 40.66 392 SER A C 1
ATOM 3164 O O . SER A 1 392 ? 7.980 18.177 45.253 1.00 40.66 392 SER A O 1
ATOM 3166 N N . HIS A 1 393 ? 7.406 16.045 44.823 1.00 41.78 393 HIS A N 1
ATOM 3167 C CA . HIS A 1 393 ? 8.147 15.940 43.563 1.00 41.78 393 HIS A CA 1
ATOM 3168 C C . HIS A 1 393 ? 7.332 16.242 42.296 1.00 41.78 393 HIS A C 1
ATOM 3170 O O . HIS A 1 393 ? 7.937 16.489 41.257 1.00 41.78 393 HIS A O 1
ATOM 3176 N N . VAL A 1 394 ? 5.997 16.320 42.369 1.00 40.03 394 VAL A N 1
ATOM 3177 C CA . VAL A 1 394 ? 5.151 16.675 41.206 1.00 40.03 394 VAL A CA 1
ATOM 3178 C C . VAL A 1 394 ? 4.735 18.154 41.210 1.00 40.03 394 VAL A C 1
ATOM 3180 O O . VAL A 1 394 ? 4.527 18.738 40.151 1.00 40.03 394 VAL A O 1
ATOM 3183 N N . ILE A 1 395 ? 4.743 18.827 42.366 1.00 39.47 395 ILE A N 1
ATOM 3184 C CA . ILE A 1 395 ? 4.405 20.263 42.463 1.00 39.47 395 ILE A CA 1
ATOM 3185 C C . ILE A 1 395 ? 5.504 21.184 41.882 1.00 39.47 395 ILE A C 1
ATOM 3187 O O . ILE A 1 395 ? 5.268 22.369 41.662 1.00 39.47 395 ILE A O 1
ATOM 3191 N N . LYS A 1 396 ? 6.687 20.663 41.529 1.00 41.28 396 LYS A N 1
ATOM 3192 C CA . LYS A 1 396 ? 7.720 21.441 40.815 1.00 41.28 396 LYS A CA 1
ATOM 3193 C C . LYS A 1 396 ? 7.635 21.385 39.286 1.00 41.28 396 LYS A C 1
ATOM 3195 O O . LYS A 1 396 ? 8.423 22.068 38.640 1.00 41.28 396 LYS A O 1
ATOM 3200 N N . SER A 1 397 ? 6.697 20.634 38.703 1.00 42.91 397 SER A N 1
ATOM 3201 C CA . SER A 1 397 ? 6.621 20.478 37.237 1.00 42.91 397 SER A CA 1
ATOM 3202 C C . SER A 1 397 ? 5.261 20.812 36.621 1.00 42.91 397 SER A C 1
ATOM 3204 O O . SER A 1 397 ? 5.098 20.679 35.414 1.00 42.91 397 SER A O 1
ATOM 3206 N N . THR A 1 398 ? 4.298 21.302 37.402 1.00 40.03 398 THR A N 1
ATOM 3207 C CA . THR A 1 398 ? 2.999 21.765 36.890 1.00 40.03 398 THR A CA 1
ATOM 3208 C C . THR A 1 398 ? 2.800 23.253 37.165 1.00 40.03 398 THR A C 1
ATOM 3210 O O . THR A 1 398 ? 1.929 23.638 37.941 1.00 40.03 398 THR A O 1
ATOM 3213 N N . SER A 1 399 ? 3.619 24.101 36.542 1.00 38.28 399 SER A N 1
ATOM 3214 C CA . SER A 1 399 ? 3.423 25.558 36.531 1.00 38.28 399 SER A CA 1
ATOM 3215 C C . SER A 1 399 ? 2.492 26.054 35.414 1.00 38.28 399 SER A C 1
ATOM 3217 O O . SER A 1 399 ? 2.162 27.233 35.413 1.00 38.28 399 SER A O 1
ATOM 3219 N N . ASP A 1 400 ? 1.985 25.181 34.530 1.00 42.62 400 ASP A N 1
ATOM 3220 C CA . ASP A 1 400 ? 1.250 25.627 33.327 1.00 42.62 400 ASP A CA 1
ATOM 3221 C C . ASP A 1 400 ? -0.238 25.218 33.252 1.00 42.62 400 ASP A C 1
ATOM 3223 O O . ASP A 1 400 ? -0.928 25.567 32.297 1.00 42.62 400 ASP A O 1
ATOM 3227 N N . VAL A 1 401 ? -0.795 24.529 34.259 1.00 44.31 401 VAL A N 1
ATOM 3228 C CA . VAL A 1 401 ? -2.203 24.047 34.215 1.00 44.31 401 VAL A CA 1
ATOM 3229 C C . VAL A 1 401 ? -3.180 24.929 35.020 1.00 44.31 401 VAL A C 1
ATOM 3231 O O . VAL A 1 401 ? -4.396 24.745 34.973 1.00 44.31 401 VAL A O 1
ATOM 3234 N N . GLN A 1 402 ? -2.698 25.972 35.698 1.00 39.31 402 GLN A N 1
ATOM 3235 C CA . GLN A 1 402 ? -3.528 26.837 36.552 1.00 39.31 402 GLN A CA 1
ATOM 3236 C C . GLN A 1 402 ? -4.385 27.891 35.821 1.00 39.31 402 GLN A C 1
ATOM 3238 O O . GLN A 1 402 ? -5.039 28.694 36.483 1.00 39.31 402 GLN A O 1
ATOM 3243 N N . LEU A 1 403 ? -4.471 27.881 34.484 1.00 43.62 403 LEU A N 1
ATOM 3244 C CA . LEU A 1 403 ? -5.229 28.903 33.740 1.00 43.62 403 LEU A CA 1
ATOM 3245 C C . LEU A 1 403 ? -6.620 28.498 33.226 1.00 43.62 403 LEU A C 1
ATOM 3247 O O . LEU A 1 403 ? -7.319 29.360 32.697 1.00 43.62 403 LEU A O 1
ATOM 3251 N N . ASN A 1 404 ? -7.088 27.255 33.404 1.00 43.72 404 ASN A N 1
ATOM 3252 C CA . ASN A 1 404 ? -8.362 26.834 32.784 1.00 43.72 404 ASN A CA 1
ATOM 3253 C C . ASN A 1 404 ? -9.460 26.298 33.712 1.00 43.72 404 ASN A C 1
ATOM 3255 O O . ASN A 1 404 ? -10.553 26.008 33.229 1.00 43.72 404 ASN A O 1
ATOM 3259 N N . GLN A 1 405 ? -9.250 26.230 35.028 1.00 37.88 405 GLN A N 1
ATOM 3260 C CA . GLN A 1 405 ? -10.292 25.738 35.946 1.00 37.88 405 GLN A CA 1
ATOM 3261 C C . GLN A 1 405 ? -11.274 26.813 36.443 1.00 37.88 405 GLN A C 1
ATOM 3263 O O . GLN A 1 405 ? -12.306 26.472 37.006 1.00 37.88 405 GLN A O 1
ATOM 3268 N N . SER A 1 406 ? -11.036 28.101 36.168 1.00 43.22 406 SER A N 1
ATOM 3269 C CA . SER A 1 406 ? -11.911 29.190 36.645 1.00 43.22 406 SER A CA 1
ATOM 3270 C C . SER A 1 406 ? -13.033 29.599 35.671 1.00 43.22 406 SER A C 1
ATOM 3272 O O . SER A 1 406 ? -13.587 30.688 35.793 1.00 43.22 406 SER A O 1
ATOM 3274 N N . ARG A 1 407 ? -13.373 28.770 34.668 1.00 44.03 407 ARG A N 1
ATOM 3275 C CA . ARG A 1 407 ? -14.302 29.157 33.582 1.00 44.03 407 ARG A CA 1
ATOM 3276 C C . ARG A 1 407 ? -15.645 28.422 33.519 1.00 44.03 407 ARG A C 1
ATOM 32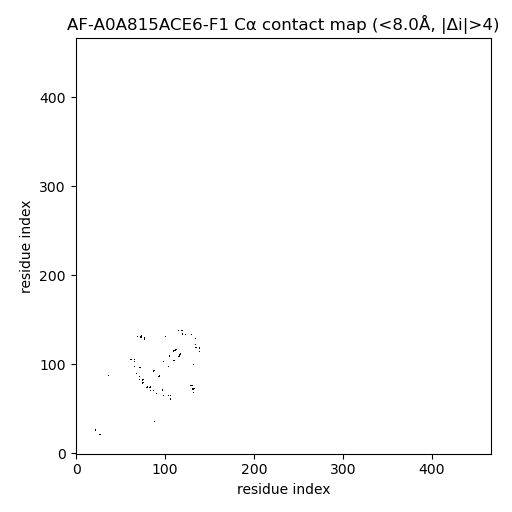78 O O . ARG A 1 407 ? -16.377 28.627 32.557 1.00 44.03 407 ARG A O 1
ATOM 3285 N N . TYR A 1 408 ? -16.048 27.644 34.520 1.00 48.94 408 TYR A N 1
ATOM 3286 C CA . TYR A 1 408 ? -17.280 26.843 34.412 1.00 48.94 408 TYR A CA 1
ATOM 3287 C C . TYR A 1 408 ? -18.245 27.058 35.578 1.00 48.94 408 TYR A C 1
ATOM 3289 O O . TYR A 1 408 ? -18.444 26.167 36.394 1.00 48.94 408 TYR A O 1
ATOM 3297 N N . SER A 1 409 ? -18.875 28.240 35.623 1.00 43.75 409 SER A N 1
ATOM 3298 C CA . SER A 1 409 ? -19.916 28.543 36.624 1.00 43.75 409 SER A CA 1
ATOM 3299 C C . SER A 1 409 ? -21.148 29.289 36.089 1.00 43.75 409 SER A C 1
ATOM 3301 O O . SER A 1 409 ? -21.906 29.834 36.885 1.00 43.75 409 SER A O 1
ATOM 3303 N N . THR A 1 410 ? -21.411 29.335 34.774 1.00 52.53 410 THR A N 1
ATOM 3304 C CA . THR A 1 410 ? -22.648 29.962 34.255 1.00 52.53 410 THR A CA 1
ATOM 3305 C C . THR A 1 410 ? -23.291 29.180 33.106 1.00 52.53 410 THR A C 1
ATOM 3307 O O . THR A 1 410 ? -22.609 28.631 32.241 1.00 52.53 410 THR A O 1
ATOM 3310 N N . SER A 1 411 ? -24.633 29.182 33.071 1.00 50.88 411 SER A N 1
ATOM 3311 C CA . SER A 1 411 ? -25.486 28.551 32.040 1.00 50.88 411 SER A CA 1
ATOM 3312 C C . SER A 1 411 ? -25.150 28.978 30.602 1.00 50.88 411 SER A C 1
ATOM 3314 O O . SER A 1 411 ? -25.501 28.277 29.657 1.00 50.88 411 SER A O 1
ATOM 3316 N N . SER A 1 412 ? -24.457 30.107 30.435 1.00 49.53 412 SER A N 1
ATOM 3317 C CA . SER A 1 412 ? -23.993 30.621 29.144 1.00 49.53 412 SER A CA 1
ATOM 3318 C C . SER A 1 412 ? -22.904 29.743 28.513 1.00 49.53 412 SER A C 1
ATOM 3320 O O . SER A 1 412 ? -22.899 29.566 27.300 1.00 49.53 412 SER A O 1
ATOM 3322 N N . ASN A 1 413 ? -22.014 29.151 29.320 1.00 56.56 413 ASN A N 1
ATOM 3323 C CA . ASN A 1 413 ? -20.920 28.309 28.816 1.00 56.56 413 ASN A CA 1
ATOM 3324 C C . ASN A 1 413 ? -21.378 26.905 28.405 1.00 56.56 413 ASN A C 1
ATOM 3326 O O . ASN A 1 413 ? -20.778 26.301 27.523 1.00 56.56 413 ASN A O 1
ATOM 3330 N N . TYR A 1 414 ? -22.466 26.401 28.990 1.00 61.56 414 TYR A N 1
ATOM 3331 C CA . TYR A 1 414 ? -23.047 25.120 28.587 1.00 61.56 414 TYR A CA 1
ATOM 3332 C C . TYR A 1 414 ? -23.724 25.208 27.209 1.00 61.56 414 TYR A C 1
ATOM 3334 O O . TYR A 1 414 ? -23.567 24.316 26.380 1.00 61.56 414 TYR A O 1
ATOM 3342 N N . ASN A 1 415 ? -24.408 26.321 26.923 1.00 73.19 415 ASN A N 1
ATOM 3343 C CA . ASN A 1 415 ? -25.013 26.551 25.609 1.00 73.19 415 ASN A CA 1
ATOM 3344 C C . ASN A 1 415 ? -23.956 26.729 24.510 1.00 73.19 415 ASN A C 1
ATOM 3346 O O . ASN A 1 415 ? -24.132 26.194 23.420 1.00 73.19 415 ASN A O 1
ATOM 3350 N N . GLN A 1 416 ? -22.837 27.403 24.805 1.00 76.06 416 GLN A N 1
ATOM 3351 C CA . GLN A 1 416 ? -21.724 27.526 23.858 1.00 76.06 416 GLN A CA 1
ATOM 3352 C C . GLN A 1 416 ? -21.096 26.164 23.532 1.00 76.06 416 GLN A C 1
ATOM 3354 O O . GLN A 1 416 ? -20.819 25.882 22.374 1.00 76.06 416 GLN A O 1
ATOM 3359 N N . PHE A 1 417 ? -20.940 25.288 24.528 1.00 74.50 417 PHE A N 1
ATOM 3360 C CA . PHE A 1 417 ? -20.465 23.921 24.305 1.00 74.50 417 PHE A CA 1
ATOM 3361 C C . PHE A 1 417 ? -21.417 23.109 23.417 1.00 74.50 417 PHE A C 1
ATOM 3363 O O . PHE A 1 417 ? -20.966 22.370 22.547 1.00 74.50 417 PHE A O 1
ATOM 3370 N N . ILE A 1 418 ? -22.733 23.256 23.607 1.00 79.56 418 ILE A N 1
ATOM 3371 C CA . ILE A 1 418 ? -23.724 22.595 22.750 1.00 79.56 418 ILE A CA 1
ATOM 3372 C C . ILE A 1 418 ? -23.642 23.118 21.311 1.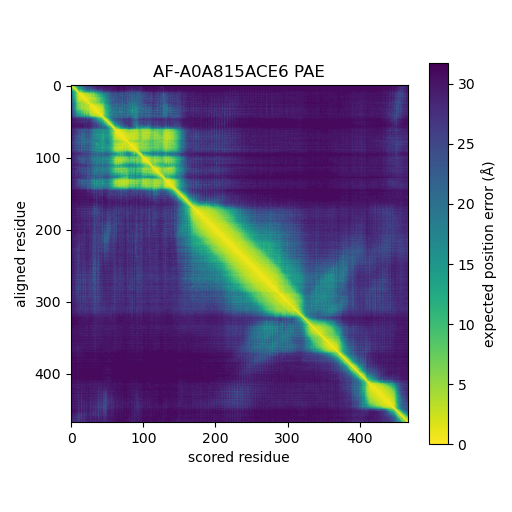00 79.56 418 ILE A C 1
ATOM 3374 O O . ILE A 1 418 ? -23.734 22.321 20.381 1.00 79.56 418 ILE A O 1
ATOM 3378 N N . GLU A 1 419 ? -23.457 24.422 21.108 1.00 79.75 419 GLU A N 1
ATOM 3379 C CA . GLU A 1 419 ? -23.290 24.987 19.764 1.00 79.75 419 GLU A CA 1
ATOM 3380 C C . GLU A 1 419 ? -21.981 24.540 19.102 1.00 79.75 419 GLU A C 1
ATOM 3382 O O . GLU A 1 419 ? -21.999 24.117 17.947 1.00 79.75 419 GLU A O 1
ATOM 3387 N N . ASP A 1 420 ? -20.872 24.502 19.839 1.00 81.75 420 ASP A N 1
ATOM 3388 C CA . ASP A 1 420 ? -19.601 23.981 19.328 1.00 81.75 420 ASP A CA 1
ATOM 3389 C C . ASP A 1 420 ? -19.701 22.478 19.002 1.00 81.75 420 ASP A C 1
ATOM 3391 O O . ASP A 1 420 ? -19.199 22.023 17.972 1.00 81.75 420 ASP A O 1
ATOM 3395 N N . ALA A 1 421 ? -20.416 21.700 19.822 1.00 86.06 421 ALA A N 1
ATOM 3396 C CA . ALA A 1 421 ? -20.681 20.287 19.559 1.00 86.06 421 ALA A CA 1
ATOM 3397 C C . ALA A 1 421 ? -21.561 20.082 18.313 1.00 86.06 421 ALA A C 1
ATOM 3399 O O . ALA A 1 421 ? -21.293 19.183 17.515 1.00 86.06 421 ALA A O 1
ATOM 3400 N N . LYS A 1 422 ? -22.574 20.933 18.097 1.00 86.44 422 LYS A N 1
ATOM 3401 C CA . LYS A 1 422 ? -23.399 20.918 16.875 1.00 86.44 422 LYS A CA 1
ATOM 3402 C C . LYS A 1 422 ? -22.582 21.272 15.636 1.00 86.44 422 LYS A C 1
ATOM 3404 O O . LYS A 1 422 ? -22.724 20.608 14.611 1.00 86.44 422 LYS A O 1
ATOM 3409 N N . LEU A 1 423 ? -21.718 22.283 15.723 1.00 89.75 423 LEU A N 1
ATOM 3410 C CA . LEU A 1 423 ? -20.824 22.665 14.629 1.00 89.75 423 LEU A CA 1
ATOM 3411 C C . LEU A 1 423 ? -19.852 21.536 14.288 1.00 89.75 423 LEU A C 1
ATOM 3413 O O . LEU A 1 423 ? -19.660 21.233 13.111 1.00 89.75 423 LEU A O 1
ATOM 3417 N N . ARG A 1 424 ? -19.302 20.864 15.304 1.00 90.19 424 ARG A N 1
ATOM 3418 C CA . ARG A 1 424 ? -18.420 19.714 15.100 1.00 90.19 424 ARG A CA 1
ATOM 3419 C C . ARG A 1 424 ? -19.144 18.533 14.459 1.00 90.19 424 ARG A C 1
ATOM 3421 O O . ARG A 1 424 ? -18.574 17.870 13.602 1.00 90.19 424 ARG A O 1
ATOM 3428 N N . MET A 1 425 ? -20.393 18.284 14.842 1.00 87.88 425 MET A N 1
ATOM 3429 C CA . MET A 1 425 ? -21.212 17.232 14.238 1.00 87.88 425 MET A CA 1
ATOM 3430 C C . MET A 1 425 ? -21.490 17.515 12.754 1.00 87.88 425 MET A C 1
ATOM 3432 O O . MET A 1 425 ? -21.288 16.638 11.924 1.00 87.88 425 MET A O 1
ATOM 3436 N N . LEU A 1 426 ? -21.825 18.760 12.401 1.00 90.19 426 LEU A N 1
ATOM 3437 C CA . LEU A 1 426 ? -22.011 19.176 11.002 1.00 90.19 426 LEU A CA 1
ATOM 3438 C C . LEU A 1 426 ? -20.725 19.087 10.168 1.00 90.19 426 LEU A C 1
ATOM 3440 O O . LEU A 1 426 ? -20.771 18.828 8.965 1.00 90.19 426 LEU A O 1
ATOM 3444 N N . GLU A 1 427 ? -19.573 19.348 10.782 1.00 89.00 427 GLU A N 1
ATOM 3445 C CA . GLU A 1 427 ? -18.274 19.180 10.131 1.00 89.00 427 GLU A CA 1
ATOM 3446 C C . GLU A 1 427 ? -17.978 17.702 9.852 1.00 89.00 427 GLU A C 1
ATOM 3448 O O . GLU A 1 427 ? -17.579 17.368 8.737 1.00 89.00 427 GLU A O 1
ATOM 3453 N N . LEU A 1 428 ? -18.249 16.822 10.821 1.00 88.75 428 LEU A N 1
ATOM 3454 C CA . LEU A 1 428 ? -18.096 15.375 10.668 1.00 88.75 428 LEU A CA 1
ATOM 3455 C C . LEU A 1 428 ? -19.035 14.798 9.603 1.00 88.75 428 LEU A C 1
ATOM 3457 O O . LEU A 1 428 ? -18.596 13.961 8.819 1.00 88.75 428 LEU A O 1
ATOM 3461 N N . ASP A 1 429 ? -20.278 15.278 9.516 1.00 89.38 429 ASP A N 1
ATOM 3462 C CA . ASP A 1 429 ? -21.211 14.870 8.456 1.00 89.38 429 ASP A CA 1
ATOM 3463 C C . ASP A 1 429 ? -20.667 15.247 7.068 1.00 89.38 429 ASP A C 1
ATOM 3465 O O . ASP A 1 429 ? -20.662 14.439 6.142 1.00 89.38 429 ASP A O 1
ATOM 3469 N N . ARG A 1 430 ? -20.093 16.449 6.928 1.00 91.25 430 ARG A N 1
ATOM 3470 C CA . ARG A 1 430 ? -19.476 16.887 5.666 1.00 91.25 430 ARG A CA 1
ATOM 3471 C C . ARG A 1 430 ? -18.216 16.089 5.320 1.00 91.25 430 ARG A C 1
ATOM 3473 O O . ARG A 1 430 ? -17.932 15.862 4.143 1.00 91.25 430 ARG A O 1
ATOM 3480 N N . GLU A 1 431 ? -17.418 15.716 6.316 1.00 89.06 431 GLU A N 1
ATOM 3481 C CA . GLU A 1 431 ? -16.269 14.831 6.115 1.00 89.06 431 GLU A CA 1
ATOM 3482 C C . GLU A 1 431 ? -16.720 13.427 5.699 1.00 89.06 431 GLU A C 1
ATOM 3484 O O . GLU A 1 431 ? -16.124 12.857 4.784 1.00 89.06 431 GLU A O 1
ATOM 3489 N N . ALA A 1 432 ? -17.800 12.907 6.288 1.00 86.81 432 ALA A N 1
ATOM 3490 C CA . ALA A 1 432 ? -18.392 11.628 5.911 1.00 86.81 432 ALA A CA 1
ATOM 3491 C C . ALA A 1 432 ? -18.876 11.632 4.452 1.00 86.81 432 ALA A C 1
ATOM 3493 O O . ALA A 1 432 ? -18.526 10.717 3.706 1.00 86.81 432 ALA A O 1
ATOM 3494 N N . ASP A 1 433 ? -19.561 12.692 4.011 1.00 90.38 433 ASP A N 1
ATOM 3495 C CA . ASP A 1 433 ? -19.998 12.847 2.616 1.00 90.38 433 ASP A CA 1
ATOM 3496 C C . ASP A 1 433 ? -18.810 12.859 1.641 1.00 90.38 433 ASP A C 1
ATOM 3498 O O . ASP A 1 433 ? -18.822 12.181 0.613 1.00 90.38 433 ASP A O 1
ATOM 3502 N N . ARG A 1 434 ? -17.732 13.583 1.980 1.00 91.88 434 ARG A N 1
ATOM 3503 C CA . ARG A 1 434 ? -16.502 13.610 1.165 1.00 91.88 434 ARG A CA 1
ATOM 3504 C C . ARG A 1 434 ? -15.833 12.242 1.085 1.00 91.88 434 ARG A C 1
ATOM 3506 O O . ARG A 1 434 ? -15.305 11.870 0.035 1.00 91.88 434 ARG A O 1
ATOM 3513 N N . VAL A 1 435 ? -15.820 11.499 2.190 1.00 89.94 435 VAL A N 1
ATOM 3514 C CA . VAL A 1 435 ? -15.279 10.138 2.222 1.00 89.94 435 VAL A CA 1
ATOM 3515 C C . VAL A 1 435 ? -16.143 9.213 1.369 1.00 89.94 435 VAL A C 1
ATOM 3517 O O . VAL A 1 435 ? -15.588 8.454 0.572 1.00 89.94 435 VAL A O 1
ATOM 3520 N N . GLU A 1 436 ? -17.471 9.309 1.455 1.00 89.75 436 GLU A N 1
ATOM 3521 C CA . GLU A 1 436 ? -18.372 8.520 0.616 1.00 89.75 436 GLU A CA 1
ATOM 3522 C C . GLU A 1 436 ? -18.187 8.843 -0.873 1.00 89.75 436 GLU A C 1
ATOM 3524 O O . GLU A 1 436 ? -18.059 7.922 -1.678 1.00 89.75 436 GLU A O 1
ATOM 3529 N N . GLU A 1 437 ? -18.061 10.115 -1.249 1.00 88.44 437 GLU A N 1
ATOM 3530 C CA . GLU A 1 437 ? -17.794 10.523 -2.632 1.00 88.44 437 GLU A CA 1
ATOM 3531 C C . GLU A 1 437 ? -16.452 9.964 -3.140 1.00 88.44 437 GLU A C 1
ATOM 3533 O O . GLU A 1 437 ? -16.390 9.346 -4.207 1.00 88.44 437 GLU A O 1
ATOM 3538 N N . SER A 1 438 ? -15.392 10.042 -2.327 1.00 85.38 438 SER A N 1
ATOM 3539 C CA . SER A 1 438 ? -14.090 9.447 -2.663 1.00 85.38 438 SER A CA 1
ATOM 3540 C C . SER A 1 438 ? -14.151 7.919 -2.810 1.00 85.38 438 SER A C 1
ATOM 3542 O O . SER A 1 438 ? -13.468 7.333 -3.658 1.00 85.38 438 SER A O 1
ATOM 3544 N N . TYR A 1 439 ? -15.008 7.261 -2.023 1.00 87.25 439 TYR A N 1
ATOM 3545 C CA . TYR A 1 439 ? -15.243 5.827 -2.104 1.00 87.25 439 TYR A CA 1
ATOM 3546 C C . TYR A 1 439 ? -16.033 5.459 -3.362 1.00 87.25 439 TYR A C 1
ATOM 3548 O O . TYR A 1 439 ? -15.691 4.480 -4.025 1.00 87.25 439 TYR A O 1
ATOM 3556 N N . ARG A 1 440 ? -17.040 6.251 -3.752 1.00 89.25 440 ARG A N 1
ATOM 3557 C CA . ARG A 1 440 ? -17.773 6.071 -5.017 1.00 89.25 440 ARG A CA 1
ATOM 3558 C C . ARG A 1 440 ? -16.846 6.207 -6.217 1.00 89.25 440 ARG A C 1
ATOM 3560 O O . ARG A 1 440 ? -16.883 5.353 -7.101 1.00 89.25 440 ARG A O 1
ATOM 3567 N N . ASP A 1 441 ? -15.960 7.195 -6.213 1.00 87.00 441 ASP A N 1
ATOM 3568 C CA . ASP A 1 441 ? -14.951 7.380 -7.258 1.00 87.00 441 ASP A CA 1
ATOM 3569 C C . ASP A 1 441 ? -13.960 6.215 -7.327 1.00 87.00 441 ASP A C 1
ATOM 3571 O O . ASP A 1 441 ? -13.608 5.738 -8.412 1.00 87.00 441 ASP A O 1
ATOM 3575 N N . TYR A 1 442 ? -13.526 5.711 -6.171 1.00 83.00 442 TYR A N 1
ATOM 3576 C CA . TYR A 1 442 ? -12.700 4.510 -6.094 1.00 83.00 442 TYR A CA 1
ATOM 3577 C C . TYR A 1 442 ? -13.433 3.285 -6.661 1.00 83.00 442 TYR A C 1
ATOM 3579 O O . TYR A 1 442 ? -12.875 2.574 -7.499 1.00 83.00 442 TYR A O 1
ATOM 3587 N N . GLN A 1 443 ? -14.697 3.073 -6.284 1.00 80.19 443 GLN A N 1
ATOM 3588 C CA . GLN A 1 443 ? -15.532 1.986 -6.803 1.00 80.19 443 GLN A CA 1
ATOM 3589 C C . GLN A 1 443 ? -15.723 2.100 -8.320 1.00 80.19 443 GLN A C 1
ATOM 3591 O O . GLN A 1 443 ? -15.494 1.128 -9.038 1.00 80.19 443 GLN A O 1
ATOM 3596 N N . HIS A 1 444 ? -16.024 3.292 -8.841 1.00 79.25 444 HIS A N 1
ATOM 3597 C CA . HIS A 1 444 ? -16.112 3.536 -10.281 1.00 79.25 444 HIS A CA 1
ATOM 3598 C C . HIS A 1 444 ? -14.792 3.232 -11.003 1.00 79.25 444 HIS A C 1
ATOM 3600 O O . HIS A 1 444 ? -14.800 2.621 -12.075 1.00 79.25 444 HIS A O 1
ATOM 3606 N N . ARG A 1 445 ? -13.642 3.586 -10.417 1.00 78.38 445 ARG A N 1
ATOM 3607 C CA . ARG A 1 445 ? -12.315 3.261 -10.971 1.00 78.38 445 ARG A CA 1
ATOM 3608 C C . ARG A 1 445 ? -12.000 1.767 -10.940 1.00 78.38 445 ARG A C 1
ATOM 3610 O O . ARG A 1 445 ? -11.352 1.283 -11.861 1.00 78.38 445 ARG A O 1
ATOM 3617 N N . ILE A 1 446 ? -12.442 1.036 -9.920 1.00 76.06 446 ILE A N 1
ATOM 3618 C CA . ILE A 1 446 ? -12.270 -0.421 -9.828 1.00 76.06 446 ILE A CA 1
ATOM 3619 C C . ILE A 1 446 ? -13.183 -1.141 -10.831 1.00 76.06 446 ILE A C 1
ATOM 3621 O O . ILE A 1 446 ? -12.721 -2.023 -11.558 1.00 76.06 446 ILE A O 1
ATOM 3625 N N . MET A 1 447 ? -14.443 -0.714 -10.941 1.00 68.94 447 MET A N 1
ATOM 3626 C CA . MET A 1 447 ? -15.428 -1.290 -11.863 1.00 68.94 447 MET A CA 1
ATOM 3627 C C . MET A 1 447 ? -15.083 -1.017 -13.332 1.00 68.94 447 MET A C 1
ATOM 3629 O O . MET A 1 447 ? -15.312 -1.868 -14.184 1.00 68.94 447 MET A O 1
ATOM 3633 N N . THR A 1 448 ? -14.479 0.133 -13.643 1.00 62.88 448 THR A N 1
ATOM 3634 C CA . THR A 1 448 ? -13.999 0.441 -15.005 1.00 62.88 448 THR A CA 1
ATOM 3635 C C . THR A 1 448 ? -12.666 -0.236 -15.347 1.00 62.88 448 THR A C 1
ATOM 3637 O O . THR A 1 448 ? -12.324 -0.326 -16.525 1.00 62.88 448 THR A O 1
ATOM 3640 N N . LYS A 1 449 ? -11.917 -0.746 -14.355 1.00 56.34 449 LYS A N 1
ATOM 3641 C CA . LYS A 1 449 ? -10.601 -1.389 -14.544 1.00 56.34 449 LYS A CA 1
ATOM 3642 C C . LYS A 1 449 ? -10.593 -2.917 -14.483 1.00 56.34 449 LYS A C 1
ATOM 3644 O O . LYS A 1 449 ? -9.516 -3.491 -14.617 1.00 56.34 449 LYS A O 1
ATOM 3649 N N . THR A 1 450 ? -11.726 -3.602 -14.333 1.00 37.78 450 THR A N 1
ATOM 3650 C CA . THR A 1 450 ? -11.725 -5.077 -14.337 1.00 37.78 450 THR A CA 1
ATOM 3651 C C . THR A 1 450 ? -12.910 -5.691 -15.086 1.00 37.78 450 THR A C 1
ATOM 3653 O O . THR A 1 450 ? -14.046 -5.606 -14.629 1.00 37.78 450 THR A O 1
ATOM 3656 N N . PRO A 1 451 ? -12.664 -6.426 -16.188 1.00 43.16 451 PRO A N 1
ATOM 3657 C CA . PRO A 1 451 ? -13.381 -7.651 -16.466 1.00 43.16 451 PRO A CA 1
ATOM 3658 C C . PRO A 1 451 ? -12.676 -8.821 -15.751 1.00 43.16 451 PRO A C 1
ATOM 3660 O O . PRO A 1 451 ? -11.493 -9.076 -15.962 1.00 43.16 451 PRO A O 1
ATOM 3663 N N . TYR A 1 452 ? -13.467 -9.544 -14.958 1.00 37.19 452 TYR A N 1
ATOM 3664 C CA . TYR A 1 452 ? -13.231 -10.857 -14.342 1.00 37.19 452 TYR A CA 1
ATOM 3665 C C . TYR A 1 452 ? -12.478 -10.952 -13.004 1.00 37.19 452 TYR A C 1
ATOM 3667 O O . TYR A 1 452 ? -11.258 -10.947 -12.885 1.00 37.19 452 TYR A O 1
ATOM 3675 N N . THR A 1 453 ? -13.321 -11.171 -11.998 1.00 44.78 453 THR A N 1
ATOM 3676 C CA . THR A 1 453 ? -13.109 -11.739 -10.671 1.00 44.78 453 THR A CA 1
ATOM 3677 C C . THR A 1 453 ? -12.550 -13.167 -10.704 1.00 44.78 453 THR A C 1
ATOM 3679 O O . THR A 1 453 ? -13.057 -13.985 -11.471 1.00 44.78 453 THR A O 1
ATOM 3682 N N . SER A 1 454 ? -11.681 -13.528 -9.753 1.00 35.91 454 SER A N 1
ATOM 3683 C CA . SER A 1 454 ? -11.800 -14.816 -9.045 1.00 35.91 454 SER A CA 1
ATOM 3684 C C . SER A 1 454 ? -10.930 -14.885 -7.783 1.00 35.91 454 SER A C 1
ATOM 3686 O O . SER A 1 454 ? -9.708 -14.948 -7.867 1.00 35.91 454 SER A O 1
ATOM 3688 N N . ASN A 1 455 ? -11.624 -14.947 -6.643 1.00 33.19 455 ASN A N 1
ATOM 3689 C CA . ASN A 1 455 ? -11.386 -15.798 -5.472 1.00 33.19 455 ASN A CA 1
ATOM 3690 C C . ASN A 1 455 ? -9.989 -15.854 -4.836 1.00 33.19 455 ASN A C 1
ATOM 3692 O O . ASN A 1 455 ? -9.128 -16.627 -5.247 1.00 33.19 455 ASN A O 1
ATOM 3696 N N . ILE A 1 456 ? -9.872 -15.191 -3.683 1.00 35.28 456 ILE A N 1
ATOM 3697 C CA . ILE A 1 456 ? -8.931 -15.554 -2.620 1.00 35.28 456 ILE A CA 1
ATOM 3698 C C . ILE A 1 456 ? -9.768 -16.010 -1.419 1.00 35.28 456 ILE A C 1
ATOM 3700 O O . ILE A 1 456 ? -10.555 -15.234 -0.878 1.00 35.28 456 ILE A O 1
ATOM 3704 N N . GLN A 1 457 ? -9.616 -17.278 -1.030 1.00 32.75 457 GLN A N 1
ATOM 3705 C CA . GLN A 1 457 ? -9.983 -17.777 0.298 1.00 32.75 457 GLN A CA 1
ATOM 3706 C C . GLN A 1 457 ? -8.728 -17.834 1.196 1.00 32.75 457 GLN A C 1
ATOM 3708 O O . GLN A 1 457 ? -7.616 -17.907 0.671 1.00 32.75 457 GLN A O 1
ATOM 3713 N N . PRO A 1 458 ? -8.897 -17.759 2.531 1.00 43.41 458 PRO A N 1
ATOM 3714 C CA . PRO A 1 458 ? -7.854 -17.356 3.473 1.00 43.41 458 PRO A CA 1
ATOM 3715 C C . PRO A 1 458 ? -6.978 -18.531 3.931 1.00 43.41 458 PRO A C 1
ATOM 3717 O O . PRO A 1 458 ? -7.495 -19.568 4.342 1.00 43.41 458 PRO A O 1
ATOM 3720 N N . THR A 1 459 ? -5.654 -18.347 3.923 1.00 36.72 459 THR A N 1
ATOM 3721 C CA . THR A 1 459 ? -4.708 -19.329 4.476 1.00 36.72 459 THR A CA 1
ATOM 3722 C C . THR A 1 459 ? -4.259 -18.921 5.876 1.00 36.72 459 THR A C 1
ATOM 3724 O O . THR A 1 459 ? -3.531 -17.951 6.071 1.00 36.72 459 THR A O 1
ATOM 3727 N N . ASP A 1 460 ? -4.758 -19.717 6.813 1.00 33.75 460 ASP A N 1
ATOM 3728 C CA . ASP A 1 460 ? -4.288 -20.064 8.152 1.00 33.75 460 ASP A CA 1
ATOM 3729 C C . ASP A 1 460 ? -2.788 -19.800 8.428 1.00 33.75 460 ASP A C 1
ATOM 3731 O O . ASP A 1 460 ? -1.902 -20.396 7.811 1.00 33.75 460 ASP A O 1
ATOM 3735 N N . LEU A 1 461 ? -2.509 -18.915 9.391 1.00 38.41 461 LEU A N 1
ATOM 3736 C CA . LEU A 1 461 ? -1.190 -18.711 9.990 1.00 38.41 461 LEU A CA 1
ATOM 3737 C C . LEU A 1 461 ? -1.076 -19.599 11.229 1.00 38.41 461 LEU A C 1
ATOM 3739 O O . LEU A 1 461 ? -1.314 -19.165 12.356 1.00 38.41 461 LEU A O 1
ATOM 3743 N N . SER A 1 462 ? -0.643 -20.839 11.030 1.00 41.78 462 SER A N 1
ATOM 3744 C CA . SER A 1 462 ? -0.041 -21.606 12.110 1.00 41.78 462 SER A CA 1
ATOM 3745 C C . SER A 1 462 ? 1.185 -22.371 11.619 1.00 41.78 462 SER A C 1
ATOM 3747 O O . SER A 1 462 ? 1.167 -23.050 10.599 1.00 41.78 462 SER A O 1
ATOM 3749 N N . GLN A 1 463 ? 2.238 -22.273 12.435 1.00 39.91 463 GLN A N 1
ATOM 3750 C CA . GLN A 1 463 ? 3.473 -23.059 12.419 1.00 39.91 463 GLN A CA 1
ATOM 3751 C C . GLN A 1 463 ? 4.584 -22.600 11.465 1.00 39.91 463 GLN A C 1
ATOM 3753 O O . GLN A 1 463 ? 4.750 -23.106 10.361 1.00 39.91 463 GLN A O 1
ATOM 3758 N N . GLN A 1 464 ? 5.497 -21.792 12.008 1.00 36.19 464 GLN A N 1
ATOM 3759 C CA . GLN A 1 464 ? 6.914 -22.034 11.754 1.00 36.19 464 GLN A CA 1
ATOM 3760 C C . GLN A 1 464 ? 7.693 -21.950 13.068 1.00 36.19 464 GLN A C 1
ATOM 3762 O O . GLN A 1 464 ? 7.983 -20.882 13.601 1.00 36.19 464 GLN A O 1
ATOM 3767 N N . ARG A 1 465 ? 7.955 -23.139 13.618 1.00 34.88 465 ARG A N 1
ATOM 3768 C CA . ARG A 1 465 ? 8.933 -23.395 14.670 1.00 34.88 465 ARG A CA 1
ATOM 3769 C C . ARG A 1 465 ? 10.278 -23.628 13.982 1.00 34.88 465 ARG A C 1
ATOM 3771 O O . ARG A 1 465 ? 10.356 -24.383 13.017 1.00 34.88 465 ARG A O 1
ATOM 3778 N N . VAL A 1 466 ? 11.278 -22.939 14.507 1.00 42.62 466 VAL A N 1
ATOM 3779 C CA . VAL A 1 466 ? 12.712 -22.979 14.195 1.00 42.62 466 VAL A CA 1
ATOM 3780 C C . VAL A 1 466 ? 13.270 -24.408 14.358 1.00 42.62 466 VAL A C 1
ATOM 3782 O O . VAL A 1 466 ? 12.741 -25.182 15.166 1.00 42.62 466 VAL A O 1
ATOM 3785 N N . PRO A 1 467 ? 14.293 -24.779 13.577 1.00 50.09 467 PRO A N 1
ATOM 3786 C CA . PRO A 1 467 ? 15.615 -24.970 14.186 1.00 50.09 467 PRO A CA 1
ATOM 3787 C C . PRO A 1 467 ? 16.667 -23.970 13.700 1.00 50.09 467 PRO A C 1
ATOM 3789 O O . PRO A 1 467 ? 16.617 -23.576 12.512 1.00 50.09 467 PRO A O 1
#

Solvent-accessible surface area (backbone atoms only — not comparable to full-atom values): 27853 Å² total; per-residue (Å²): 138,83,82,85,88,78,82,70,82,49,76,61,60,55,49,51,52,48,50,53,52,36,46,76,67,43,50,51,57,51,51,50,51,51,51,48,53,50,48,50,50,45,53,66,60,69,70,59,95,81,72,79,72,85,69,69,100,56,76,71,52,72,65,57,51,42,50,52,31,43,50,50,43,37,32,60,53,70,65,37,62,67,60,46,67,52,45,38,67,73,69,71,50,93,56,96,73,54,72,52,72,69,55,44,38,51,72,71,68,52,50,87,81,37,74,66,45,51,51,45,57,55,50,54,74,74,40,88,69,65,24,70,56,56,47,51,51,53,51,50,59,73,64,52,80,82,72,88,80,87,81,78,82,80,81,86,86,84,91,86,93,82,59,82,79,62,48,57,60,50,51,53,51,49,48,53,52,50,52,53,47,51,54,47,52,54,53,49,52,54,50,49,54,50,50,51,51,52,51,52,52,53,51,52,50,52,51,48,52,52,52,48,51,50,55,51,51,50,52,52,48,51,52,49,49,54,50,52,53,50,52,52,49,52,51,51,52,52,49,52,52,52,50,52,52,50,52,52,52,52,52,51,51,50,52,49,53,51,51,50,53,50,50,55,49,51,54,51,52,51,53,52,52,50,53,51,49,51,54,50,51,53,53,50,50,51,52,53,54,51,51,52,54,50,52,51,51,51,50,53,50,51,51,51,51,51,52,50,52,52,51,50,48,52,51,51,55,54,57,77,73,55,97,74,88,79,89,62,69,60,59,56,54,51,49,52,50,49,51,53,45,52,52,49,51,53,53,49,50,52,51,48,54,54,49,52,52,50,49,52,51,51,49,51,51,51,50,55,58,65,66,64,58,81,75,76,75,85,79,76,73,72,86,82,77,94,64,85,77,65,60,73,70,51,71,79,73,63,86,80,72,85,82,70,80,88,73,84,87,55,79,68,57,58,54,51,50,51,51,53,51,50,53,51,50,55,51,50,51,54,50,49,52,52,50,50,51,54,47,51,53,49,48,52,55,53,62,75,69,54,89,83,88,82,88,86,83,87,82,82,92,76,87,86,79,84,134